Protein AF-0000000067844362 (afdb_homodimer)

Solvent-accessible surface area (backbone atoms only — not comparable to full-atom values): 35741 Å² total; per-residue (Å²): 113,70,40,81,42,77,43,90,89,37,75,30,39,37,33,70,46,79,55,93,74,28,39,37,39,40,38,28,71,83,55,54,41,28,39,36,78,40,39,63,67,56,49,51,53,50,38,44,71,63,27,74,90,52,67,54,87,80,46,70,49,68,61,51,50,51,50,47,63,77,46,38,87,80,25,61,75,44,59,47,90,46,43,34,34,33,48,45,78,50,98,92,50,72,49,42,48,70,48,65,34,41,80,52,52,54,65,50,39,28,67,70,49,51,46,42,44,50,55,27,47,50,51,51,50,50,50,38,52,52,48,54,52,50,45,54,42,47,45,51,40,50,51,49,39,50,72,73,65,51,73,71,87,65,67,85,47,66,73,77,81,87,54,76,71,75,69,69,62,87,74,74,84,78,51,71,66,52,52,53,50,46,47,43,52,34,50,51,49,30,48,52,58,56,49,44,53,54,52,59,62,52,56,73,52,87,81,84,76,76,68,67,67,66,59,60,61,58,54,61,63,56,52,64,66,57,64,73,64,63,76,70,68,68,76,68,66,67,70,66,67,70,65,62,70,74,68,64,80,73,70,68,94,73,79,69,89,76,72,84,72,81,77,79,83,72,81,72,88,78,82,81,72,91,75,82,68,88,84,72,88,90,78,90,78,89,88,84,82,85,131,114,69,40,80,42,76,44,89,90,38,74,30,38,36,32,70,45,80,56,93,74,27,38,37,40,40,36,29,71,84,55,52,40,28,37,34,77,40,39,65,66,54,49,51,53,49,37,43,70,64,28,75,89,52,68,57,86,79,47,69,49,69,60,52,50,51,51,45,63,78,45,37,86,80,25,60,74,44,60,47,91,46,43,33,36,32,48,46,77,52,98,92,49,72,49,42,49,72,47,62,33,39,79,53,51,53,66,49,39,27,67,69,50,51,48,41,43,49,54,27,47,50,50,51,51,51,50,37,52,51,47,55,53,49,46,54,43,47,45,51,40,49,50,50,37,50,73,74,66,51,73,69,88,64,66,84,46,67,71,77,81,88,54,77,68,74,69,70,63,90,76,73,82,77,52,73,67,52,52,52,51,45,47,43,52,35,50,50,50,31,49,52,58,56,49,48,53,53,52,58,65,53,57,73,53,88,81,84,76,73,65,66,68,64,59,60,61,58,56,62,62,58,51,64,66,57,62,72,64,64,75,69,69,70,76,67,66,70,70,66,67,69,67,65,72,73,70,66,78,75,66,68,83,68,67,83,79,71,72,85,69,79,77,76,80,69,80,72,79,71,80,75,74,85,67,86,71,87,88,78,86,86,77,96,77,100,85,94,86,90,134

Radius of gyration: 38.31 Å; Cα contacts (8 Å, |Δi|>4): 510; chains: 2; bounding box: 85×136×96 Å

Sequence (582 aa):
MWNSIKINNDTYMISIIYKNDTIKIFLTNLIEIWIETLTKEIILDRCRKLNPLLNVEAIDYNDIILNILTNMSEYIVEASIEHIKLRAQFNGGSIKFSVNLEKGTSQDFWEIITKPLYISSMEIIRQHQFLLDLIKKKDEEIAEYKAEGAELIRKNIETKFFTEEQFKIDIPTPNITDYTNTFQRMMNFYNELNFYDITVKESTSNDHNKIQQTEILKQNLTNSIQNDISNDNKNVSNIEDMKRNIETTFSENKKKSKNITNKKVINKIGTANLTYRPVKILKKGLNDSILMWNSIKINNDTYMISIIYKNDTIKIFLTNLIEIWIETLTKEIILDRCRKLNPLLNVEAIDYNDIILNILTNMSEYIVEASIEHIKLRAQFNGGSIKFSVNLEKGTSQDFWEIITKPLYISSMEIIRQHQFLLDLIKKKDEEIAEYKAEGAELIRKNIETKFFTEEQFKIDIPTPNITDYTNTFQRMMNFYNELNFYDITVKESTSNDHNKIQQTEILKQNLTNSIQNDISNDNKNVSNIEDMKRNIETTFSENKKKSKNITNKKVINKIGTANLTYRPVKILKKGLNDSIL

pLDDT: mean 70.91, std 32.38, range [15.46, 98.59]

Foldseek 3Di:
DWDWADAPNQIWIWDWDDDPQKIKIWIGLLPWIWIDIDHPVNQQVQQCVQCVPDPCVVDPVVVVVVVCVVVVNVFFDHDDPQKTKGWDDDVPGITIGMDGIDTDDPVVCCVPAVVLLVVLVVVVVVVVVVVVVVLQVVLVVVVVCVVVVHDDPPPVVDDDRDDCVVVDDDDDDDDSVNVVVVRVVSNVSSVVVVVCVVVVVVVVPDDDPPPPPVVVVVVVVVVVVPPVPPPPPPPPPPPVPVPPDPPDDPDDDDDDDDDPPDDPDPDDPDPDDDPPDDDDDDDDDDDDDDD/DWDWADAPNQIWIWDWDDDPQKIKIWIGLLPWIWIDIDHPVNQQVQQCVQCVPDPCVVDPVVVVVVVCVVVVNVFFDHDDPQKTKGWDADVPGITIGMDGIDTDDPVVCCVPAVVLLVVLVVVVVVVVVVVVVVLQVVLVVVVVCVVVVHDDPPPVVDDDRDDCVVVDDDDDDDDSVNVVVVRVVSNVSSVVVVVCVVVVVVVVDDDDPPPPPVVVVVVVVVVVVPVVPPPPPPPPPPPVPVPPDPPDDPDDPPDDPDDPPDDPPPPPPPPDDPPPDDDDPDDDDDDDDDD

Structure (mmCIF, N/CA/C/O backbone):
data_AF-0000000067844362-model_v1
#
loop_
_entity.id
_entity.type
_entity.pdbx_description
1 polymer 'Non-homologous end-joining factor 1'
#
loop_
_atom_site.group_PDB
_atom_site.id
_atom_site.type_symbol
_atom_site.label_atom_id
_atom_site.label_alt_id
_atom_site.label_comp_id
_atom_site.label_asym_id
_atom_site.label_entity_id
_atom_site.label_seq_id
_atom_site.pdbx_PDB_ins_code
_atom_site.Cartn_x
_atom_site.Cartn_y
_atom_site.Cartn_z
_atom_site.occupancy
_atom_site.B_iso_or_equiv
_atom_site.auth_seq_id
_atom_site.auth_comp_id
_atom_site.auth_asym_id
_atom_site.auth_atom_id
_atom_site.pdbx_PDB_model_num
ATOM 1 N N . MET A 1 1 ? 17.572 0.694 -2.315 1 85.51 1 MET A N 1
ATOM 2 C CA . MET A 1 1 ? 16.764 1.655 -3.059 1 85.51 1 MET A CA 1
ATOM 3 C C . MET A 1 1 ? 16.202 1.026 -4.33 1 85.51 1 MET A C 1
ATOM 5 O O . MET A 1 1 ? 16.805 0.11 -4.893 1 85.51 1 MET A O 1
ATOM 9 N N . TRP A 1 2 ? 14.963 1.366 -4.706 1 94.83 2 TRP A N 1
ATOM 10 C CA . TRP A 1 2 ? 14.314 0.877 -5.918 1 94.83 2 TRP A CA 1
ATOM 11 C C . TRP A 1 2 ? 14.494 1.863 -7.067 1 94.83 2 TRP A C 1
ATOM 13 O O . TRP A 1 2 ? 14.306 3.069 -6.894 1 94.83 2 TRP A O 1
ATOM 23 N N . ASN A 1 3 ? 14.958 1.316 -8.196 1 93.94 3 ASN A N 1
ATOM 24 C CA . ASN A 1 3 ? 15.165 2.132 -9.388 1 93.94 3 ASN A CA 1
ATOM 25 C C . ASN A 1 3 ? 14.334 1.628 -10.564 1 93.94 3 ASN A C 1
ATOM 27 O O . ASN A 1 3 ? 13.975 0.45 -10.616 1 93.94 3 ASN A O 1
ATOM 31 N N . SER A 1 4 ? 14.037 2.572 -11.447 1 93.55 4 SER A N 1
ATOM 32 C CA . SER A 1 4 ? 13.285 2.191 -12.638 1 93.55 4 SER A CA 1
ATOM 33 C C . SER A 1 4 ? 14.2 1.589 -13.7 1 93.55 4 SER A C 1
ATOM 35 O O . SER A 1 4 ? 15.348 2.013 -13.85 1 93.55 4 SER A O 1
ATOM 37 N N . ILE A 1 5 ? 13.725 0.615 -14.391 1 93.91 5 ILE A N 1
ATOM 38 C CA . ILE A 1 5 ? 14.436 -0.007 -15.503 1 93.91 5 ILE A CA 1
ATOM 39 C C . ILE A 1 5 ? 13.453 -0.338 -16.624 1 93.91 5 ILE A C 1
ATOM 41 O O . ILE A 1 5 ? 12.316 -0.737 -16.363 1 93.91 5 ILE A O 1
ATOM 45 N N . LYS A 1 6 ? 13.847 -0.214 -17.802 1 92.64 6 LYS A N 1
ATOM 46 C CA . LYS A 1 6 ? 12.992 -0.5 -18.951 1 92.64 6 LYS A CA 1
ATOM 47 C C . LYS A 1 6 ? 13.265 -1.896 -19.504 1 92.64 6 LYS A C 1
ATOM 49 O O . LYS A 1 6 ? 14.413 -2.245 -19.786 1 92.64 6 LYS A O 1
ATOM 54 N N . ILE A 1 7 ? 12.216 -2.648 -19.614 1 93.79 7 ILE A N 1
ATOM 55 C CA . ILE A 1 7 ? 12.278 -3.967 -20.235 1 93.79 7 ILE A CA 1
ATOM 56 C C . ILE A 1 7 ? 11.185 -4.093 -21.293 1 93.79 7 ILE A C 1
ATOM 58 O O . ILE A 1 7 ? 9.995 -4.065 -20.971 1 93.79 7 ILE A O 1
ATOM 62 N N . ASN A 1 8 ? 11.491 -4.301 -22.579 1 89.11 8 ASN A N 1
ATOM 63 C CA . ASN A 1 8 ? 10.544 -4.416 -23.682 1 89.11 8 ASN A CA 1
ATOM 64 C C . ASN A 1 8 ? 9.56 -3.249 -23.7 1 89.11 8 ASN A C 1
ATOM 66 O O . ASN A 1 8 ? 8.35 -3.454 -23.806 1 89.11 8 ASN A O 1
ATOM 70 N N . ASN A 1 9 ? 9.936 -2.018 -23.356 1 87.43 9 ASN A N 1
ATOM 71 C CA . ASN A 1 9 ? 9.172 -0.777 -23.431 1 87.43 9 ASN A CA 1
ATOM 72 C C . ASN A 1 9 ? 8.27 -0.599 -22.214 1 87.43 9 ASN A C 1
ATOM 74 O O . ASN A 1 9 ? 7.443 0.315 -22.176 1 87.43 9 ASN A O 1
ATOM 78 N N . ASP A 1 10 ? 8.353 -1.551 -21.395 1 91.87 10 ASP A N 1
ATOM 79 C CA . ASP A 1 10 ? 7.616 -1.422 -20.141 1 91.87 10 ASP A CA 1
ATOM 80 C C . ASP A 1 10 ? 8.545 -1.018 -18.998 1 91.87 10 ASP A C 1
ATOM 82 O O . ASP A 1 10 ? 9.737 -1.329 -19.02 1 91.87 10 ASP A O 1
ATOM 86 N N . THR A 1 11 ? 8.027 -0.319 -18.054 1 92.93 11 THR A N 1
ATOM 87 C CA . THR A 1 11 ? 8.812 0.14 -16.913 1 92.93 11 THR A CA 1
ATOM 88 C C . THR A 1 11 ? 8.698 -0.84 -15.749 1 92.93 11 THR A C 1
ATOM 90 O O . THR A 1 11 ? 7.594 -1.242 -15.375 1 92.93 11 THR A O 1
ATOM 93 N N . TYR A 1 12 ? 9.836 -1.247 -15.24 1 95.68 12 TYR A N 1
ATOM 94 C CA . TYR A 1 12 ? 9.932 -2.1 -14.061 1 95.68 12 TYR A CA 1
ATOM 95 C C . TYR A 1 12 ? 10.735 -1.42 -12.959 1 95.68 12 TYR A C 1
ATOM 97 O O . TYR A 1 12 ? 11.427 -0.43 -13.208 1 95.68 12 TYR A O 1
ATOM 105 N N . MET A 1 13 ? 10.481 -1.89 -11.753 1 96.48 13 MET A N 1
ATOM 106 C CA . MET A 1 13 ? 11.282 -1.454 -10.613 1 96.48 13 MET A CA 1
ATOM 107 C C . MET A 1 13 ? 12.288 -2.528 -10.213 1 96.48 13 MET A C 1
ATOM 109 O O . MET A 1 13 ? 11.942 -3.707 -10.126 1 96.48 13 MET A O 1
ATOM 113 N N . ILE A 1 14 ? 13.54 -2.118 -9.977 1 96.89 14 ILE A N 1
ATOM 114 C CA . ILE A 1 14 ? 14.577 -3.086 -9.639 1 96.89 14 ILE A CA 1
ATOM 115 C C . ILE A 1 14 ? 15.295 -2.65 -8.364 1 96.89 14 ILE A C 1
ATOM 117 O O . ILE A 1 14 ? 15.504 -1.455 -8.14 1 96.89 14 ILE A O 1
ATOM 121 N N . SER A 1 15 ? 15.584 -3.559 -7.525 1 96.41 15 SER A N 1
ATOM 122 C CA . SER A 1 15 ? 16.332 -3.318 -6.296 1 96.41 15 SER A CA 1
ATOM 123 C C . SER A 1 15 ? 17.401 -4.384 -6.081 1 96.41 15 SER A C 1
ATOM 125 O O . SER A 1 15 ? 17.162 -5.569 -6.327 1 96.41 15 SER A O 1
ATOM 127 N N . ILE A 1 16 ? 18.577 -3.95 -5.7 1 95.65 16 ILE A N 1
ATOM 128 C CA . ILE A 1 16 ? 19.706 -4.831 -5.42 1 95.65 16 ILE A CA 1
ATOM 129 C C . ILE A 1 16 ? 20.142 -4.665 -3.966 1 95.65 16 ILE A C 1
ATOM 131 O O . ILE A 1 16 ? 20.434 -3.552 -3.523 1 95.65 16 ILE A O 1
ATOM 135 N N . ILE A 1 17 ? 20.165 -5.755 -3.264 1 93.31 17 ILE A N 1
ATOM 136 C CA . ILE A 1 17 ? 20.553 -5.719 -1.858 1 93.31 17 ILE A CA 1
ATOM 137 C C . ILE A 1 17 ? 21.767 -6.618 -1.634 1 93.31 17 ILE A C 1
ATOM 139 O O . ILE A 1 17 ? 21.768 -7.783 -2.04 1 93.31 17 ILE A O 1
ATOM 143 N N . TYR A 1 18 ? 22.768 -6.015 -1.065 1 91.32 18 TYR A N 1
ATOM 144 C CA . TYR A 1 18 ? 23.971 -6.761 -0.714 1 91.32 18 TYR A CA 1
ATOM 145 C C . TYR A 1 18 ? 24.066 -6.966 0.793 1 91.32 18 TYR A C 1
ATOM 147 O O . TYR A 1 18 ? 24.174 -6 1.552 1 91.32 18 TYR A O 1
ATOM 155 N N . LYS A 1 19 ? 23.915 -8.192 1.226 1 87.16 19 LYS A N 1
ATOM 156 C CA . LYS A 1 19 ? 24 -8.518 2.647 1 87.16 19 LYS A CA 1
ATOM 157 C C . LYS A 1 19 ? 24.647 -9.883 2.86 1 87.16 19 LYS A C 1
ATOM 159 O O . LYS A 1 19 ? 24.266 -10.864 2.218 1 87.16 19 LYS A O 1
ATOM 164 N N . ASN A 1 20 ? 25.591 -9.945 3.789 1 87.27 20 ASN A N 1
ATOM 165 C CA . ASN A 1 20 ? 26.232 -11.191 4.195 1 87.27 20 ASN A CA 1
ATOM 166 C C . ASN A 1 20 ? 26.772 -11.962 2.993 1 87.27 20 ASN A C 1
ATOM 168 O O . ASN A 1 20 ? 26.485 -13.149 2.832 1 87.27 20 ASN A O 1
ATOM 172 N N . ASP A 1 21 ? 27.445 -11.275 2.088 1 86.63 21 ASP A N 1
ATOM 173 C CA . ASP A 1 21 ? 28.131 -11.853 0.936 1 86.63 21 ASP A CA 1
ATOM 174 C C . ASP A 1 21 ? 27.132 -12.428 -0.066 1 86.63 21 ASP A C 1
ATOM 176 O O . ASP A 1 21 ? 27.446 -13.376 -0.789 1 86.63 21 ASP A O 1
ATOM 180 N N . THR A 1 22 ? 25.997 -12.083 0.071 1 94.4 22 THR A N 1
ATOM 181 C CA . THR A 1 22 ? 24.953 -12.48 -0.867 1 94.4 22 THR A CA 1
ATOM 182 C C . THR A 1 22 ? 24.314 -11.255 -1.514 1 94.4 22 THR A C 1
ATOM 184 O O . THR A 1 22 ? 24.189 -10.205 -0.881 1 94.4 22 THR A O 1
ATOM 187 N N . ILE A 1 23 ? 24.082 -11.399 -2.8 1 95.88 23 ILE A N 1
ATOM 188 C CA . ILE A 1 23 ? 23.387 -10.337 -3.52 1 95.88 23 ILE A CA 1
ATOM 189 C C . ILE A 1 23 ? 21.984 -10.805 -3.902 1 95.88 23 ILE A C 1
ATOM 191 O O . ILE A 1 23 ? 21.823 -11.851 -4.534 1 95.88 23 ILE A O 1
ATOM 195 N N . LYS A 1 24 ? 21.011 -10.06 -3.485 1 96.87 24 LYS A N 1
ATOM 196 C CA . LYS A 1 24 ? 19.637 -10.334 -3.895 1 96.87 24 LYS A CA 1
ATOM 197 C C . LYS A 1 24 ? 19.136 -9.279 -4.877 1 96.87 24 LYS A C 1
ATOM 199 O O . LYS A 1 24 ? 19.308 -8.079 -4.649 1 96.87 24 LYS A O 1
ATOM 204 N N . ILE A 1 25 ? 18.605 -9.77 -5.929 1 97.56 25 ILE A N 1
ATOM 205 C CA . ILE A 1 25 ? 18.055 -8.891 -6.955 1 97.56 25 ILE A CA 1
ATOM 206 C C . ILE A 1 25 ? 16.539 -9.057 -7.019 1 97.56 25 ILE A C 1
ATOM 208 O O . ILE A 1 25 ? 16.035 -10.178 -7.123 1 97.56 25 ILE A O 1
ATOM 212 N N . PHE A 1 26 ? 15.852 -7.953 -6.942 1 97.96 26 PHE A N 1
ATOM 213 C CA . PHE A 1 26 ? 14.396 -7.951 -7.015 1 97.96 26 PHE A CA 1
ATOM 214 C C . PHE A 1 26 ? 13.915 -7.136 -8.21 1 97.96 26 PHE A C 1
ATOM 216 O O . PHE A 1 26 ? 14.366 -6.009 -8.421 1 97.96 26 PHE A O 1
ATOM 223 N N . LEU A 1 27 ? 13.025 -7.7 -8.995 1 98.11 27 LEU A N 1
ATOM 224 C CA . LEU A 1 27 ? 12.371 -7.023 -10.109 1 98.11 27 LEU A CA 1
ATOM 225 C C . LEU A 1 27 ? 10.854 -7.078 -9.964 1 98.11 27 LEU A C 1
ATOM 227 O O . LEU A 1 27 ? 10.294 -8.13 -9.647 1 98.11 27 LEU A O 1
ATOM 231 N N . THR A 1 28 ? 10.178 -5.919 -10.116 1 97.97 28 THR A N 1
ATOM 232 C CA . THR A 1 28 ? 8.726 -5.95 -9.971 1 97.97 28 THR A CA 1
ATOM 233 C C . THR A 1 28 ? 8.065 -4.973 -10.939 1 97.97 28 THR A C 1
ATOM 235 O O . THR A 1 28 ? 8.634 -3.927 -11.259 1 97.97 28 THR A O 1
ATOM 238 N N . ASN A 1 29 ? 6.928 -5.356 -11.457 1 96.31 29 ASN A N 1
ATOM 239 C CA . ASN A 1 29 ? 6.037 -4.447 -12.171 1 96.31 29 ASN A CA 1
ATOM 240 C C . ASN A 1 29 ? 4.904 -3.955 -11.275 1 96.31 29 ASN A C 1
ATOM 242 O O . ASN A 1 29 ? 3.875 -3.49 -11.768 1 96.31 29 ASN A O 1
ATOM 246 N N . LEU A 1 30 ? 4.989 -4.145 -9.944 1 96.59 30 LEU A N 1
ATOM 247 C CA . LEU A 1 30 ? 4.054 -3.767 -8.89 1 96.59 30 LEU A CA 1
ATOM 248 C C . LEU A 1 30 ? 2.942 -4.801 -8.753 1 96.59 30 LEU A C 1
ATOM 250 O O . LEU A 1 30 ? 2.166 -4.761 -7.796 1 96.59 30 LEU A O 1
ATOM 254 N N . ILE A 1 31 ? 2.831 -5.759 -9.641 1 97.42 31 ILE A N 1
ATOM 255 C CA . ILE A 1 31 ? 1.823 -6.813 -9.626 1 97.42 31 ILE A CA 1
ATOM 256 C C . ILE A 1 31 ? 2.467 -8.138 -9.227 1 97.42 31 ILE A C 1
ATOM 258 O O . ILE A 1 31 ? 1.92 -8.88 -8.408 1 97.42 31 ILE A O 1
ATOM 262 N N . GLU A 1 32 ? 3.599 -8.35 -9.808 1 97.53 32 GLU A N 1
ATOM 263 C CA . GLU A 1 32 ? 4.399 -9.545 -9.557 1 97.53 32 GLU A CA 1
ATOM 264 C C . GLU A 1 32 ? 5.842 -9.182 -9.219 1 97.53 32 GLU A C 1
ATOM 266 O O . GLU A 1 32 ? 6.25 -8.029 -9.371 1 97.53 32 GLU A O 1
ATOM 271 N N . ILE A 1 33 ? 6.548 -10.248 -8.699 1 98.22 33 ILE A N 1
ATOM 272 C CA . ILE A 1 33 ? 7.943 -10.015 -8.343 1 98.22 33 ILE A CA 1
ATOM 273 C C . ILE A 1 33 ? 8.808 -11.157 -8.873 1 98.22 33 ILE A C 1
ATOM 275 O O . ILE A 1 33 ? 8.363 -12.305 -8.932 1 98.22 33 ILE A O 1
ATOM 279 N N . TRP A 1 34 ? 9.974 -10.846 -9.341 1 98.58 34 TRP A N 1
ATOM 280 C CA . TRP A 1 34 ? 11 -11.8 -9.75 1 98.58 34 TRP A CA 1
ATOM 281 C C . TRP A 1 34 ? 12.273 -11.615 -8.931 1 98.58 34 TRP A C 1
ATOM 283 O O . TRP A 1 34 ? 12.649 -10.488 -8.601 1 98.58 34 TRP A O 1
ATOM 293 N N . ILE A 1 35 ? 12.924 -12.782 -8.687 1 98.54 35 ILE A N 1
ATOM 294 C CA . ILE A 1 35 ? 14 -12.715 -7.705 1 98.54 35 ILE A CA 1
ATOM 295 C C . ILE A 1 35 ? 15.166 -13.592 -8.157 1 98.54 35 ILE A C 1
ATOM 297 O O . ILE A 1 35 ? 14.959 -14.657 -8.742 1 98.54 35 ILE A O 1
ATOM 301 N N . GLU A 1 36 ? 16.35 -13.165 -7.891 1 98.44 36 GLU A N 1
ATOM 302 C CA . GLU A 1 36 ? 17.554 -13.986 -7.969 1 98.44 36 GLU A CA 1
ATOM 303 C C . GLU A 1 36 ? 18.468 -13.742 -6.772 1 98.44 36 GLU A C 1
ATOM 305 O O . GLU A 1 36 ? 18.652 -12.6 -6.347 1 98.44 36 GLU A O 1
ATOM 310 N N . THR A 1 37 ? 18.998 -14.783 -6.247 1 97.52 37 THR A N 1
ATOM 311 C CA . THR A 1 37 ? 19.987 -14.713 -5.176 1 97.52 37 THR A CA 1
ATOM 312 C C . THR A 1 37 ? 21.353 -15.179 -5.671 1 97.52 37 THR A C 1
ATOM 314 O O . THR A 1 37 ? 21.49 -16.298 -6.169 1 97.52 37 THR A O 1
ATOM 317 N N . LEU A 1 38 ? 22.299 -14.358 -5.504 1 97.09 38 LEU A N 1
ATOM 318 C CA . LEU A 1 38 ? 23.646 -14.632 -5.994 1 97.09 38 LEU A CA 1
ATOM 319 C C . LEU A 1 38 ? 24.639 -14.705 -4.839 1 97.09 38 LEU A C 1
ATOM 321 O O . LEU A 1 38 ? 24.804 -13.737 -4.094 1 97.09 38 LEU A O 1
ATOM 325 N N . THR A 1 39 ? 25.264 -15.83 -4.678 1 95.6 39 THR A N 1
ATOM 326 C CA . THR A 1 39 ? 26.397 -15.959 -3.768 1 95.6 39 THR A CA 1
ATOM 327 C C . THR A 1 39 ? 27.711 -15.71 -4.503 1 95.6 39 THR A C 1
ATOM 329 O O . THR A 1 39 ? 27.741 -15.666 -5.734 1 95.6 39 THR A O 1
ATOM 332 N N . LYS A 1 40 ? 28.746 -15.537 -3.761 1 92.15 40 LYS A N 1
ATOM 333 C CA . LYS A 1 40 ? 30.056 -15.325 -4.368 1 92.15 40 LYS A CA 1
ATOM 334 C C . LYS A 1 40 ? 30.423 -16.476 -5.3 1 92.15 40 LYS A C 1
ATOM 336 O O . LYS A 1 40 ? 30.996 -16.258 -6.369 1 92.15 40 LYS A O 1
ATOM 341 N N . GLU A 1 41 ? 30.096 -17.699 -4.869 1 93.92 41 GLU A N 1
ATOM 342 C CA . GLU A 1 41 ? 30.385 -18.889 -5.664 1 93.92 41 GLU A CA 1
ATOM 343 C C . GLU A 1 41 ? 29.602 -18.88 -6.974 1 93.92 41 GLU A C 1
ATOM 345 O O . GLU A 1 41 ? 30.145 -19.215 -8.029 1 93.92 41 GLU A O 1
ATOM 350 N N . ILE A 1 42 ? 28.329 -18.529 -6.885 1 96.11 42 ILE A N 1
ATOM 351 C CA . ILE A 1 42 ? 27.48 -18.487 -8.071 1 96.11 42 ILE A CA 1
ATOM 352 C C . ILE A 1 42 ? 27.997 -17.426 -9.039 1 96.11 42 ILE A C 1
ATOM 354 O O . ILE A 1 42 ? 28.052 -17.655 -10.25 1 96.11 42 ILE A O 1
ATOM 358 N N . ILE A 1 43 ? 28.391 -16.287 -8.511 1 95.36 43 ILE A N 1
ATOM 359 C CA . ILE A 1 43 ? 28.896 -15.184 -9.321 1 95.36 43 ILE A CA 1
ATOM 360 C C . ILE A 1 43 ? 30.169 -15.616 -10.045 1 95.36 43 ILE A C 1
ATOM 362 O O . ILE A 1 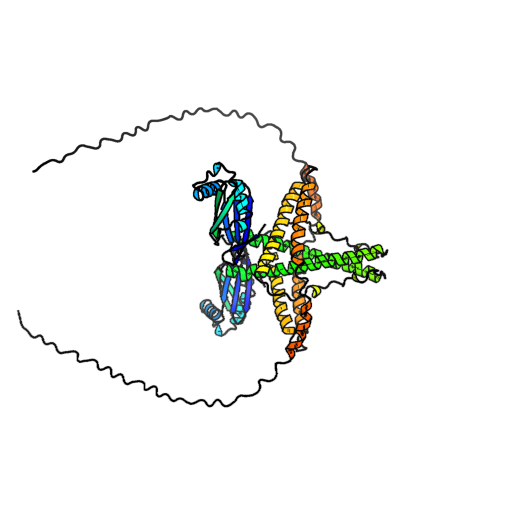43 ? 30.31 -15.398 -11.25 1 95.36 43 ILE A O 1
ATOM 366 N N . LEU A 1 44 ? 31.085 -16.217 -9.271 1 94.23 44 LEU A N 1
ATOM 367 C CA . LEU A 1 44 ? 32.346 -16.662 -9.853 1 94.23 44 LEU A CA 1
ATOM 368 C C . LEU A 1 44 ? 32.103 -17.672 -10.97 1 94.23 44 LEU A C 1
ATOM 370 O O . LEU A 1 44 ? 32.66 -17.541 -12.063 1 94.23 44 LEU A O 1
ATOM 374 N N . ASP A 1 45 ? 31.323 -18.689 -10.692 1 96.03 45 ASP A N 1
ATOM 375 C CA . ASP A 1 45 ? 31.017 -19.73 -11.668 1 96.03 45 ASP A CA 1
ATOM 376 C C . ASP A 1 45 ? 30.384 -19.137 -12.925 1 96.03 45 ASP A C 1
ATOM 378 O O . ASP A 1 45 ? 30.76 -19.493 -14.043 1 96.03 45 ASP A O 1
ATOM 382 N N . ARG A 1 46 ? 29.435 -18.258 -12.728 1 96.79 46 ARG A N 1
ATOM 383 C CA . ARG A 1 46 ? 28.744 -17.627 -13.848 1 96.79 46 ARG A CA 1
ATOM 384 C C . ARG A 1 46 ? 29.697 -16.753 -14.657 1 96.79 46 ARG A C 1
ATOM 386 O O . ARG A 1 46 ? 29.641 -16.739 -15.889 1 96.79 46 ARG A O 1
ATOM 393 N N . CYS A 1 47 ? 30.582 -16.032 -14.011 1 94.77 47 CYS A N 1
ATOM 394 C CA . CYS A 1 47 ? 31.573 -15.207 -14.692 1 94.77 47 CYS A CA 1
ATOM 395 C C . CYS A 1 47 ? 32.495 -16.062 -15.554 1 94.77 47 CYS A C 1
ATOM 397 O O . CYS A 1 47 ? 32.794 -15.704 -16.695 1 94.77 47 CYS A O 1
ATOM 399 N N . ARG A 1 48 ? 32.919 -17.171 -15.025 1 95.27 48 ARG A N 1
ATOM 400 C CA . ARG A 1 48 ? 33.799 -18.082 -15.749 1 95.27 48 ARG A CA 1
ATOM 401 C C . ARG A 1 48 ? 33.12 -18.616 -17.006 1 95.27 48 ARG A C 1
ATOM 403 O O . ARG A 1 48 ? 33.72 -18.634 -18.082 1 95.27 48 ARG A O 1
ATOM 410 N N . LYS A 1 49 ? 31.903 -19.051 -16.856 1 96.49 49 LYS A N 1
ATOM 411 C CA . LYS A 1 49 ? 31.153 -19.675 -17.942 1 96.49 49 LYS A CA 1
ATOM 412 C C . LYS A 1 49 ? 30.877 -18.678 -19.064 1 96.49 49 LYS A C 1
ATOM 414 O O . LYS A 1 49 ? 30.956 -19.025 -20.244 1 96.49 49 LYS A O 1
ATOM 419 N N . LEU A 1 50 ? 30.548 -17.438 -18.689 1 96.27 50 LEU A N 1
ATOM 420 C CA . LEU A 1 50 ? 30.133 -16.44 -19.669 1 96.27 50 LEU A CA 1
ATOM 421 C C . LEU A 1 50 ? 31.344 -15.756 -20.294 1 96.27 50 LEU A C 1
ATOM 423 O O . LEU A 1 50 ? 31.223 -15.093 -21.327 1 96.27 50 LEU A O 1
ATOM 427 N N . ASN A 1 51 ? 32.558 -15.902 -19.611 1 94.57 51 ASN A N 1
ATOM 428 C CA . ASN A 1 51 ? 33.776 -15.262 -20.099 1 94.57 51 ASN A CA 1
ATOM 429 C C . ASN A 1 51 ? 34.93 -16.256 -20.197 1 94.57 51 ASN A C 1
ATOM 431 O O . ASN A 1 51 ? 35.942 -16.108 -19.51 1 94.57 51 ASN A O 1
ATOM 435 N N . PRO A 1 52 ? 34.868 -17.198 -21.059 1 92.53 52 PRO A N 1
ATOM 436 C CA . PRO A 1 52 ? 35.848 -18.285 -21.114 1 92.53 52 PRO A CA 1
ATOM 437 C C . PRO A 1 52 ? 37.255 -17.796 -21.452 1 92.53 52 PRO A C 1
ATOM 439 O O . PRO A 1 52 ? 38.241 -18.447 -21.097 1 92.53 52 PRO A O 1
ATOM 442 N N . LEU A 1 53 ? 37.391 -16.695 -22.096 1 90.06 53 LEU A N 1
ATOM 443 C CA . LEU A 1 53 ? 38.7 -16.205 -22.514 1 90.06 53 LEU A CA 1
ATOM 444 C C . LEU A 1 53 ? 39.307 -15.298 -21.449 1 90.06 53 LEU A C 1
ATOM 446 O O . LEU A 1 53 ? 40.461 -14.88 -21.567 1 90.06 53 LEU A O 1
ATOM 450 N N . LEU A 1 54 ? 38.589 -15.02 -20.473 1 88.93 54 LEU A N 1
ATOM 451 C CA . LEU A 1 54 ? 39.036 -14.126 -19.41 1 88.93 54 LEU A CA 1
ATOM 452 C C . LEU A 1 54 ? 39.493 -14.918 -18.19 1 88.93 54 LEU A C 1
ATOM 454 O O . LEU A 1 54 ? 38.83 -15.874 -17.781 1 88.93 54 LEU A O 1
ATOM 458 N N . ASN A 1 55 ? 40.708 -14.617 -17.672 1 89.54 55 ASN A N 1
ATOM 459 C CA . ASN A 1 55 ? 41.093 -15.126 -16.36 1 89.54 55 ASN A CA 1
ATOM 460 C C . ASN A 1 55 ? 40.415 -14.348 -15.236 1 89.54 55 ASN A C 1
ATOM 462 O O . ASN A 1 55 ? 40.972 -13.375 -14.725 1 89.54 55 ASN A O 1
ATOM 466 N N . VAL A 1 56 ? 39.298 -14.788 -14.827 1 87.91 56 VAL A N 1
ATOM 467 C CA . VAL A 1 56 ? 38.391 -14.085 -13.926 1 87.91 56 VAL A CA 1
ATOM 468 C C . VAL A 1 56 ? 39.068 -13.872 -12.574 1 87.91 56 VAL A C 1
ATOM 470 O O . VAL A 1 56 ? 38.879 -12.834 -11.935 1 87.91 56 VAL A O 1
ATOM 473 N N . GLU A 1 57 ? 39.868 -14.86 -12.166 1 85.06 57 GLU A N 1
ATOM 474 C CA . GLU A 1 57 ? 40.489 -14.792 -10.846 1 85.06 57 GLU A CA 1
ATOM 475 C C . GLU A 1 57 ? 41.622 -13.77 -10.82 1 85.06 57 GLU A C 1
ATOM 477 O O . GLU A 1 57 ? 42.059 -13.347 -9.748 1 85.06 57 GLU A O 1
ATOM 482 N N . ALA A 1 58 ? 42.01 -13.383 -11.993 1 85.75 58 ALA A N 1
ATOM 483 C CA . ALA A 1 58 ? 43.126 -12.446 -12.1 1 85.75 58 ALA A CA 1
ATOM 484 C C . ALA A 1 58 ? 42.64 -11.002 -12.008 1 85.75 58 ALA A C 1
ATOM 486 O O . ALA A 1 58 ? 43.445 -10.076 -11.891 1 85.75 58 ALA A O 1
ATOM 487 N N . ILE A 1 59 ? 41.372 -10.856 -12.088 1 84.51 59 ILE A N 1
ATOM 488 C CA . ILE A 1 59 ? 40.819 -9.508 -12.004 1 84.51 59 ILE A CA 1
ATOM 489 C C . ILE A 1 59 ? 39.952 -9.383 -10.754 1 84.51 59 ILE A C 1
ATOM 491 O O . ILE A 1 59 ? 39.684 -10.377 -10.074 1 84.51 59 ILE A O 1
ATOM 495 N N . ASP A 1 60 ? 39.635 -8.16 -10.328 1 87.26 60 ASP A N 1
ATOM 496 C CA . ASP A 1 60 ? 38.728 -7.917 -9.21 1 87.26 60 ASP A CA 1
ATOM 497 C C . ASP A 1 60 ? 37.272 -8.097 -9.636 1 87.26 60 ASP A C 1
ATOM 499 O O . ASP A 1 60 ? 36.494 -7.141 -9.622 1 87.26 60 ASP A O 1
ATOM 503 N N . TYR A 1 61 ? 36.968 -9.328 -9.993 1 87.56 61 TYR A N 1
ATOM 504 C CA . TYR A 1 61 ? 35.681 -9.627 -10.611 1 87.56 61 TYR A CA 1
ATOM 505 C C . TYR A 1 61 ? 34.531 -9.24 -9.688 1 87.56 61 TYR A C 1
ATOM 507 O O . TYR A 1 61 ? 33.485 -8.779 -10.151 1 87.56 61 TYR A O 1
ATOM 515 N N . ASN A 1 62 ? 34.727 -9.468 -8.372 1 86.89 62 ASN A N 1
ATOM 516 C CA . ASN A 1 62 ? 33.656 -9.183 -7.424 1 86.89 62 ASN A CA 1
ATOM 517 C C . ASN A 1 62 ? 33.275 -7.706 -7.435 1 86.89 62 ASN A C 1
ATOM 519 O O . ASN A 1 62 ? 32.091 -7.365 -7.474 1 86.89 62 ASN A O 1
ATOM 523 N N . ASP A 1 63 ? 34.218 -6.897 -7.463 1 88.09 63 ASP A N 1
ATOM 524 C CA . ASP A 1 63 ? 33.972 -5.459 -7.495 1 88.09 63 ASP A CA 1
ATOM 525 C C . ASP A 1 63 ? 33.36 -5.036 -8.828 1 88.09 63 ASP A C 1
ATOM 527 O O . ASP A 1 63 ? 32.49 -4.163 -8.869 1 88.09 63 ASP A O 1
ATOM 531 N N . ILE A 1 64 ? 33.825 -5.616 -9.825 1 90.69 64 ILE A N 1
ATOM 532 C CA . ILE A 1 64 ? 33.336 -5.298 -11.162 1 90.69 64 ILE A CA 1
ATOM 533 C C . ILE A 1 64 ? 31.861 -5.676 -11.276 1 90.69 64 ILE A C 1
ATOM 535 O O . ILE A 1 64 ? 31.044 -4.879 -11.743 1 90.69 64 ILE A O 1
ATOM 539 N N . ILE A 1 65 ? 31.555 -6.856 -10.786 1 91.6 65 ILE A N 1
ATOM 540 C CA . ILE A 1 65 ? 30.188 -7.353 -10.89 1 91.6 65 ILE A CA 1
ATOM 541 C C . ILE A 1 65 ? 29.266 -6.516 -10.006 1 91.6 65 ILE A C 1
ATOM 543 O O . ILE A 1 65 ? 28.145 -6.186 -10.402 1 91.6 65 ILE A O 1
ATOM 547 N N . LEU A 1 66 ? 29.741 -6.205 -8.878 1 90.66 66 LEU A N 1
ATOM 548 C CA . LEU A 1 66 ? 28.95 -5.35 -7.999 1 90.66 66 LEU A CA 1
ATOM 549 C C . LEU A 1 66 ? 28.658 -4.009 -8.664 1 90.66 66 LEU A C 1
ATOM 551 O O . LEU A 1 66 ? 27.541 -3.494 -8.569 1 90.66 66 LEU A O 1
ATOM 555 N N . ASN A 1 67 ? 29.635 -3.504 -9.295 1 91.42 67 ASN A N 1
ATOM 556 C CA . ASN A 1 67 ? 29.454 -2.25 -10.018 1 91.42 67 ASN A CA 1
ATOM 557 C C . ASN A 1 67 ? 28.448 -2.4 -11.156 1 91.42 67 ASN A C 1
ATOM 559 O O . ASN A 1 67 ? 27.596 -1.532 -11.355 1 91.42 67 ASN A O 1
ATOM 563 N N . ILE A 1 68 ? 28.522 -3.485 -11.912 1 94.19 68 ILE A N 1
ATOM 564 C CA . ILE A 1 68 ? 27.627 -3.763 -13.03 1 94.19 68 ILE A CA 1
ATOM 565 C C . ILE A 1 68 ? 26.189 -3.861 -12.528 1 94.19 68 ILE A C 1
ATOM 567 O O . ILE A 1 68 ? 25.279 -3.266 -13.11 1 94.19 68 ILE A O 1
ATOM 571 N N . LEU A 1 69 ? 26.039 -4.546 -11.422 1 94.4 69 LEU A N 1
ATOM 572 C CA . LEU A 1 69 ? 24.705 -4.789 -10.886 1 94.4 69 LEU A CA 1
ATOM 573 C C . LEU A 1 69 ? 24.108 -3.509 -10.311 1 94.4 69 LEU A C 1
ATOM 575 O O . LEU A 1 69 ? 22.915 -3.245 -10.479 1 94.4 69 LEU A O 1
ATOM 579 N N . THR A 1 70 ? 24.892 -2.693 -9.671 1 91.21 70 THR A N 1
ATOM 580 C CA . THR A 1 70 ? 24.426 -1.451 -9.065 1 91.21 70 THR A CA 1
ATOM 581 C C . THR A 1 70 ? 24.041 -0.436 -10.137 1 91.21 70 THR A C 1
ATOM 583 O O . THR A 1 70 ? 23.151 0.39 -9.926 1 91.21 70 THR A O 1
ATOM 586 N N . ASN A 1 71 ? 24.692 -0.516 -11.307 1 92.16 71 ASN A N 1
ATOM 587 C CA . ASN A 1 71 ? 24.436 0.377 -12.433 1 92.16 71 ASN A CA 1
ATOM 588 C C . ASN A 1 71 ? 23.901 -0.385 -13.642 1 92.16 71 ASN A C 1
ATOM 590 O O . ASN A 1 71 ? 24.271 -0.09 -14.78 1 92.16 71 ASN A O 1
ATOM 594 N N . MET A 1 72 ? 23.049 -1.284 -13.435 1 92.75 72 MET A N 1
ATOM 595 C CA . MET A 1 72 ? 22.635 -2.28 -14.419 1 92.75 72 MET A CA 1
ATOM 596 C C . MET A 1 72 ? 22.111 -1.61 -15.684 1 92.75 72 MET A C 1
ATOM 598 O O . MET A 1 72 ? 22.392 -2.065 -16.794 1 92.75 72 MET A O 1
ATOM 602 N N . SER A 1 73 ? 21.327 -0.549 -15.546 1 91.3 73 SER A N 1
ATOM 603 C CA . SER A 1 73 ? 20.699 0.11 -16.687 1 91.3 73 SER A CA 1
ATOM 604 C C . SER A 1 73 ? 21.739 0.552 -17.711 1 91.3 73 SER A C 1
ATOM 606 O O . SER A 1 73 ? 21.44 0.653 -18.903 1 91.3 73 SER A O 1
ATOM 608 N N . GLU A 1 74 ? 22.937 0.779 -17.278 1 93.36 74 GLU A N 1
ATOM 609 C CA . GLU A 1 74 ? 24.007 1.265 -18.145 1 93.36 74 GLU A CA 1
ATOM 610 C C . GLU A 1 74 ? 24.631 0.124 -18.943 1 93.36 74 GLU A C 1
ATOM 612 O O . GLU A 1 74 ? 25.3 0.359 -19.952 1 93.36 74 GLU A O 1
ATOM 617 N N . TYR A 1 75 ? 24.415 -1.093 -18.513 1 95.51 75 TYR A N 1
ATOM 618 C CA . TYR A 1 75 ? 25.209 -2.186 -19.063 1 95.51 75 TYR A CA 1
ATOM 619 C C . TYR A 1 75 ? 24.318 -3.215 -19.749 1 95.51 75 TYR A C 1
ATOM 621 O O . TYR A 1 75 ? 24.796 -4.264 -20.189 1 95.51 75 TYR A O 1
ATOM 629 N N . ILE A 1 76 ? 23.062 -2.996 -19.923 1 95.66 76 ILE A N 1
ATOM 630 C CA . ILE A 1 76 ? 22.112 -3.957 -20.472 1 95.66 76 ILE A CA 1
ATOM 631 C C . ILE A 1 76 ? 22.344 -4.114 -21.973 1 9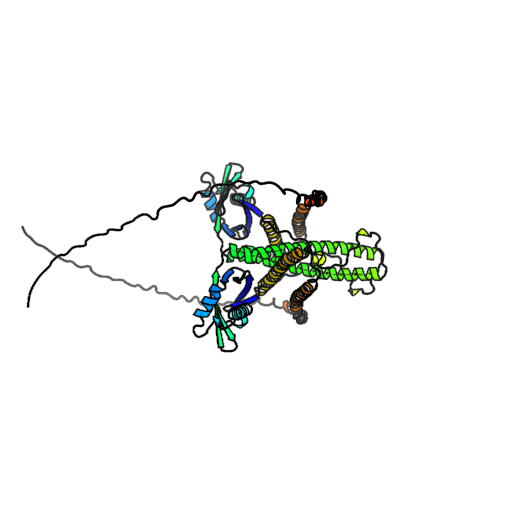5.66 76 ILE A C 1
ATOM 633 O O . ILE A 1 76 ? 22.399 -3.123 -22.706 1 95.66 76 ILE A O 1
ATOM 637 N N . VAL A 1 77 ? 22.453 -5.331 -22.35 1 95.85 77 VAL A N 1
ATOM 638 C CA . VAL A 1 77 ? 22.551 -5.673 -23.765 1 95.85 77 VAL A CA 1
ATOM 639 C C . VAL A 1 77 ? 21.213 -6.217 -24.26 1 95.85 77 VAL A C 1
ATOM 641 O O . VAL A 1 77 ? 20.77 -5.885 -25.362 1 95.85 77 VAL A O 1
ATOM 644 N N . GLU A 1 78 ? 20.658 -7.076 -23.556 1 95.37 78 GLU A N 1
ATOM 645 C CA . GLU A 1 78 ? 19.356 -7.699 -23.782 1 95.37 78 GLU A CA 1
ATOM 646 C C . GLU A 1 78 ? 18.619 -7.928 -22.466 1 95.37 78 GLU A C 1
ATOM 648 O O . GLU A 1 78 ? 19.224 -8.334 -21.472 1 95.37 78 GLU A O 1
ATOM 653 N N . ALA A 1 79 ? 17.359 -7.563 -22.552 1 95.4 79 ALA A N 1
ATOM 654 C CA . ALA A 1 79 ? 16.647 -7.698 -21.283 1 95.4 79 ALA A CA 1
ATOM 655 C C . ALA A 1 79 ? 15.258 -8.293 -21.494 1 95.4 79 ALA A C 1
ATOM 657 O O . ALA A 1 79 ? 14.528 -7.878 -22.397 1 95.4 79 ALA A O 1
ATOM 658 N N . SER A 1 80 ? 15.007 -9.337 -20.788 1 95.68 80 SER A N 1
ATOM 659 C CA . SER A 1 80 ? 13.672 -9.876 -20.55 1 95.68 80 SER A CA 1
ATOM 660 C C . SER A 1 80 ? 13.388 -10.011 -19.058 1 95.68 80 SER A C 1
ATOM 662 O O . SER A 1 80 ? 14.282 -9.819 -18.231 1 95.68 80 SER A O 1
ATOM 664 N N . ILE A 1 81 ? 12.181 -10.272 -18.732 1 94.9 81 ILE A N 1
ATOM 665 C CA . ILE A 1 81 ? 11.786 -10.353 -17.33 1 94.9 81 ILE A CA 1
ATOM 666 C C . ILE A 1 81 ? 12.602 -11.436 -16.627 1 94.9 81 ILE A C 1
ATOM 668 O O . ILE A 1 81 ? 13.043 -11.249 -15.49 1 94.9 81 ILE A O 1
ATOM 672 N N . GLU A 1 82 ? 12.855 -12.507 -17.302 1 95.94 82 GLU A N 1
ATOM 673 C CA . GLU A 1 82 ? 13.48 -13.655 -16.651 1 95.94 82 GLU A CA 1
ATOM 674 C C . GLU A 1 82 ? 14.985 -13.679 -16.902 1 95.94 82 GLU A C 1
ATOM 676 O O . GLU A 1 82 ? 15.719 -14.411 -16.235 1 95.94 82 GLU A O 1
ATOM 681 N N . HIS A 1 83 ? 15.382 -12.894 -17.921 1 96.88 83 HIS A N 1
ATOM 682 C CA . HIS A 1 83 ? 16.788 -12.975 -18.301 1 96.88 83 HIS A CA 1
ATOM 683 C C . HIS A 1 83 ? 17.323 -11.612 -18.727 1 96.88 83 HIS A C 1
ATOM 685 O O . HIS A 1 83 ? 16.902 -11.067 -19.75 1 96.88 83 HIS A O 1
ATOM 691 N N . ILE A 1 84 ? 18.329 -11.102 -17.982 1 97.42 84 ILE A N 1
ATOM 692 C CA . ILE A 1 84 ? 18.956 -9.828 -18.314 1 97.42 84 ILE A CA 1
ATOM 693 C C . ILE A 1 84 ? 20.438 -10.044 -18.613 1 97.42 84 ILE A C 1
ATOM 695 O O . ILE A 1 84 ? 21.193 -10.496 -17.749 1 97.42 84 ILE A O 1
ATOM 699 N N . LYS A 1 85 ? 20.856 -9.775 -19.802 1 97.73 85 LYS A N 1
ATOM 700 C CA . LYS A 1 85 ? 22.253 -9.885 -20.214 1 97.73 85 LYS A CA 1
ATOM 701 C C . LYS A 1 85 ? 22.974 -8.548 -20.078 1 97.73 85 LYS A C 1
ATOM 703 O O . LYS A 1 85 ? 22.481 -7.52 -20.546 1 97.73 85 LYS A O 1
ATOM 708 N N . LEU A 1 86 ? 24.135 -8.605 -19.432 1 97.37 86 LEU A N 1
ATOM 709 C CA . LEU A 1 86 ? 24.925 -7.411 -19.153 1 97.37 86 LEU A CA 1
ATOM 710 C C . LEU A 1 86 ? 26.322 -7.531 -19.752 1 97.37 86 LEU A C 1
ATOM 712 O O . LEU A 1 86 ? 26.879 -8.628 -19.824 1 97.37 86 LEU A O 1
ATOM 716 N N . ARG A 1 87 ? 26.816 -6.408 -20.183 1 95.89 87 ARG A N 1
ATOM 717 C CA . ARG A 1 87 ? 28.183 -6.349 -20.69 1 95.89 87 ARG A CA 1
ATOM 718 C C . ARG A 1 87 ? 28.852 -5.033 -20.31 1 95.89 87 ARG A C 1
ATOM 720 O O . ARG A 1 87 ? 28.295 -3.958 -20.542 1 95.89 87 ARG A O 1
ATOM 727 N N . ALA A 1 88 ? 29.959 -5.139 -19.631 1 93.34 88 ALA A N 1
ATOM 728 C CA . ALA A 1 88 ? 30.714 -3.957 -19.225 1 93.34 88 ALA A CA 1
ATOM 729 C C . ALA A 1 88 ? 32.126 -3.983 -19.802 1 93.34 88 ALA A C 1
ATOM 731 O O . ALA A 1 88 ? 32.724 -5.052 -19.95 1 93.34 88 ALA A O 1
ATOM 732 N N . GLN A 1 89 ? 32.602 -2.783 -20.111 1 90.22 89 GLN A N 1
ATOM 733 C CA . GLN A 1 89 ? 33.982 -2.638 -20.563 1 90.22 89 GLN A CA 1
ATOM 734 C C . GLN A 1 89 ? 34.91 -2.303 -19.398 1 90.22 89 GLN A C 1
ATOM 736 O O . GLN A 1 89 ? 34.54 -1.54 -18.503 1 90.22 89 GLN A O 1
ATOM 741 N N . PHE A 1 90 ? 35.964 -2.941 -19.26 1 81.03 90 PHE A N 1
ATOM 742 C CA . PHE A 1 90 ? 37.013 -2.597 -18.308 1 81.03 90 PHE A CA 1
ATOM 743 C C . PHE A 1 90 ? 38.374 -2.555 -18.993 1 81.03 90 PHE A C 1
ATOM 745 O O . PHE A 1 90 ? 38.479 -2.816 -20.193 1 81.03 90 PHE A O 1
ATOM 752 N N . ASN A 1 91 ? 39.37 -1.91 -18.202 1 78.31 91 ASN A N 1
ATOM 753 C CA . ASN A 1 91 ? 40.711 -1.86 -18.774 1 78.31 91 ASN A CA 1
ATOM 754 C C . ASN A 1 91 ? 41.206 -3.249 -19.167 1 78.31 91 ASN A C 1
ATOM 756 O O . ASN A 1 91 ? 41.436 -4.098 -18.304 1 78.31 91 ASN A O 1
ATOM 760 N N . GLY A 1 92 ? 41.386 -3.595 -20.391 1 75.22 92 GLY A N 1
ATOM 761 C CA . GLY A 1 92 ? 41.902 -4.87 -20.863 1 75.22 92 GLY A CA 1
ATOM 762 C C . GLY A 1 92 ? 40.853 -5.719 -21.555 1 75.22 92 GLY A C 1
ATOM 763 O O . GLY A 1 92 ? 41.156 -6.804 -22.055 1 75.22 92 GLY A O 1
ATOM 764 N N . GLY A 1 93 ? 39.58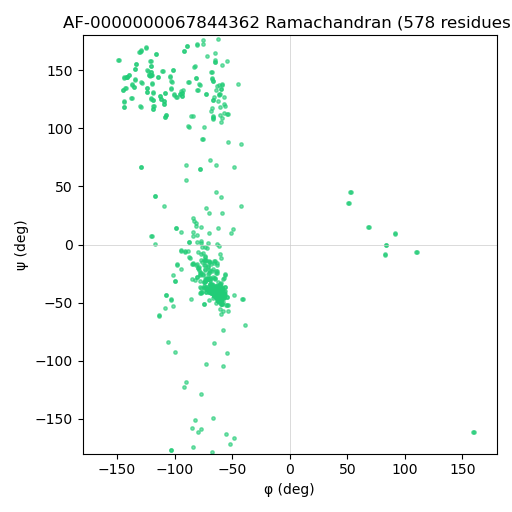8 -5.309 -21.553 1 84.32 93 GLY A N 1
ATOM 765 C CA . GLY A 1 93 ? 38.607 -6.096 -22.283 1 84.32 93 GLY A CA 1
ATOM 766 C C . GLY A 1 93 ? 37.182 -5.842 -21.83 1 84.32 93 GLY A C 1
ATOM 767 O O . GLY A 1 93 ? 36.834 -4.72 -21.457 1 84.32 93 GLY A O 1
ATOM 768 N N . SER A 1 94 ? 36.344 -6.759 -22.164 1 91.9 94 SER A N 1
ATOM 769 C CA . SER A 1 94 ? 34.937 -6.692 -21.783 1 91.9 94 SER A CA 1
ATOM 770 C C . SER A 1 94 ? 34.531 -7.903 -20.95 1 91.9 94 SER A C 1
ATOM 772 O O . SER A 1 94 ? 35.171 -8.955 -21.021 1 91.9 94 SER A O 1
ATOM 774 N N . ILE A 1 95 ? 33.59 -7.711 -20.044 1 94.28 95 ILE A N 1
ATOM 775 C CA . ILE A 1 95 ? 33.102 -8.798 -19.202 1 94.28 95 ILE A CA 1
ATOM 776 C C . ILE A 1 95 ? 31.587 -8.922 -19.348 1 94.28 95 ILE A C 1
ATOM 778 O O . ILE A 1 95 ? 30.877 -7.915 -19.395 1 94.28 95 ILE A O 1
ATOM 782 N N . LYS A 1 96 ? 31.155 -10.115 -19.497 1 95.97 96 LYS A N 1
ATOM 783 C CA . LYS A 1 96 ? 29.733 -10.421 -19.627 1 95.97 96 LYS A CA 1
ATOM 784 C C . LYS A 1 96 ? 29.176 -11.002 -18.33 1 95.97 96 LYS A C 1
ATOM 786 O O . LYS A 1 96 ? 29.866 -11.744 -17.629 1 95.97 96 LYS A O 1
ATOM 791 N N . PHE A 1 97 ? 27.968 -10.678 -18.031 1 96.98 97 PHE A N 1
ATOM 792 C CA . PHE A 1 97 ? 27.237 -11.252 -16.908 1 96.98 97 PHE A CA 1
ATOM 793 C C . PHE A 1 97 ? 25.744 -11.317 -17.211 1 96.98 97 PHE A C 1
ATOM 795 O O . PHE A 1 97 ? 25.267 -10.676 -18.149 1 96.98 97 PHE A O 1
ATOM 802 N N . SER A 1 98 ? 25.046 -12.187 -16.502 1 97.47 98 SER A N 1
ATOM 803 C CA . SER A 1 98 ? 23.605 -12.286 -16.712 1 97.47 98 SER A CA 1
ATOM 804 C C . SER A 1 98 ? 22.865 -12.46 -15.39 1 97.47 98 SER A C 1
ATOM 806 O O . SER A 1 98 ? 23.417 -13 -14.429 1 97.47 98 SER A O 1
ATOM 808 N N . VAL A 1 99 ? 21.748 -11.907 -15.361 1 97.52 99 VAL A N 1
ATOM 809 C CA . VAL A 1 99 ? 20.84 -12.054 -14.229 1 97.52 99 VAL A CA 1
ATOM 810 C C . VAL A 1 99 ? 19.65 -12.924 -14.63 1 97.52 99 VAL A C 1
ATOM 812 O O . VAL A 1 99 ? 18.989 -12.656 -15.636 1 97.52 99 VAL A O 1
ATOM 815 N N . ASN A 1 100 ? 19.483 -14 -13.933 1 98.09 100 ASN A N 1
ATOM 816 C CA . ASN A 1 100 ? 18.385 -14.931 -14.17 1 98.09 100 ASN A CA 1
ATOM 817 C C . ASN A 1 100 ? 17.346 -14.869 -13.055 1 98.09 100 ASN A C 1
ATOM 819 O O . ASN A 1 100 ? 17.564 -15.405 -11.967 1 98.09 100 ASN A O 1
ATOM 823 N N . LEU A 1 101 ? 16.241 -14.334 -13.431 1 98.25 101 LEU A N 1
ATOM 824 C CA . LEU A 1 101 ? 15.223 -14.094 -12.415 1 98.25 101 LEU A CA 1
ATOM 825 C C . LEU A 1 101 ? 14.12 -15.144 -12.492 1 98.25 101 LEU A C 1
ATOM 827 O O . LEU A 1 101 ? 13.732 -15.564 -13.584 1 98.25 101 LEU A O 1
ATOM 831 N N . GLU A 1 102 ? 13.683 -15.55 -11.336 1 98.5 102 GLU A N 1
ATOM 832 C CA . GLU A 1 102 ? 12.55 -16.464 -11.221 1 98.5 102 GLU A CA 1
ATOM 833 C C . GLU A 1 102 ? 11.363 -15.789 -10.54 1 98.5 102 GLU A C 1
ATOM 835 O O . GLU A 1 102 ? 11.539 -15.028 -9.586 1 98.5 102 GLU A O 1
ATOM 840 N N . LYS A 1 103 ? 10.205 -16.17 -11.02 1 98.17 103 LYS A N 1
ATOM 841 C CA . LYS A 1 103 ? 8.994 -15.596 -10.439 1 98.17 103 LYS A CA 1
ATOM 842 C C . LYS A 1 103 ? 8.879 -15.942 -8.957 1 98.17 103 LYS A C 1
ATOM 844 O O . LYS A 1 103 ? 9.067 -17.096 -8.567 1 98.17 103 LYS A O 1
ATOM 849 N N . GLY A 1 104 ? 8.655 -14.895 -8.143 1 98.15 104 GLY A N 1
ATOM 850 C CA . GLY A 1 104 ? 8.485 -15.094 -6.712 1 98.15 104 GLY A CA 1
ATOM 851 C C . GLY A 1 104 ? 7.09 -15.555 -6.335 1 98.15 104 GLY A C 1
ATOM 852 O O . GLY A 1 104 ? 6.196 -15.601 -7.183 1 98.15 104 GLY A O 1
ATOM 853 N N . THR A 1 105 ? 6.908 -15.917 -5.083 1 97.82 105 THR A N 1
ATOM 854 C CA . THR A 1 105 ? 5.627 -16.34 -4.527 1 97.82 105 THR A CA 1
ATOM 855 C C . THR A 1 105 ? 4.844 -15.141 -3.999 1 97.82 105 THR A C 1
ATOM 857 O O . THR A 1 105 ? 5.367 -14.025 -3.948 1 97.82 105 THR A O 1
ATOM 860 N N . SER A 1 106 ? 3.591 -15.378 -3.648 1 97.63 106 SER A N 1
ATOM 861 C CA . SER A 1 106 ? 2.797 -14.341 -2.998 1 97.63 106 SER A CA 1
ATOM 862 C C . SER A 1 106 ? 3.425 -13.912 -1.676 1 97.63 106 SER A C 1
ATOM 864 O O . SER A 1 106 ? 3.338 -12.743 -1.292 1 97.63 106 SER A O 1
ATOM 866 N N . GLN A 1 107 ? 4.024 -14.889 -1.041 1 97.67 107 GLN A N 1
ATOM 867 C CA . GLN A 1 107 ? 4.704 -14.589 0.215 1 97.67 107 GLN A CA 1
ATOM 868 C C . GLN A 1 107 ? 5.901 -13.67 -0.014 1 97.67 107 GLN A C 1
ATOM 870 O O . GLN A 1 107 ? 6.153 -12.761 0.78 1 97.67 107 GLN A O 1
ATOM 875 N N . ASP A 1 108 ? 6.63 -13.898 -1.08 1 97.91 108 ASP A N 1
ATOM 876 C CA . ASP A 1 108 ? 7.72 -12.999 -1.444 1 97.91 108 ASP A CA 1
ATOM 877 C C . ASP A 1 108 ? 7.204 -11.584 -1.695 1 97.91 108 ASP A C 1
ATOM 879 O O . ASP A 1 108 ? 7.783 -10.611 -1.208 1 97.91 108 ASP A O 1
ATOM 883 N N . PHE A 1 109 ? 6.148 -11.587 -2.47 1 98.08 109 PHE A N 1
ATOM 884 C CA . PHE A 1 109 ? 5.566 -10.295 -2.816 1 98.08 109 PHE A CA 1
ATOM 885 C C . PHE A 1 109 ? 5.131 -9.544 -1.563 1 98.08 109 PHE A C 1
ATOM 887 O O . PHE A 1 109 ? 5.354 -8.337 -1.448 1 98.08 109 PHE A O 1
ATOM 894 N N . TRP A 1 110 ? 4.574 -10.208 -0.643 1 97.39 110 TRP A N 1
ATOM 895 C CA . TRP A 1 110 ? 4.158 -9.638 0.634 1 97.39 110 TRP A CA 1
ATOM 896 C C . TRP A 1 110 ? 5.354 -9.077 1.395 1 97.39 110 TRP A C 1
ATOM 898 O O . TRP A 1 110 ? 5.353 -7.91 1.793 1 97.39 110 TRP A O 1
ATOM 908 N N . GLU A 1 111 ? 6.375 -9.828 1.515 1 96.59 111 GLU A N 1
ATOM 909 C CA . GLU A 1 111 ? 7.528 -9.483 2.341 1 96.59 111 GLU A CA 1
ATOM 910 C C . GLU A 1 111 ? 8.305 -8.313 1.744 1 96.59 111 GLU A C 1
ATOM 912 O O . GLU A 1 111 ? 8.819 -7.465 2.476 1 96.59 111 GLU A O 1
ATOM 917 N N . ILE A 1 112 ? 8.338 -8.258 0.452 1 96.82 112 ILE A N 1
ATOM 918 C CA . ILE A 1 112 ? 9.27 -7.341 -0.195 1 96.82 112 ILE A CA 1
ATOM 919 C C . ILE A 1 112 ? 8.534 -6.073 -0.62 1 96.82 112 ILE A C 1
ATOM 921 O O . ILE A 1 112 ? 9.11 -4.982 -0.616 1 96.82 112 ILE A O 1
ATOM 925 N N . ILE A 1 113 ? 7.225 -6.228 -0.97 1 96.95 113 ILE A N 1
ATOM 926 C CA . ILE A 1 113 ? 6.528 -5.107 -1.59 1 96.95 113 ILE A CA 1
ATOM 927 C C . ILE A 1 113 ? 5.438 -4.594 -0.651 1 96.95 113 ILE A C 1
ATOM 929 O O . ILE A 1 113 ? 5.518 -3.468 -0.153 1 96.95 113 ILE A O 1
ATOM 933 N N . THR A 1 114 ? 4.477 -5.41 -0.3 1 96.66 114 THR A N 1
ATOM 934 C CA . THR A 1 114 ? 3.247 -4.935 0.324 1 96.66 114 THR A CA 1
ATOM 935 C C . THR A 1 114 ? 3.477 -4.618 1.799 1 96.66 114 THR A C 1
ATOM 937 O O . THR A 1 114 ? 2.94 -3.638 2.32 1 96.66 114 THR A O 1
ATOM 940 N N . LYS A 1 115 ? 4.225 -5.47 2.466 1 95.7 115 LYS A N 1
ATOM 941 C CA . LYS A 1 115 ? 4.493 -5.232 3.882 1 95.7 115 LYS A CA 1
ATOM 942 C C . LYS A 1 115 ? 5.192 -3.891 4.091 1 95.7 115 LYS A C 1
ATOM 944 O O . LYS A 1 115 ? 4.747 -3.073 4.898 1 95.7 115 LYS A O 1
ATOM 949 N N . PRO A 1 116 ? 6.277 -3.602 3.38 1 95.35 116 PRO A N 1
ATOM 950 C CA . PRO A 1 116 ? 6.892 -2.277 3.485 1 95.35 116 PRO A CA 1
ATOM 951 C C . PRO A 1 116 ? 5.916 -1.146 3.17 1 95.35 116 PRO A C 1
ATOM 953 O O . PRO A 1 116 ? 5.962 -0.09 3.806 1 95.35 116 PRO A O 1
ATOM 956 N N . LEU A 1 117 ? 5.05 -1.41 2.213 1 95.9 117 LEU A N 1
ATOM 957 C CA . LEU A 1 117 ? 4.04 -0.421 1.854 1 95.9 117 LEU A CA 1
ATOM 958 C C . LEU A 1 117 ? 3.119 -0.132 3.035 1 95.9 117 LEU A C 1
ATOM 960 O O . LEU A 1 117 ? 2.81 1.028 3.316 1 95.9 117 LEU A O 1
ATOM 964 N N . TYR A 1 118 ? 2.738 -1.165 3.732 1 95.96 118 TYR A N 1
ATOM 965 C CA . TYR A 1 118 ? 1.873 -1.017 4.897 1 95.96 118 TYR A CA 1
ATOM 966 C C . TYR A 1 118 ? 2.589 -0.269 6.016 1 95.96 118 TYR A C 1
ATOM 968 O O . TYR A 1 118 ? 2.008 0.613 6.653 1 95.96 118 TYR A O 1
ATOM 976 N N . ILE A 1 119 ? 3.806 -0.6 6.199 1 94.84 119 ILE A N 1
ATOM 977 C CA . ILE A 1 119 ? 4.572 0.031 7.269 1 94.84 119 ILE A CA 1
ATOM 978 C C . ILE A 1 119 ? 4.714 1.526 6.989 1 94.84 119 ILE A C 1
ATOM 980 O O . ILE A 1 119 ? 4.503 2.353 7.879 1 94.84 119 ILE A O 1
ATOM 984 N N . SER A 1 120 ? 5.028 1.847 5.795 1 95.15 120 SER A N 1
ATOM 985 C CA . SER A 1 120 ? 5.12 3.247 5.391 1 95.15 120 SER A CA 1
ATOM 986 C C . SER A 1 120 ? 3.783 3.96 5.559 1 95.15 120 SER A C 1
ATOM 988 O O . SER A 1 120 ? 3.734 5.09 6.049 1 95.15 120 SER A O 1
ATOM 990 N N . SER A 1 121 ? 2.754 3.28 5.168 1 95.16 121 SER A N 1
ATOM 991 C CA . SER A 1 121 ? 1.421 3.864 5.28 1 95.16 121 SER A CA 1
ATOM 992 C C . SER A 1 121 ? 1.061 4.145 6.734 1 95.16 121 SER A C 1
ATOM 994 O O . SER A 1 121 ? 0.512 5.202 7.051 1 95.16 121 SER A O 1
ATOM 996 N N . MET A 1 122 ? 1.376 3.215 7.569 1 94.23 122 MET A N 1
ATOM 997 C CA . MET A 1 122 ? 1.104 3.39 8.993 1 94.23 122 MET A CA 1
ATOM 998 C C . MET A 1 122 ? 1.786 4.645 9.527 1 94.23 122 MET A C 1
ATOM 1000 O O . MET A 1 122 ? 1.168 5.436 10.242 1 94.23 122 MET A O 1
ATOM 1004 N N . GLU A 1 123 ? 2.98 4.819 9.111 1 93.4 123 GLU A N 1
ATOM 1005 C CA . GLU A 1 123 ? 3.761 5.947 9.609 1 93.4 123 GLU A CA 1
ATOM 1006 C C . GLU A 1 123 ? 3.268 7.264 9.018 1 93.4 123 GLU A C 1
ATOM 1008 O O . GLU A 1 123 ? 3.156 8.266 9.727 1 93.4 123 GLU A O 1
ATOM 1013 N N . ILE A 1 124 ? 2.942 7.235 7.74 1 93.94 124 ILE A N 1
ATOM 1014 C CA . ILE A 1 124 ? 2.471 8.463 7.108 1 93.94 124 ILE A CA 1
ATOM 1015 C C . ILE A 1 124 ? 1.125 8.867 7.704 1 93.94 124 ILE A C 1
ATOM 1017 O O . ILE A 1 124 ? 0.853 10.055 7.891 1 93.94 124 ILE A O 1
ATOM 1021 N N . ILE A 1 125 ? 0.331 7.903 7.998 1 94.35 125 ILE A N 1
ATOM 1022 C CA . ILE A 1 125 ? -0.959 8.157 8.631 1 94.35 125 ILE A CA 1
ATOM 1023 C C . ILE A 1 125 ? -0.744 8.766 10.015 1 94.35 125 ILE A C 1
ATOM 1025 O O . ILE A 1 125 ? -1.413 9.735 10.384 1 94.35 125 ILE A O 1
ATOM 1029 N N . ARG A 1 126 ? 0.173 8.195 10.747 1 93.93 126 ARG A N 1
ATOM 1030 C CA . ARG A 1 126 ? 0.489 8.719 12.072 1 93.93 126 ARG A CA 1
ATOM 1031 C C . ARG A 1 126 ? 0.962 10.167 11.989 1 93.93 126 ARG A C 1
ATOM 1033 O O . ARG A 1 126 ? 0.5 11.02 12.749 1 93.93 126 ARG A O 1
ATOM 1040 N N . GLN A 1 127 ? 1.863 10.411 11.115 1 94.67 127 GLN A N 1
ATOM 1041 C CA . GLN A 1 127 ? 2.383 11.764 10.947 1 94.67 127 GLN A CA 1
ATOM 1042 C C . GLN A 1 127 ? 1.284 12.724 10.502 1 94.67 127 GLN A C 1
ATOM 1044 O O . GLN A 1 127 ? 1.246 13.877 10.937 1 94.67 127 GLN A O 1
ATOM 1049 N N . HIS A 1 128 ? 0.485 12.229 9.625 1 94.98 128 HIS A N 1
ATOM 1050 C CA . HIS A 1 128 ? -0.635 13.028 9.14 1 94.98 128 HIS A CA 1
ATOM 1051 C C . HIS A 1 128 ? -1.536 13.469 10.288 1 94.98 128 HIS A C 1
ATOM 1053 O O . HIS A 1 128 ? -1.896 14.645 10.384 1 94.98 128 HIS A O 1
ATOM 1059 N N . GLN A 1 129 ? -1.824 12.587 11.134 1 94.83 129 GLN A N 1
ATOM 1060 C CA . GLN A 1 129 ? -2.664 12.899 12.285 1 94.83 129 GLN A CA 1
ATOM 1061 C C . GLN A 1 129 ? -1.969 13.88 13.224 1 94.83 129 GLN A C 1
ATOM 1063 O O . GLN A 1 129 ? -2.603 14.795 13.754 1 94.83 129 GLN A O 1
ATOM 1068 N N . PHE A 1 130 ? -0.704 13.654 13.463 1 95.56 130 PHE A N 1
ATOM 1069 C CA . PHE A 1 130 ? 0.102 14.556 14.278 1 95.56 130 PHE A CA 1
ATOM 1070 C C . PHE A 1 130 ? 0.032 15.98 13.74 1 95.56 130 PHE A C 1
ATOM 1072 O O . PHE A 1 130 ? -0.187 16.926 14.499 1 95.56 130 PHE A O 1
ATOM 1079 N N . LEU A 1 131 ? 0.159 16.055 12.429 1 97.04 131 LEU A N 1
ATOM 1080 C CA . LEU A 1 131 ? 0.167 17.363 11.782 1 97.04 131 LEU A CA 1
ATOM 1081 C C . LEU A 1 131 ? -1.201 18.028 11.883 1 97.04 131 LEU A C 1
ATOM 1083 O O . LEU A 1 131 ? -1.294 19.236 12.112 1 97.04 131 LEU A O 1
ATOM 1087 N N . LEU A 1 132 ? -2.23 17.283 11.716 1 96.72 132 LEU A N 1
ATOM 1088 C CA . LEU A 1 132 ? -3.583 17.812 11.851 1 96.72 132 LEU A CA 1
ATOM 1089 C C . LEU A 1 132 ? -3.809 18.381 13.248 1 96.72 132 LEU A C 1
ATOM 1091 O O . LEU A 1 132 ? -4.342 19.482 13.396 1 96.72 132 LEU A O 1
ATOM 1095 N N . ASP A 1 133 ? -3.339 17.681 14.211 1 96.38 133 ASP A N 1
ATOM 1096 C CA . ASP A 1 133 ? -3.482 18.126 15.594 1 96.38 133 ASP A CA 1
ATOM 1097 C C . ASP A 1 133 ? -2.684 19.404 15.846 1 96.38 133 ASP A C 1
ATOM 1099 O O . ASP A 1 133 ? -3.163 20.318 16.519 1 96.38 133 ASP A O 1
ATOM 1103 N N . LEU A 1 134 ? -1.497 19.371 15.332 1 97.05 134 LEU A N 1
ATOM 1104 C CA . LEU A 1 134 ? -0.631 20.532 15.506 1 97.05 134 LEU A CA 1
ATOM 1105 C C . LEU A 1 134 ? -1.237 21.766 14.847 1 97.05 134 LEU A C 1
ATOM 1107 O O . LEU A 1 134 ? -1.173 22.866 15.401 1 97.05 134 LEU A O 1
ATOM 1111 N N . ILE A 1 135 ? -1.853 21.611 13.724 1 97.49 135 ILE A N 1
ATOM 1112 C CA . ILE A 1 135 ? -2.47 22.715 12.997 1 97.49 135 ILE A CA 1
ATOM 1113 C C . ILE A 1 135 ? -3.628 23.287 13.813 1 97.49 135 ILE A C 1
ATOM 1115 O O . ILE A 1 135 ? -3.787 24.506 13.906 1 97.49 135 ILE A O 1
ATOM 1119 N N . LYS A 1 136 ? -4.385 22.436 14.379 1 96.85 136 LYS A N 1
ATOM 1120 C CA . LYS A 1 136 ? -5.498 22.879 15.214 1 96.85 136 LYS A CA 1
ATOM 1121 C C . LYS A 1 136 ? -5.002 23.691 16.406 1 96.85 136 LYS A C 1
ATOM 1123 O O . LYS A 1 136 ? -5.588 24.72 16.75 1 96.85 136 LYS A O 1
ATOM 1128 N N . LYS A 1 137 ? -3.952 23.266 16.98 1 97.28 137 LYS A N 1
ATOM 1129 C CA . LYS A 1 137 ? -3.357 23.983 18.104 1 97.28 137 LYS A CA 1
ATOM 1130 C C . LYS A 1 137 ? -2.814 25.34 17.664 1 97.28 137 LYS A C 1
ATOM 1132 O O . LYS A 1 137 ? -2.978 26.338 18.37 1 97.28 137 LYS A O 1
ATOM 1137 N N . LYS A 1 138 ? -2.214 25.354 16.557 1 97.42 138 LYS A N 1
ATOM 1138 C CA . LYS A 1 138 ? -1.662 26.61 16.056 1 97.42 138 LYS A CA 1
ATOM 1139 C C . LYS A 1 138 ? -2.772 27.584 15.673 1 97.42 138 LYS A C 1
ATOM 1141 O O . LYS A 1 138 ? -2.641 28.793 15.876 1 97.42 138 LYS A O 1
ATOM 1146 N N . ASP A 1 139 ? -3.796 27.037 15.178 1 97.56 139 ASP A N 1
ATOM 1147 C CA . ASP A 1 139 ? -4.951 27.876 14.876 1 97.56 139 ASP A CA 1
ATOM 1148 C C . ASP A 1 139 ? -5.526 28.497 16.147 1 97.56 139 ASP A C 1
ATOM 1150 O O . ASP A 1 139 ? -5.952 29.654 16.141 1 97.56 139 ASP A O 1
ATOM 1154 N N . GLU A 1 140 ? -5.557 27.754 17.142 1 97.43 140 GLU A N 1
ATOM 1155 C CA . GLU A 1 140 ? -6.032 28.265 18.424 1 97.43 140 GLU A CA 1
ATOM 1156 C C . GLU A 1 140 ? -5.13 29.381 18.942 1 97.43 140 GLU A C 1
ATOM 1158 O O . GLU A 1 140 ? -5.616 30.406 19.424 1 97.43 140 GLU A O 1
ATOM 1163 N N . GLU A 1 141 ? -3.877 29.215 18.866 1 97.67 141 GLU A N 1
ATOM 1164 C CA . GLU A 1 141 ? -2.905 30.222 19.28 1 97.67 141 GLU A CA 1
ATOM 1165 C C . GLU A 1 141 ? -3.048 31.498 18.454 1 97.67 141 GLU A C 1
ATOM 1167 O O . GLU A 1 141 ? -3.087 32.599 19.007 1 97.67 141 GLU A O 1
ATOM 1172 N N . ILE A 1 142 ? -3.212 31.382 17.208 1 97.42 142 ILE A N 1
ATOM 1173 C CA . ILE A 1 142 ? -3.348 32.515 16.299 1 97.42 142 ILE A CA 1
ATOM 1174 C C . ILE A 1 142 ? -4.652 33.255 16.589 1 97.42 142 ILE A C 1
ATOM 1176 O O . ILE A 1 142 ? -4.683 34.488 16.603 1 97.42 142 ILE A O 1
ATOM 1180 N N . ALA A 1 143 ? -5.681 32.457 16.813 1 96.26 143 ALA A N 1
ATOM 1181 C CA . ALA A 1 143 ? -6.985 33.044 17.112 1 96.26 143 ALA A CA 1
ATOM 1182 C C . ALA A 1 143 ? -6.918 33.924 18.357 1 96.26 143 ALA A C 1
ATOM 1184 O O . ALA A 1 143 ? -7.552 34.98 18.413 1 96.26 143 ALA A O 1
ATOM 1185 N N . GLU A 1 144 ? -6.148 33.495 19.324 1 96.36 144 GLU A N 1
ATOM 1186 C CA . GLU A 1 144 ? -6.028 34.297 20.537 1 96.36 144 GLU A CA 1
ATOM 1187 C C . GLU A 1 144 ? -5.227 35.57 20.281 1 96.36 144 GLU A C 1
ATOM 1189 O O . GLU A 1 144 ? -5.575 36.64 20.784 1 96.36 144 GLU A O 1
ATOM 1194 N N . TYR A 1 145 ? -4.175 35.537 19.518 1 96.11 145 TYR A N 1
ATOM 1195 C CA . TYR A 1 145 ? -3.437 36.744 19.163 1 96.11 145 TYR A CA 1
ATOM 1196 C C . TYR A 1 145 ? -4.345 37.756 18.475 1 96.11 145 TYR A C 1
ATOM 1198 O O . TYR A 1 145 ? -4.342 38.939 18.823 1 96.11 145 TYR A O 1
ATOM 1206 N N . LYS A 1 146 ? -5.159 37.284 17.598 1 94.46 146 LYS A N 1
ATOM 1207 C CA . LYS A 1 146 ? -6.068 38.152 16.856 1 94.46 146 LYS A CA 1
ATOM 1208 C C . LYS A 1 146 ? -7.142 38.733 17.771 1 94.46 146 LYS A C 1
ATOM 1210 O O . LYS A 1 146 ? -7.495 39.909 17.654 1 94.46 146 LYS A O 1
ATOM 1215 N N . ALA A 1 147 ? -7.575 37.886 18.638 1 94.28 147 ALA A N 1
ATOM 1216 C CA . ALA A 1 147 ? -8.607 38.314 19.58 1 94.28 147 ALA A CA 1
ATOM 1217 C C . ALA A 1 147 ? -8.08 39.398 20.515 1 94.28 147 ALA A C 1
ATOM 1219 O O . ALA A 1 147 ? -8.833 40.276 20.943 1 94.28 147 ALA A O 1
ATOM 1220 N N . GLU A 1 148 ? -6.78 39.404 20.804 1 91.94 148 GLU A N 1
ATOM 1221 C CA . GLU A 1 148 ? -6.144 40.365 21.7 1 91.94 148 GLU A CA 1
ATOM 1222 C C . GLU A 1 148 ? -5.723 41.625 20.949 1 91.94 148 GLU A C 1
ATOM 1224 O O . GLU A 1 148 ? -5.111 42.525 21.53 1 91.94 148 GLU A O 1
ATOM 1229 N N . GLY A 1 149 ? -6.046 41.655 19.62 1 91.09 149 GLY A N 1
ATOM 1230 C CA . GLY A 1 149 ? -5.861 42.872 18.847 1 91.09 149 GLY A CA 1
ATOM 1231 C C . GLY A 1 149 ? -4.504 42.951 18.173 1 91.09 149 GLY A C 1
ATOM 1232 O O . GLY A 1 149 ? -4.113 44.009 17.675 1 91.09 149 GLY A O 1
ATOM 1233 N N . ALA A 1 150 ? -3.798 41.776 18.261 1 92.34 150 ALA A N 1
ATOM 1234 C CA . ALA A 1 150 ? -2.504 41.765 17.584 1 92.34 150 ALA A CA 1
ATOM 1235 C C . ALA A 1 150 ? -2.674 41.869 16.072 1 92.34 150 ALA A C 1
ATOM 1237 O O . ALA A 1 150 ? -3.603 41.291 15.504 1 92.34 150 ALA A O 1
ATOM 1238 N N . GLU A 1 151 ? -1.744 42.675 15.431 1 91.12 151 GLU A N 1
ATOM 1239 C CA . GLU A 1 151 ? -1.803 42.849 13.983 1 91.12 151 GLU A CA 1
ATOM 1240 C C . GLU A 1 151 ? -0.486 42.445 13.325 1 91.12 151 GLU A C 1
ATOM 1242 O O . GLU A 1 151 ? 0.586 42.636 13.902 1 91.12 151 GLU A O 1
ATOM 1247 N N . LEU A 1 152 ? -0.613 41.962 12.101 1 92.33 152 LEU A N 1
ATOM 1248 C CA . LEU A 1 152 ? 0.56 41.584 11.321 1 92.33 152 LEU A CA 1
ATOM 1249 C C . LEU A 1 152 ? 1.107 42.78 10.548 1 92.33 152 LEU A C 1
ATOM 1251 O O . LEU A 1 152 ? 0.339 43.594 10.031 1 92.33 152 LEU A O 1
ATOM 1255 N N . ILE A 1 153 ? 2.368 42.913 10.483 1 91.3 153 ILE A N 1
ATOM 1256 C CA . ILE A 1 153 ? 2.999 43.9 9.613 1 91.3 153 ILE A CA 1
ATOM 1257 C C . ILE A 1 153 ? 2.921 43.434 8.161 1 91.3 153 ILE A C 1
ATOM 1259 O O . ILE A 1 153 ? 2.502 44.19 7.282 1 91.3 153 ILE A O 1
ATOM 1263 N N . ARG A 1 154 ? 3.385 42.096 7.938 1 93.5 154 ARG A N 1
ATOM 1264 C CA . ARG A 1 154 ? 3.258 41.457 6.632 1 93.5 154 ARG A CA 1
ATOM 1265 C C . ARG A 1 154 ? 1.91 40.756 6.494 1 93.5 154 ARG A C 1
ATOM 1267 O O . ARG A 1 154 ? 1.747 39.619 6.941 1 93.5 154 ARG A O 1
ATOM 1274 N N . LYS A 1 155 ? 0.971 41.369 5.811 1 90.68 155 LYS A N 1
ATOM 1275 C CA . LYS A 1 155 ? -0.391 40.851 5.727 1 90.68 155 LYS A CA 1
ATOM 1276 C C . LYS A 1 155 ? -0.442 39.569 4.901 1 90.68 155 LYS A C 1
ATOM 1278 O O . LYS A 1 155 ? -1.315 38.724 5.111 1 90.68 155 LYS A O 1
ATOM 1283 N N . ASN A 1 156 ? 0.559 39.335 4.012 1 93.21 156 ASN A N 1
ATOM 1284 C CA . ASN A 1 156 ? 0.567 38.206 3.087 1 93.21 156 ASN A CA 1
ATOM 1285 C C . ASN A 1 156 ? 0.857 36.893 3.808 1 93.21 156 ASN A C 1
ATOM 1287 O O . ASN A 1 156 ? 0.639 35.814 3.253 1 93.21 156 ASN A O 1
ATOM 1291 N N . ILE A 1 157 ? 1.31 36.865 5.043 1 94.78 157 ILE A N 1
ATOM 1292 C CA . ILE A 1 157 ? 1.677 35.635 5.737 1 94.78 157 ILE A CA 1
ATOM 1293 C C . ILE A 1 157 ? 0.492 35.134 6.56 1 94.78 157 ILE A C 1
ATOM 1295 O O . ILE A 1 157 ? 0.578 34.091 7.213 1 94.78 157 ILE A O 1
ATOM 1299 N N . GLU A 1 158 ? -0.592 36.026 6.532 1 95.43 158 GLU A N 1
ATOM 1300 C CA . GLU A 1 158 ? -1.782 35.609 7.267 1 95.43 158 GLU A CA 1
ATOM 1301 C C . GLU A 1 158 ? -2.328 34.289 6.731 1 95.43 158 GLU A C 1
ATOM 1303 O O . GLU A 1 158 ? -2.426 34.099 5.517 1 95.43 158 GLU A O 1
ATOM 1308 N N . THR A 1 159 ? -2.667 33.345 7.576 1 95.96 159 THR A N 1
ATOM 1309 C CA . THR A 1 159 ? -3.186 32.038 7.188 1 95.96 159 THR A CA 1
ATOM 1310 C C . THR A 1 159 ? -4.66 31.909 7.563 1 95.96 159 THR A C 1
ATOM 1312 O O . THR A 1 159 ? -5.119 32.536 8.52 1 95.96 159 THR A O 1
ATOM 1315 N N . LYS A 1 160 ? -5.332 31.161 6.793 1 93.95 160 LYS A N 1
ATOM 1316 C CA . LYS A 1 160 ? -6.727 30.865 7.105 1 93.95 160 LYS A CA 1
ATOM 1317 C C . LYS A 1 160 ? -6.834 29.718 8.106 1 93.95 160 LYS A C 1
ATOM 1319 O O . LYS A 1 160 ? -5.939 28.875 8.19 1 93.95 160 LYS A O 1
ATOM 1324 N N . PHE A 1 161 ? -7.972 29.804 8.832 1 95.89 161 PHE A N 1
ATOM 1325 C CA . PHE A 1 161 ? -8.296 28.68 9.701 1 95.89 161 PHE A CA 1
ATOM 1326 C C . PHE A 1 161 ? -8.418 27.391 8.897 1 95.89 161 PHE A C 1
ATOM 1328 O O . PHE A 1 161 ? -9.026 27.378 7.825 1 95.89 161 PHE A O 1
ATOM 1335 N N . PHE A 1 162 ? -7.865 26.338 9.413 1 96.6 162 PHE A N 1
ATOM 1336 C CA . PHE A 1 162 ? -7.809 25.098 8.647 1 96.6 162 PHE A CA 1
ATOM 1337 C C . PHE A 1 162 ? -9.142 24.361 8.712 1 96.6 162 PHE A C 1
ATOM 1339 O O . PHE A 1 162 ? -9.724 24.215 9.788 1 96.6 162 PHE A O 1
ATOM 1346 N N . THR A 1 163 ? -9.561 23.959 7.557 1 94.09 163 THR A N 1
ATOM 1347 C CA . THR A 1 163 ? -10.673 23.026 7.416 1 94.09 163 THR A CA 1
ATOM 1348 C C . THR A 1 163 ? -10.335 21.929 6.41 1 94.09 163 THR A C 1
ATOM 1350 O O . THR A 1 163 ? -9.561 22.152 5.477 1 94.09 163 THR A O 1
ATOM 1353 N N . GLU A 1 164 ? -10.886 20.783 6.567 1 88.53 164 GLU A N 1
ATOM 1354 C CA . GLU A 1 164 ? -10.567 19.639 5.717 1 88.53 164 GLU A CA 1
ATOM 1355 C C . GLU A 1 164 ? -11.015 19.88 4.278 1 88.53 164 GLU A C 1
ATOM 1357 O O . GLU A 1 164 ? -10.584 19.176 3.362 1 88.53 164 GLU A O 1
ATOM 1362 N N . GLU A 1 165 ? -11.804 20.852 4.11 1 88.45 165 GLU A N 1
ATOM 1363 C CA . GLU A 1 165 ? -12.218 21.246 2.767 1 88.45 165 GLU A CA 1
ATOM 1364 C C . GLU A 1 165 ? -11.029 21.726 1.941 1 88.45 165 GLU A C 1
ATOM 1366 O O . GLU A 1 165 ? -11.066 21.69 0.709 1 88.45 165 GLU A O 1
ATOM 1371 N N . GLN A 1 166 ? -10.049 22.122 2.663 1 90.06 166 GLN A N 1
ATOM 1372 C CA . GLN A 1 166 ? -8.852 22.61 1.986 1 90.06 166 GLN A CA 1
ATOM 1373 C C . GLN A 1 166 ? -8.106 21.471 1.297 1 90.06 166 GLN A C 1
ATOM 1375 O O . GLN A 1 166 ? -7.256 21.71 0.437 1 90.06 166 GLN A O 1
ATOM 1380 N N . PHE A 1 167 ? -8.435 20.208 1.625 1 88.72 167 PHE A N 1
ATOM 1381 C CA . PHE A 1 167 ? -7.831 19.051 0.973 1 88.72 167 PHE A CA 1
ATOM 1382 C C . PHE A 1 167 ? -8.459 18.812 -0.395 1 88.72 167 PHE A C 1
ATOM 1384 O O . PHE A 1 167 ? -7.88 18.123 -1.238 1 88.72 167 PHE A O 1
ATOM 1391 N N . LYS A 1 168 ? -9.651 19.246 -0.52 1 81.84 168 LYS A N 1
ATOM 1392 C CA . LYS A 1 168 ? -10.452 18.83 -1.669 1 81.84 168 LYS A CA 1
ATOM 1393 C C . LYS A 1 168 ? -9.873 19.379 -2.97 1 81.84 168 LYS A C 1
ATOM 1395 O O . LYS A 1 168 ? -9.702 20.59 -3.117 1 81.84 168 LYS A O 1
ATOM 1400 N N . ILE A 1 169 ? -9.337 18.539 -3.697 1 78.31 169 ILE A N 1
ATOM 1401 C CA . ILE A 1 169 ? -8.878 18.847 -5.047 1 78.31 169 ILE A CA 1
ATOM 1402 C C . ILE A 1 169 ? -9.345 17.758 -6.011 1 78.31 169 ILE A C 1
ATOM 1404 O O . ILE A 1 169 ? -9.713 16.66 -5.587 1 78.31 169 ILE A O 1
ATOM 1408 N N . ASP A 1 170 ? -9.447 18.098 -7.186 1 73.27 170 ASP A N 1
ATOM 1409 C CA . ASP A 1 170 ? -9.722 17.069 -8.184 1 73.27 170 ASP A CA 1
ATOM 1410 C C . ASP A 1 170 ? -8.549 16.1 -8.312 1 73.27 170 ASP A C 1
ATOM 1412 O O . ASP A 1 170 ? -7.448 16.497 -8.699 1 73.27 170 ASP A O 1
ATOM 1416 N N . ILE A 1 171 ? -8.808 14.97 -7.852 1 72.58 171 ILE A N 1
ATOM 1417 C CA . ILE A 1 171 ? -7.767 13.951 -7.932 1 72.58 171 ILE A CA 1
ATOM 1418 C C . ILE A 1 171 ? -7.802 13.285 -9.306 1 72.58 171 ILE A C 1
ATOM 1420 O O . ILE A 1 171 ? -8.785 12.63 -9.66 1 72.58 171 ILE A O 1
ATOM 1424 N N . PRO A 1 172 ? -6.818 13.549 -10.036 1 77 172 PRO A N 1
ATOM 1425 C CA . PRO A 1 172 ? -6.782 12.858 -11.327 1 77 172 PRO A CA 1
ATOM 1426 C C . PRO A 1 172 ? -6.628 11.346 -11.183 1 77 172 PRO A C 1
ATOM 1428 O O . PRO A 1 172 ? -6.169 10.864 -10.144 1 77 172 PRO A O 1
ATOM 1431 N N . THR A 1 173 ? -7.058 10.61 -12.25 1 84.69 173 THR A N 1
ATOM 1432 C CA . THR A 1 173 ? -6.815 9.172 -12.297 1 84.69 173 THR A CA 1
ATOM 1433 C C . THR A 1 173 ? -5.323 8.879 -12.428 1 84.69 173 THR A C 1
ATOM 1435 O O . THR A 1 173 ? -4.67 9.362 -13.355 1 84.69 173 THR A O 1
ATOM 1438 N N . PRO A 1 174 ? -4.864 8.148 -11.571 1 89.01 174 PRO A N 1
ATOM 1439 C CA . PRO A 1 174 ? -3.423 7.885 -11.612 1 89.01 174 PRO A CA 1
ATOM 1440 C C . PRO A 1 174 ? -3.008 7.061 -12.828 1 89.01 174 PRO A C 1
ATOM 1442 O O . PRO A 1 174 ? -3.762 6.195 -13.278 1 89.01 174 PRO A O 1
ATOM 1445 N N . ASN A 1 175 ? -1.861 7.381 -13.361 1 88.25 175 ASN A N 1
ATOM 1446 C CA . ASN A 1 175 ? -1.265 6.573 -14.42 1 88.25 175 ASN A CA 1
ATOM 1447 C C . ASN A 1 175 ? -0.124 5.709 -13.891 1 88.25 175 ASN A C 1
ATOM 1449 O O . ASN A 1 175 ? 0.14 5.691 -12.688 1 88.25 175 ASN A O 1
ATOM 1453 N N . ILE A 1 176 ? 0.494 5.02 -14.801 1 87.33 176 ILE A N 1
ATOM 1454 C CA . ILE A 1 176 ? 1.513 4.051 -14.412 1 87.33 176 ILE A CA 1
ATOM 1455 C C . ILE A 1 176 ? 2.679 4.77 -13.738 1 87.33 176 ILE A C 1
ATOM 1457 O O . ILE A 1 176 ? 3.267 4.254 -12.784 1 87.33 176 ILE A O 1
ATOM 1461 N N . THR A 1 177 ? 3.038 5.906 -14.203 1 90.3 177 THR A N 1
ATOM 1462 C CA . THR A 1 177 ? 4.135 6.687 -13.643 1 90.3 177 THR A CA 1
ATOM 1463 C C . THR A 1 177 ? 3.816 7.124 -12.216 1 90.3 177 THR A C 1
ATOM 1465 O O . THR A 1 177 ? 4.699 7.149 -11.357 1 90.3 177 THR A O 1
ATOM 1468 N N . ASP A 1 178 ? 2.559 7.408 -11.997 1 93.84 178 ASP A N 1
ATOM 1469 C CA . ASP A 1 178 ? 2.127 7.799 -10.659 1 93.84 178 ASP A CA 1
ATOM 1470 C C . ASP A 1 178 ? 2.316 6.655 -9.665 1 93.84 178 ASP A C 1
ATOM 1472 O O . ASP A 1 178 ? 2.787 6.869 -8.546 1 93.84 178 ASP A O 1
ATOM 1476 N N . TYR A 1 179 ? 2.004 5.471 -10.118 1 95.97 179 TYR A N 1
ATOM 1477 C CA . TYR A 1 179 ? 2.128 4.309 -9.244 1 95.97 179 TYR A CA 1
ATOM 1478 C C . TYR A 1 179 ? 3.591 4.018 -8.93 1 95.97 179 TYR A C 1
ATOM 1480 O O . TYR A 1 179 ? 3.942 3.739 -7.781 1 95.97 179 TYR A O 1
ATOM 1488 N N . THR A 1 180 ? 4.443 4.114 -9.919 1 95.16 180 THR A N 1
ATOM 1489 C CA . THR A 1 180 ? 5.857 3.817 -9.721 1 95.16 180 THR A CA 1
ATOM 1490 C C . THR A 1 180 ? 6.514 4.875 -8.839 1 95.16 180 THR A C 1
ATOM 1492 O O . THR A 1 180 ? 7.345 4.552 -7.987 1 95.16 180 THR A O 1
ATOM 1495 N N . ASN A 1 181 ? 6.096 6.118 -9.051 1 94.94 181 ASN A N 1
ATOM 1496 C CA . ASN A 1 181 ? 6.607 7.188 -8.2 1 94.94 181 ASN A CA 1
ATOM 1497 C C . ASN A 1 181 ? 6.193 6.992 -6.744 1 94.94 181 ASN A C 1
ATOM 1499 O O . ASN A 1 181 ? 7.005 7.166 -5.835 1 94.94 181 ASN A O 1
ATOM 1503 N N . THR A 1 182 ? 4.961 6.718 -6.59 1 96.65 182 THR A N 1
ATOM 1504 C CA . THR A 1 182 ? 4.464 6.467 -5.242 1 96.65 182 THR A CA 1
ATOM 1505 C C . THR A 1 182 ? 5.176 5.272 -4.616 1 96.65 182 THR A C 1
ATOM 1507 O O . THR A 1 182 ? 5.542 5.307 -3.439 1 96.65 182 THR A O 1
ATOM 1510 N N . PHE A 1 183 ? 5.328 4.274 -5.421 1 97.06 183 PHE A N 1
ATOM 1511 C CA . PHE A 1 183 ? 6.062 3.096 -4.974 1 97.06 183 PHE A CA 1
ATOM 1512 C C . PHE A 1 183 ? 7.441 3.484 -4.452 1 97.06 183 PHE A C 1
ATOM 1514 O O . PHE A 1 183 ? 7.816 3.113 -3.338 1 97.06 183 PHE A O 1
ATOM 1521 N N . GLN A 1 184 ? 8.167 4.186 -5.198 1 96.82 184 GLN A N 1
ATOM 1522 C CA . GLN A 1 184 ? 9.52 4.586 -4.823 1 96.82 184 GLN A CA 1
ATOM 1523 C C . GLN A 1 184 ? 9.511 5.436 -3.556 1 96.82 184 GLN A C 1
ATOM 1525 O O . GLN A 1 184 ? 10.338 5.239 -2.664 1 96.82 184 GLN A O 1
ATOM 1530 N N . ARG A 1 185 ? 8.594 6.316 -3.5 1 95.03 185 ARG A N 1
ATOM 1531 C CA . ARG A 1 185 ? 8.493 7.178 -2.327 1 95.03 185 ARG A CA 1
ATOM 1532 C C . ARG A 1 185 ? 8.21 6.361 -1.071 1 95.03 185 ARG A C 1
ATOM 1534 O O . ARG A 1 185 ? 8.841 6.57 -0.032 1 95.03 185 ARG A O 1
ATOM 1541 N N . MET A 1 186 ? 7.309 5.437 -1.182 1 96.17 186 MET A N 1
ATOM 1542 C CA . MET A 1 186 ? 6.91 4.622 -0.038 1 96.17 186 MET A CA 1
ATOM 1543 C C . MET A 1 186 ? 8.042 3.694 0.389 1 96.17 186 MET A C 1
ATOM 1545 O O . MET A 1 186 ? 8.263 3.486 1.584 1 96.17 186 MET A O 1
ATOM 1549 N N . MET A 1 187 ? 8.732 3.194 -0.565 1 96.28 187 MET A N 1
ATOM 1550 C CA . MET A 1 187 ? 9.848 2.304 -0.258 1 96.28 187 MET A CA 1
ATOM 1551 C C . MET A 1 187 ? 10.999 3.075 0.38 1 96.28 187 MET A C 1
ATOM 1553 O O . MET A 1 187 ? 11.66 2.571 1.29 1 96.28 187 MET A O 1
ATOM 1557 N N . ASN A 1 188 ? 11.228 4.245 -0.164 1 94.14 188 ASN A N 1
ATOM 1558 C CA . ASN A 1 188 ? 12.251 5.092 0.441 1 94.14 188 ASN A CA 1
ATOM 1559 C C . ASN A 1 188 ? 11.894 5.462 1.878 1 94.14 188 ASN A C 1
ATOM 1561 O O . ASN A 1 188 ? 12.762 5.483 2.752 1 94.14 188 ASN A O 1
ATOM 1565 N N . PHE A 1 189 ? 10.664 5.76 2.025 1 92.51 189 PHE A N 1
ATOM 1566 C CA . PHE A 1 189 ? 10.177 6.075 3.363 1 92.51 189 PHE A CA 1
ATOM 1567 C C . PHE A 1 189 ? 10.374 4.892 4.303 1 92.51 189 PHE A C 1
ATOM 1569 O O . PHE A 1 189 ? 10.857 5.059 5.426 1 92.51 189 PHE A O 1
ATOM 1576 N N . TYR A 1 190 ? 10.096 3.748 3.857 1 93.33 190 TYR A N 1
ATOM 1577 C CA . TYR A 1 190 ? 10.282 2.509 4.606 1 93.33 190 TYR A CA 1
ATOM 1578 C C . TYR A 1 190 ? 11.745 2.314 4.982 1 93.33 190 TYR A C 1
ATOM 1580 O O . TYR A 1 190 ? 12.057 1.949 6.118 1 93.33 190 TYR A O 1
ATOM 1588 N N . ASN A 1 191 ? 12.608 2.531 4.07 1 91.6 191 ASN A N 1
ATOM 1589 C CA . ASN A 1 191 ? 14.039 2.375 4.307 1 91.6 191 ASN A CA 1
ATOM 1590 C C . ASN A 1 191 ? 14.545 3.359 5.358 1 91.6 191 ASN A C 1
ATOM 1592 O O . ASN A 1 191 ? 15.41 3.019 6.168 1 91.6 191 ASN A O 1
ATOM 1596 N N . GLU A 1 192 ? 14.008 4.527 5.292 1 86.87 192 GLU A N 1
ATOM 1597 C CA . GLU A 1 192 ? 14.389 5.544 6.268 1 86.87 192 GLU A CA 1
ATOM 1598 C C . GLU A 1 192 ? 13.96 5.145 7.677 1 86.87 192 GLU A C 1
ATOM 1600 O O . GLU A 1 192 ? 14.655 5.441 8.65 1 86.87 192 GLU A O 1
ATOM 1605 N N . LEU A 1 193 ? 12.811 4.536 7.771 1 84.23 193 LEU A N 1
ATOM 1606 C CA . LEU A 1 193 ? 12.305 4.078 9.061 1 84.23 193 LEU A CA 1
ATOM 1607 C C . LEU A 1 193 ? 13.175 2.956 9.618 1 84.23 193 LEU A C 1
ATOM 1609 O O . LEU A 1 193 ? 13.398 2.879 10.828 1 84.23 193 LEU A O 1
ATOM 1613 N N . ASN A 1 194 ? 13.585 2.095 8.803 1 77.1 194 ASN A N 1
ATOM 1614 C CA . ASN A 1 194 ? 14.361 0.935 9.229 1 77.1 194 ASN A CA 1
ATOM 1615 C C . ASN A 1 194 ? 15.839 1.278 9.393 1 77.1 194 ASN A C 1
ATOM 1617 O O . ASN A 1 194 ? 16.566 0.587 10.108 1 77.1 194 ASN A O 1
ATOM 1621 N N . PHE A 1 195 ? 16.354 2.248 8.609 1 61.83 195 PHE A N 1
ATOM 1622 C CA . PHE A 1 195 ? 17.713 2.722 8.84 1 61.83 195 PHE A CA 1
ATOM 1623 C C . PHE A 1 195 ? 17.817 3.435 10.183 1 61.83 195 PHE A C 1
ATOM 1625 O O . PHE A 1 195 ? 18.818 3.297 10.889 1 61.83 195 PHE A O 1
ATOM 1632 N N . TYR A 1 196 ? 16.835 4.273 10.511 1 50.94 196 TYR A N 1
ATOM 1633 C CA . TYR A 1 196 ? 16.849 4.946 11.805 1 50.94 196 TYR A CA 1
ATOM 1634 C C . TYR A 1 196 ? 16.818 3.935 12.946 1 50.94 196 TYR A C 1
ATOM 1636 O O . TYR A 1 196 ? 17.415 4.162 14.001 1 50.94 196 TYR A O 1
ATOM 1644 N N . ASP A 1 197 ? 16.168 2.883 1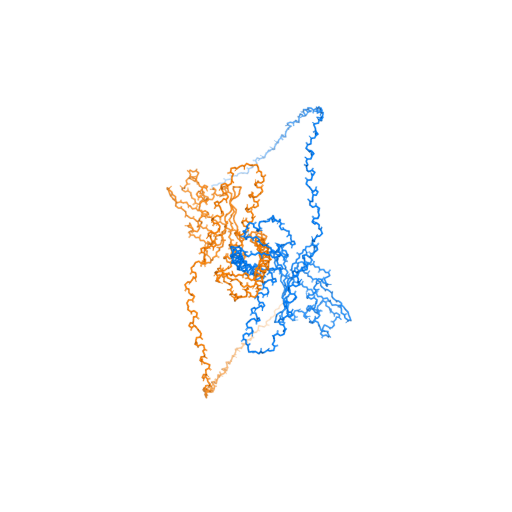2.778 1 50.01 197 ASP A N 1
ATOM 1645 C CA . ASP A 1 197 ? 16.138 1.887 13.845 1 50.01 197 ASP A CA 1
ATOM 1646 C C . ASP A 1 197 ? 17.522 1.285 14.075 1 50.01 197 ASP A C 1
ATOM 1648 O O . ASP A 1 197 ? 17.882 0.957 15.207 1 50.01 197 ASP A O 1
ATOM 1652 N N . ILE A 1 198 ? 18.308 1.265 13 1 43.93 198 ILE A N 1
ATOM 1653 C CA . ILE A 1 198 ? 19.657 0.739 13.182 1 43.93 198 ILE A CA 1
ATOM 1654 C C . ILE A 1 198 ? 20.527 1.781 13.88 1 43.93 198 ILE A C 1
ATOM 1656 O O . ILE A 1 198 ? 21.302 1.449 14.78 1 43.93 198 ILE A O 1
ATOM 1660 N N . THR A 1 199 ? 20.385 3.049 13.507 1 42.76 199 THR A N 1
ATOM 1661 C CA . THR A 1 199 ? 21.294 4.042 14.068 1 42.76 199 THR A CA 1
ATOM 1662 C C . THR A 1 199 ? 20.887 4.403 15.494 1 42.76 199 THR A C 1
ATOM 1664 O O . THR A 1 199 ? 21.739 4.711 16.329 1 42.76 199 THR A O 1
ATOM 1667 N N . VAL A 1 200 ? 19.525 4.448 15.718 1 43.35 200 VAL A N 1
ATOM 1668 C CA . VAL A 1 200 ? 19.121 4.851 17.06 1 43.35 200 VAL A CA 1
ATOM 1669 C C . VAL A 1 200 ? 19.432 3.733 18.052 1 43.35 200 VAL A C 1
ATOM 1671 O O . VAL A 1 200 ? 19.784 3.996 19.204 1 43.35 200 VAL A O 1
ATOM 1674 N N . LYS A 1 201 ? 19.398 2.464 17.549 1 39.9 201 LYS A N 1
ATOM 1675 C CA . LYS A 1 201 ? 19.766 1.454 18.537 1 39.9 201 LYS A CA 1
ATOM 1676 C C . LYS A 1 201 ? 21.255 1.518 18.86 1 39.9 201 LYS A C 1
ATOM 1678 O O . LYS A 1 201 ? 21.683 1.077 19.929 1 39.9 201 LYS A O 1
ATOM 1683 N N . GLU A 1 202 ? 22.019 1.994 17.766 1 38.76 202 GLU A N 1
ATOM 1684 C CA . GLU A 1 202 ? 23.44 1.991 18.101 1 38.76 202 GLU A CA 1
ATOM 1685 C C . GLU A 1 202 ? 23.797 3.17 19.001 1 38.76 202 GLU A C 1
ATOM 1687 O O . GLU A 1 202 ? 24.863 3.185 19.62 1 38.76 202 GLU A O 1
ATOM 1692 N N . SER A 1 203 ? 22.886 4.245 18.855 1 38.22 203 SER A N 1
ATOM 1693 C CA . SER A 1 203 ? 23.421 5.39 19.586 1 38.22 203 SER A CA 1
ATOM 1694 C C . SER A 1 203 ? 23.34 5.17 21.093 1 38.22 203 SER A C 1
ATOM 1696 O O . SER A 1 203 ? 23.805 6.004 21.873 1 38.22 203 SER A O 1
ATOM 1698 N N . THR A 1 204 ? 22.46 4.216 21.468 1 35.52 204 THR A N 1
ATOM 1699 C CA . THR A 1 204 ? 22.505 4.26 22.926 1 35.52 204 THR A CA 1
ATOM 1700 C C . THR A 1 204 ? 23.833 3.715 23.442 1 35.52 204 THR A C 1
ATOM 1702 O O . THR A 1 204 ? 24.026 3.578 24.652 1 35.52 204 THR A O 1
ATOM 1705 N N . SER A 1 205 ? 24.63 2.991 22.557 1 31.07 205 SER A N 1
ATOM 1706 C CA . SER A 1 205 ? 25.878 2.716 23.262 1 31.07 205 SER A CA 1
ATOM 1707 C C . SER A 1 205 ? 26.754 3.962 23.341 1 31.07 205 SER A C 1
ATOM 1709 O O . SER A 1 205 ? 26.568 4.908 22.573 1 31.07 205 SER A O 1
ATOM 1711 N N . ASN A 1 206 ? 28.014 4.013 24.146 1 29.95 206 ASN A N 1
ATOM 1712 C CA . ASN A 1 206 ? 28.911 4.987 24.76 1 29.95 206 ASN A CA 1
ATOM 1713 C C . ASN A 1 206 ? 29.473 5.96 23.728 1 29.95 206 ASN A C 1
ATOM 1715 O O . ASN A 1 206 ? 30.029 7 24.087 1 29.95 206 ASN A O 1
ATOM 1719 N N . ASP A 1 207 ? 30.225 5.503 22.553 1 30.23 207 ASP A N 1
ATOM 1720 C CA . ASP A 1 207 ? 31.415 6.274 22.208 1 30.23 207 ASP A CA 1
ATOM 1721 C C . ASP A 1 207 ? 31.042 7.568 21.488 1 30.23 207 ASP A C 1
ATOM 1723 O O . ASP A 1 207 ? 30.063 7.609 20.74 1 30.23 207 ASP A O 1
ATOM 1727 N N . HIS A 1 208 ? 31.655 8.909 21.746 1 30.19 208 HIS A N 1
ATOM 1728 C CA . HIS A 1 208 ? 31.759 10.327 21.423 1 30.19 208 HIS A CA 1
ATOM 1729 C C . HIS A 1 208 ? 31.75 10.551 19.915 1 30.19 208 HIS A C 1
ATOM 1731 O O . HIS A 1 208 ? 31.397 11.636 19.446 1 30.19 208 HIS A O 1
ATOM 1737 N N . ASN A 1 209 ? 32.556 9.766 19.083 1 29.33 209 ASN A N 1
ATOM 1738 C CA . ASN A 1 209 ? 33.118 10.325 17.858 1 29.33 209 ASN A CA 1
ATOM 1739 C C . ASN A 1 209 ? 32.097 10.329 16.724 1 29.33 209 ASN A C 1
ATOM 1741 O O . ASN A 1 209 ? 32.386 10.805 15.624 1 29.33 209 ASN A O 1
ATOM 1745 N N . LYS A 1 210 ? 31.061 9.373 16.684 1 29.72 210 LYS A N 1
ATOM 1746 C CA . LYS A 1 210 ? 30.479 9.211 15.355 1 29.72 210 LYS A CA 1
ATOM 1747 C C . LYS A 1 210 ? 29.403 10.262 15.095 1 29.72 210 LYS A C 1
ATOM 1749 O O . LYS A 1 210 ? 28.214 9.942 15.045 1 29.72 210 LYS A O 1
ATOM 1754 N N . ILE A 1 211 ? 29.326 11.45 15.742 1 33.38 211 ILE A N 1
ATOM 1755 C CA . ILE A 1 211 ? 28.362 12.506 15.451 1 33.38 211 ILE A CA 1
ATOM 1756 C C . ILE A 1 211 ? 28.485 12.928 13.988 1 33.38 211 ILE A C 1
ATOM 1758 O O . ILE A 1 211 ? 27.519 13.411 13.392 1 33.38 211 ILE A O 1
ATOM 1762 N N . GLN A 1 212 ? 29.689 12.807 13.361 1 31.21 212 GLN A N 1
ATOM 1763 C CA . GLN A 1 212 ? 29.931 13.535 12.12 1 31.21 212 GLN A CA 1
ATOM 1764 C C . GLN A 1 212 ? 29.188 12.894 10.951 1 31.21 212 GLN A C 1
ATOM 1766 O O . GLN A 1 212 ? 28.76 13.587 10.026 1 31.21 212 GLN A O 1
ATOM 1771 N N . GLN A 1 213 ? 29.092 11.518 10.901 1 31.54 213 GLN A N 1
ATOM 1772 C CA . GLN A 1 213 ? 28.684 10.924 9.632 1 31.54 213 GLN A CA 1
ATOM 1773 C C . GLN A 1 213 ? 27.173 11.019 9.44 1 31.54 213 GLN A C 1
ATOM 1775 O O . GLN A 1 213 ? 26.665 10.775 8.344 1 31.54 213 GLN A O 1
ATOM 1780 N N . THR A 1 214 ? 26.358 11.193 10.422 1 34.23 214 THR A N 1
ATOM 1781 C CA . THR A 1 214 ? 24.907 11.179 10.27 1 34.23 214 THR A CA 1
ATOM 1782 C C . THR A 1 214 ? 24.423 12.453 9.584 1 34.23 214 THR A C 1
ATOM 1784 O O . THR A 1 214 ? 23.278 12.524 9.132 1 34.23 214 THR A O 1
ATOM 1787 N N . GLU A 1 215 ? 25.175 13.57 9.578 1 33.53 215 GLU A N 1
ATOM 1788 C CA . GLU A 1 215 ? 24.779 14.806 8.909 1 33.53 215 GLU A CA 1
ATOM 1789 C C . GLU A 1 215 ? 24.784 14.639 7.392 1 33.53 215 GLU A C 1
ATOM 1791 O O . GLU A 1 215 ? 23.955 15.227 6.695 1 33.53 215 GLU A O 1
ATOM 1796 N N . ILE A 1 216 ? 25.667 13.861 6.819 1 34.76 216 ILE A N 1
ATOM 1797 C CA . ILE A 1 216 ? 25.802 13.791 5.368 1 34.76 216 ILE A CA 1
ATOM 1798 C C . ILE A 1 216 ? 24.619 13.029 4.776 1 34.76 216 ILE A C 1
ATOM 1800 O O . ILE A 1 216 ? 24.059 13.435 3.755 1 34.76 216 ILE A O 1
ATOM 1804 N N . LEU A 1 217 ? 24.119 12.004 5.417 1 31.97 217 LEU A N 1
ATOM 1805 C CA . LEU A 1 217 ? 23.08 11.202 4.78 1 31.97 217 LEU A CA 1
ATOM 1806 C C . LEU A 1 217 ? 21.74 11.93 4.804 1 31.97 217 LEU A C 1
ATOM 1808 O O . LEU A 1 217 ? 20.93 11.778 3.887 1 31.97 217 LEU A O 1
ATOM 1812 N N . LYS A 1 218 ? 21.417 12.839 5.682 1 33.64 218 LYS A N 1
ATOM 1813 C CA . LYS A 1 218 ? 20.199 13.643 5.7 1 33.64 218 LYS A CA 1
ATOM 1814 C C . LYS A 1 218 ? 20.166 14.617 4.525 1 33.64 218 LYS A C 1
ATOM 1816 O O . LYS A 1 218 ? 19.093 14.951 4.019 1 33.64 218 LYS A O 1
ATOM 1821 N N . GLN A 1 219 ? 21.26 15.145 4.071 1 34.02 219 GLN A N 1
ATOM 1822 C CA . GLN A 1 219 ? 21.272 16.106 2.974 1 34.02 219 GLN A CA 1
ATOM 1823 C C . GLN A 1 219 ? 20.874 15.444 1.658 1 34.02 219 GLN A C 1
ATOM 1825 O O . GLN A 1 219 ? 20.165 16.041 0.845 1 34.02 219 GLN A O 1
ATOM 1830 N N . ASN A 1 220 ? 21.295 14.243 1.362 1 33.58 220 ASN A N 1
ATOM 1831 C CA . ASN A 1 220 ? 20.999 13.644 0.065 1 33.58 220 ASN A CA 1
ATOM 1832 C C . ASN A 1 220 ? 19.537 13.218 -0.036 1 33.58 220 ASN A C 1
ATOM 1834 O O . ASN A 1 220 ? 18.97 13.182 -1.129 1 33.58 220 ASN A O 1
ATOM 1838 N N . LEU A 1 221 ? 18.853 12.819 1.017 1 32.69 221 LEU A N 1
ATOM 1839 C CA . LEU A 1 221 ? 17.45 12.43 0.928 1 32.69 221 LEU A CA 1
ATOM 1840 C C . LEU A 1 221 ? 16.555 13.655 0.772 1 32.69 221 LEU A C 1
ATOM 1842 O O . LEU A 1 221 ? 15.55 13.608 0.06 1 32.69 221 LEU A O 1
ATOM 1846 N N . THR A 1 222 ? 16.811 14.813 1.294 1 33.03 222 THR A N 1
ATOM 1847 C CA . THR A 1 222 ? 16.025 16.028 1.107 1 33.03 222 THR A CA 1
ATOM 1848 C C . THR A 1 222 ? 16.159 16.544 -0.322 1 33.03 222 THR A C 1
ATOM 1850 O O . THR A 1 222 ? 15.232 17.159 -0.855 1 33.03 222 THR A O 1
ATOM 1853 N N . ASN A 1 223 ? 17.289 16.428 -0.994 1 34.52 223 ASN A N 1
ATOM 1854 C CA . ASN A 1 223 ? 17.455 16.973 -2.337 1 34.52 223 ASN A CA 1
ATOM 1855 C C . ASN A 1 223 ? 16.616 16.212 -3.359 1 34.52 223 ASN A C 1
ATOM 1857 O O . ASN A 1 223 ? 16.224 16.77 -4.386 1 34.52 223 ASN A O 1
ATOM 1861 N N . SER A 1 224 ? 16.374 14.944 -3.179 1 33.55 224 SER A N 1
ATOM 1862 C CA . SER A 1 224 ? 15.638 14.277 -4.248 1 33.55 224 SER A CA 1
ATOM 1863 C C . SER A 1 224 ? 14.171 14.695 -4.253 1 33.55 224 SER A C 1
ATOM 1865 O O . SER A 1 224 ? 13.468 14.499 -5.246 1 33.55 224 SER A O 1
ATOM 1867 N N . ILE A 1 225 ? 13.542 15.064 -3.144 1 33.66 225 ILE A N 1
ATOM 1868 C CA . ILE A 1 225 ? 12.148 15.488 -3.207 1 33.66 225 ILE A CA 1
ATOM 1869 C C . ILE A 1 225 ? 12.06 16.882 -3.826 1 33.66 225 ILE A C 1
ATOM 1871 O O . ILE A 1 225 ? 11.093 17.199 -4.522 1 33.66 225 ILE A O 1
ATOM 1875 N N . GLN A 1 226 ? 13.046 17.767 -3.701 1 32.69 226 GLN A N 1
ATOM 1876 C CA . GLN A 1 226 ? 12.909 19.133 -4.193 1 32.69 226 GLN A CA 1
ATOM 1877 C C . GLN A 1 226 ? 13.004 19.182 -5.716 1 32.69 226 GLN A C 1
ATOM 1879 O O . GLN A 1 226 ? 12.518 20.125 -6.344 1 32.69 226 GLN A O 1
ATOM 1884 N N . ASN A 1 227 ? 13.811 18.378 -6.328 1 32.67 227 ASN A N 1
ATOM 1885 C CA . ASN A 1 227 ? 14.064 18.666 -7.736 1 32.67 227 ASN A CA 1
ATOM 1886 C C . ASN A 1 227 ? 12.836 18.385 -8.596 1 32.67 227 ASN A C 1
ATOM 1888 O O . ASN A 1 227 ? 12.839 18.655 -9.798 1 32.67 227 ASN A O 1
ATOM 1892 N N . ASP A 1 228 ? 11.916 17.521 -8.205 1 32.56 228 ASP A N 1
ATOM 1893 C CA . ASP A 1 228 ? 10.907 17.259 -9.226 1 32.56 228 ASP A CA 1
ATOM 1894 C C . ASP A 1 228 ? 9.903 18.406 -9.313 1 32.56 228 ASP A C 1
ATOM 1896 O O . ASP A 1 228 ? 8.996 18.382 -10.148 1 32.56 228 ASP A O 1
ATOM 1900 N N . ILE A 1 229 ? 9.839 19.37 -8.323 1 32.41 229 ILE A N 1
ATOM 1901 C CA . ILE A 1 229 ? 8.801 20.39 -8.43 1 32.41 229 ILE A CA 1
ATOM 1902 C C . ILE A 1 229 ? 9.223 21.45 -9.444 1 32.41 229 ILE A C 1
ATOM 1904 O O . ILE A 1 229 ? 8.42 22.303 -9.83 1 32.41 229 ILE A O 1
ATOM 1908 N N . SER A 1 230 ? 10.505 21.634 -9.825 1 29.92 230 SER A N 1
ATOM 1909 C CA . SER A 1 230 ? 10.772 22.879 -10.536 1 29.92 230 SER A CA 1
ATOM 1910 C C . SER A 1 230 ? 10.09 22.894 -11.9 1 29.92 230 SER A C 1
ATOM 1912 O O . SER A 1 230 ? 9.946 23.952 -12.517 1 29.92 230 SER A O 1
ATOM 1914 N N . ASN A 1 231 ? 10.064 21.809 -12.649 1 27.53 231 ASN A N 1
ATOM 1915 C CA . ASN A 1 231 ? 9.884 22.131 -14.061 1 27.53 231 ASN A CA 1
ATOM 1916 C C . ASN A 1 231 ? 8.446 22.542 -14.363 1 27.53 231 ASN A C 1
ATOM 1918 O O . ASN A 1 231 ? 8.098 22.799 -15.517 1 27.53 231 ASN A O 1
ATOM 1922 N N . ASP A 1 232 ? 7.451 22.238 -13.477 1 28.34 232 ASP A N 1
ATOM 1923 C CA . ASP A 1 232 ? 6.116 22.408 -14.042 1 28.34 232 ASP A CA 1
ATOM 1924 C C . ASP A 1 232 ? 5.66 23.862 -13.948 1 28.34 232 ASP A C 1
ATOM 1926 O O . ASP A 1 232 ? 4.473 24.157 -14.097 1 28.34 232 ASP A O 1
ATOM 1930 N N . ASN A 1 233 ? 6.527 24.844 -13.605 1 28.15 233 ASN A N 1
ATOM 1931 C CA . ASN A 1 233 ? 5.986 26.192 -13.465 1 28.15 233 ASN A CA 1
ATOM 1932 C C . ASN A 1 233 ? 5.343 26.675 -14.762 1 28.15 233 ASN A C 1
ATOM 1934 O O . ASN A 1 233 ? 4.843 27.799 -14.831 1 28.15 233 ASN A O 1
ATOM 1938 N N . LYS A 1 234 ? 5.898 26.335 -15.981 1 27.95 234 LYS A N 1
ATOM 1939 C CA . LYS A 1 234 ? 5.539 27.242 -17.067 1 27.95 234 LYS A CA 1
ATOM 1940 C C . LYS A 1 234 ? 4.051 27.149 -17.392 1 27.95 234 LYS A C 1
ATOM 1942 O O . LYS A 1 234 ? 3.46 28.105 -17.898 1 27.95 234 LYS A O 1
ATOM 1947 N N . ASN A 1 235 ? 3.442 25.935 -17.511 1 26.83 235 ASN A N 1
ATOM 1948 C CA . ASN A 1 235 ? 2.282 25.892 -18.394 1 26.83 235 ASN A CA 1
ATOM 1949 C C . ASN A 1 235 ? 1.024 26.398 -17.693 1 26.83 235 ASN A C 1
ATOM 1951 O O . ASN A 1 235 ? 0.118 25.618 -17.396 1 26.83 235 ASN A O 1
ATOM 1955 N N . VAL A 1 236 ? 1.128 27.154 -16.559 1 28.66 236 VAL A N 1
ATOM 1956 C CA . VAL A 1 236 ? -0.139 27.591 -15.982 1 28.66 236 VAL A CA 1
ATOM 1957 C C . VAL A 1 236 ? -0.864 28.51 -16.962 1 28.66 236 VAL A C 1
ATOM 1959 O O . VAL A 1 236 ? -1.924 29.054 -16.643 1 28.66 236 VAL A O 1
ATOM 1962 N N . SER A 1 237 ? -0.127 29.092 -18.012 1 26.54 237 SER A N 1
ATOM 1963 C CA . SER A 1 237 ? -0.863 30.136 -18.717 1 26.54 237 SER A CA 1
ATOM 1964 C C . SER A 1 237 ? -2.155 29.592 -19.319 1 26.54 237 SER A C 1
ATOM 1966 O O . SER A 1 237 ? -3.146 30.316 -19.433 1 26.54 237 SER A O 1
ATOM 1968 N N . ASN A 1 238 ? -2.049 28.475 -19.917 1 24.69 238 ASN A N 1
ATOM 1969 C CA . ASN A 1 238 ? -2.958 28.237 -21.033 1 24.69 238 ASN A CA 1
ATOM 1970 C C . ASN A 1 238 ? -4.362 27.888 -20.549 1 24.69 238 ASN A C 1
ATOM 1972 O O . ASN A 1 238 ? -5.185 27.393 -21.321 1 24.69 238 ASN A O 1
ATOM 1976 N N . ILE A 1 239 ? -4.556 27.886 -19.2 1 25.25 239 ILE A N 1
ATOM 1977 C CA . ILE A 1 239 ? -5.892 27.373 -18.915 1 25.25 239 ILE A CA 1
ATOM 1978 C C . ILE A 1 239 ? -6.938 28.421 -19.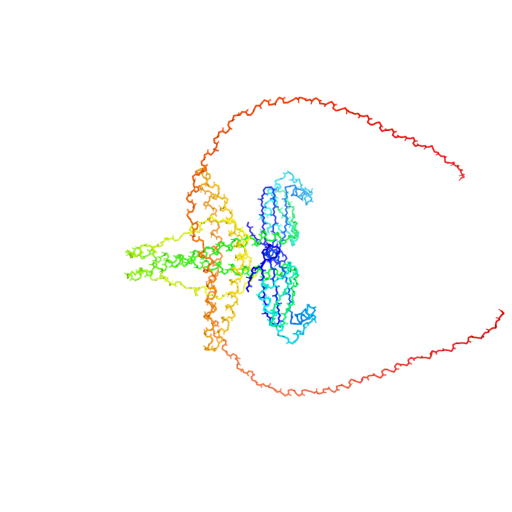29 1 25.25 239 ILE A C 1
ATOM 1980 O O . ILE A 1 239 ? -8.135 28.216 -19.076 1 25.25 239 ILE A O 1
ATOM 1984 N N . GLU A 1 240 ? -6.462 29.726 -19.621 1 25.71 240 GLU A N 1
ATOM 1985 C CA . GLU A 1 240 ? -7.526 30.695 -19.867 1 25.71 240 GLU A CA 1
ATOM 1986 C C . GLU A 1 240 ? -8.445 30.232 -20.993 1 25.71 240 GLU A C 1
ATOM 1988 O O . GLU A 1 240 ? -9.638 30.546 -20.998 1 25.71 240 GLU A O 1
ATOM 1993 N N . ASP A 1 241 ? -7.713 29.848 -22.065 1 23.54 241 ASP A N 1
ATOM 1994 C CA . ASP A 1 241 ? -8.399 29.918 -23.352 1 23.54 241 ASP A CA 1
ATOM 1995 C C . ASP A 1 241 ? -9.542 28.907 -23.42 1 23.54 241 ASP A C 1
ATOM 1997 O O . ASP A 1 241 ? -10.312 28.897 -24.383 1 23.54 241 ASP A O 1
ATOM 2001 N N . MET A 1 242 ? -9.335 27.934 -22.495 1 22.3 242 MET A N 1
ATOM 2002 C CA . MET A 1 242 ? -10.193 26.838 -22.938 1 22.3 242 MET A CA 1
ATOM 2003 C C . MET A 1 242 ? -11.66 27.152 -22.666 1 22.3 242 MET A C 1
ATOM 2005 O O . MET A 1 242 ? -12.515 26.269 -22.757 1 22.3 242 MET A O 1
ATOM 2009 N N . LYS A 1 243 ? -11.864 28.386 -22.005 1 23.85 243 LYS A N 1
ATOM 2010 C CA . LYS A 1 243 ? -13.278 28.558 -21.684 1 23.85 243 LYS A CA 1
ATOM 2011 C C . LYS A 1 243 ? -14.139 28.501 -22.942 1 23.85 243 LYS A C 1
ATOM 2013 O O . LYS A 1 243 ? -15.33 28.192 -22.872 1 23.85 243 LYS A O 1
ATOM 2018 N N . ARG A 1 244 ? -13.499 29.267 -23.969 1 21.75 244 ARG A N 1
ATOM 2019 C CA . ARG A 1 244 ? -14.491 29.858 -24.861 1 21.75 244 ARG A CA 1
ATOM 2020 C C . ARG A 1 244 ? -15.331 28.779 -25.538 1 21.75 244 ARG A C 1
ATOM 2022 O O . ARG A 1 244 ? -16.543 28.936 -25.695 1 21.75 244 ARG A O 1
ATOM 2029 N N . ASN A 1 245 ? -14.6 27.899 -26.187 1 21.29 245 ASN A N 1
ATOM 2030 C CA . ASN A 1 245 ? -15.158 27.589 -27.499 1 21.29 245 ASN A CA 1
ATOM 2031 C C . ASN A 1 245 ? -16.384 26.687 -27.388 1 21.29 245 ASN A C 1
ATOM 2033 O O . ASN A 1 245 ? -16.862 26.155 -28.392 1 21.29 245 ASN A O 1
ATOM 2037 N N . ILE A 1 246 ? -16.622 26.214 -26.128 1 22.47 246 ILE A N 1
ATOM 2038 C CA . ILE A 1 246 ? -17.41 25.018 -26.406 1 22.47 246 ILE A CA 1
ATOM 2039 C C . ILE A 1 246 ? -18.796 25.418 -26.907 1 22.47 246 ILE A C 1
ATOM 2041 O O . ILE A 1 246 ? -19.741 24.629 -26.834 1 22.47 246 ILE A O 1
ATOM 2045 N N . GLU A 1 247 ? -18.908 26.89 -26.982 1 21.6 247 GLU A N 1
ATOM 2046 C CA . GLU A 1 247 ? -20.342 27.116 -27.138 1 21.6 247 GLU A CA 1
ATOM 2047 C C . GLU A 1 247 ? -20.903 26.314 -28.309 1 21.6 247 GLU A C 1
ATOM 2049 O O . GLU A 1 247 ? -21.989 25.739 -28.211 1 21.6 247 GLU A O 1
ATOM 2054 N N . THR A 1 248 ? -20.202 26.66 -29.459 1 20.61 248 THR A N 1
ATOM 2055 C CA . THR A 1 248 ? -21.052 27.058 -30.575 1 20.61 248 THR A CA 1
ATOM 2056 C C . THR A 1 248 ? -21.814 25.858 -31.13 1 20.61 248 THR A C 1
ATOM 2058 O O . THR A 1 248 ? -22.923 26.005 -31.646 1 20.61 248 THR A O 1
ATOM 2061 N N . THR A 1 249 ? -21.048 24.732 -31.358 1 20.09 249 THR A N 1
ATOM 2062 C CA . THR A 1 249 ? -21.319 24.263 -32.712 1 20.09 249 THR A CA 1
ATOM 2063 C C . THR A 1 249 ? -22.655 23.528 -32.773 1 20.09 249 THR A C 1
ATOM 2065 O O . THR A 1 249 ? -22.719 22.323 -32.522 1 20.09 249 THR A O 1
ATOM 2068 N N . PHE A 1 250 ? -23.503 23.67 -31.759 1 21.42 250 PHE A N 1
ATOM 2069 C CA . PHE A 1 250 ? -24.594 22.708 -31.85 1 21.42 250 PHE A CA 1
ATOM 2070 C C . PHE A 1 250 ? -25.372 22.892 -33.148 1 21.42 250 PHE A C 1
ATOM 2072 O O . PHE A 1 250 ? -26.424 22.278 -33.34 1 21.42 250 PHE A O 1
ATOM 2079 N N . SER A 1 251 ? -25.031 24.111 -33.832 1 18.56 251 SER A N 1
ATOM 2080 C CA . SER A 1 251 ? -26.205 24.545 -34.582 1 18.56 251 SER A CA 1
ATOM 2081 C C . SER A 1 251 ? -26.711 23.44 -35.504 1 18.56 251 SER A C 1
ATOM 2083 O O . SER A 1 251 ? -27.898 23.108 -35.489 1 18.56 251 SER A O 1
ATOM 2085 N N . GLU A 1 252 ? -26.197 23.518 -36.76 1 17.54 252 GLU A N 1
ATOM 2086 C CA . GLU A 1 252 ? -26.956 23.763 -37.983 1 17.54 252 GLU A CA 1
ATOM 2087 C C . GLU A 1 252 ? -27.515 22.463 -38.555 1 17.54 252 GLU A C 1
ATOM 2089 O O . GLU A 1 252 ? -28.508 22.476 -39.285 1 17.54 252 GLU A O 1
ATOM 2094 N N . ASN A 1 253 ? -26.718 21.411 -38.654 1 17.61 253 ASN A N 1
ATOM 2095 C CA . ASN A 1 253 ? -26.833 20.792 -39.97 1 17.61 253 ASN A CA 1
ATOM 2096 C C . ASN A 1 253 ? -28.193 20.128 -40.16 1 17.61 253 ASN A C 1
ATOM 2098 O O . ASN A 1 253 ? -28.497 19.126 -39.51 1 17.61 253 ASN A O 1
ATOM 2102 N N . LYS A 1 254 ? -29.287 20.876 -40.334 1 18.26 254 LYS A N 1
ATOM 2103 C CA . LYS A 1 254 ? -30.684 20.621 -40.672 1 18.26 254 LYS A CA 1
ATOM 2104 C C . LYS A 1 254 ? -30.803 19.523 -41.725 1 18.26 254 LYS A C 1
ATOM 2106 O O . LYS A 1 254 ? -31.694 18.674 -41.645 1 18.26 254 LYS A O 1
ATOM 2111 N N . LYS A 1 255 ? -30.325 19.928 -42.982 1 16.96 255 LYS A N 1
ATOM 2112 C CA . LYS A 1 255 ? -31.265 19.837 -44.096 1 16.96 255 LYS A CA 1
ATOM 2113 C C . LYS A 1 255 ? -31.491 18.385 -44.507 1 16.96 255 LYS A C 1
ATOM 2115 O O . LYS A 1 255 ? -32.634 17.937 -44.62 1 16.96 255 LYS A O 1
ATOM 2120 N N . LYS A 1 256 ? -30.826 18.014 -45.647 1 16.47 256 LYS A N 1
ATOM 2121 C CA . LYS A 1 256 ? -31.404 17.674 -46.944 1 16.47 256 LYS A CA 1
ATOM 2122 C C . LYS A 1 256 ? -31.603 16.167 -47.079 1 16.47 256 LYS A C 1
ATOM 2124 O O . LYS A 1 256 ? -32.122 15.693 -48.092 1 16.47 256 LYS A O 1
ATOM 2129 N N . SER A 1 257 ? -30.963 15.328 -46.371 1 15.94 257 SER A N 1
ATOM 2130 C CA . SER A 1 257 ? -30.603 14.259 -47.297 1 15.94 257 SER A CA 1
ATOM 2131 C C . SER A 1 257 ? -31.838 13.505 -47.777 1 15.94 257 SER A C 1
ATOM 2133 O O . SER A 1 257 ? -32.694 13.13 -46.974 1 15.94 257 SER A O 1
ATOM 2135 N N . LYS A 1 258 ? -32.082 13.578 -49.115 1 16.84 258 LYS A N 1
ATOM 2136 C CA . LYS A 1 258 ? -33.02 13.184 -50.164 1 16.84 258 LYS A CA 1
ATOM 2137 C C . LYS A 1 258 ? -33.369 11.702 -50.06 1 16.84 258 LYS A C 1
ATOM 2139 O O . LYS A 1 258 ? -32.645 10.931 -49.427 1 16.84 258 LYS A O 1
ATOM 2144 N N . ASN A 1 259 ? -33.995 11.223 -51.155 1 16.74 259 ASN A N 1
ATOM 2145 C CA . ASN A 1 259 ? -35.092 10.416 -51.677 1 16.74 259 ASN A CA 1
ATOM 2146 C C . ASN A 1 259 ? -34.691 8.95 -51.817 1 16.74 259 ASN A C 1
ATOM 2148 O O . ASN A 1 259 ? -35.481 8.128 -52.286 1 16.74 259 ASN A O 1
ATOM 2152 N N . ILE A 1 260 ? -33.377 8.587 -51.569 1 16.84 260 ILE A N 1
ATOM 2153 C CA . ILE A 1 260 ? -33.191 7.516 -52.541 1 16.84 260 ILE A CA 1
ATOM 2154 C C . ILE A 1 260 ? -34.148 6.367 -52.232 1 16.84 260 ILE A C 1
ATOM 2156 O O . ILE A 1 260 ? -34.223 5.902 -51.092 1 16.84 260 ILE A O 1
ATOM 2160 N N . THR A 1 261 ? -34.957 6.023 -53.216 1 16.94 261 THR A N 1
ATOM 2161 C CA . THR A 1 261 ? -36.094 5.221 -53.652 1 16.94 261 THR A CA 1
ATOM 2162 C C . THR A 1 261 ? -35.794 3.732 -53.504 1 16.94 261 THR A C 1
ATOM 2164 O O . THR A 1 261 ? -36.684 2.895 -53.671 1 16.94 261 THR A O 1
ATOM 2167 N N . ASN A 1 262 ? -34.569 3.353 -53.037 1 15.46 262 ASN A N 1
ATOM 2168 C CA . ASN A 1 262 ? -34.305 2.105 -53.745 1 15.46 262 ASN A CA 1
ATOM 2169 C C . ASN A 1 262 ? -35.388 1.066 -53.471 1 15.46 262 ASN A C 1
ATOM 2171 O O . ASN A 1 262 ? -36.013 1.079 -52.41 1 15.46 262 ASN A O 1
ATOM 2175 N N . LYS A 1 263 ? -35.486 0.163 -54.5 1 16.21 263 LYS A N 1
ATOM 2176 C CA . LYS A 1 263 ? -36.267 -0.879 -55.16 1 16.21 263 LYS A CA 1
ATOM 2177 C C . LYS A 1 263 ? -36.402 -2.112 -54.271 1 16.21 263 LYS A C 1
ATOM 2179 O O . LYS A 1 263 ? -35.443 -2.516 -53.611 1 16.21 263 LYS A O 1
ATOM 2184 N N . LYS A 1 264 ? -37.524 -2.521 -54.064 1 18.34 264 LYS A N 1
ATOM 2185 C CA . LYS A 1 264 ? -38.354 -3.525 -53.406 1 18.34 264 LYS A CA 1
ATOM 2186 C C . LYS A 1 264 ? -37.857 -4.935 -53.712 1 18.34 264 LYS A C 1
ATOM 2188 O O . LYS A 1 264 ? -38.449 -5.919 -53.263 1 18.34 264 LYS A O 1
ATOM 2193 N N . VAL A 1 265 ? -36.59 -5.228 -54.387 1 17.09 265 VAL A N 1
ATOM 2194 C CA . VAL A 1 265 ? -36.778 -6.451 -55.16 1 17.09 265 VAL A CA 1
ATOM 2195 C C . VAL A 1 265 ? -37.05 -7.621 -54.218 1 17.09 265 VAL A C 1
ATOM 2197 O O . VAL A 1 265 ? -36.446 -7.717 -53.147 1 17.09 265 VAL A O 1
ATOM 2200 N N . ILE A 1 266 ? -38.049 -8.406 -54.51 1 18.85 266 ILE A N 1
ATOM 2201 C CA . ILE A 1 266 ? -38.967 -9.473 -54.129 1 18.85 266 ILE A CA 1
ATOM 2202 C C . ILE A 1 266 ? -38.212 -10.797 -54.042 1 18.85 266 ILE A C 1
ATOM 2204 O O . ILE A 1 266 ? -38.768 -11.809 -53.609 1 18.85 266 ILE A O 1
ATOM 2208 N N . ASN A 1 267 ? -36.799 -10.876 -54.096 1 15.88 267 ASN A N 1
ATOM 2209 C CA . ASN A 1 267 ? -36.484 -12.158 -54.716 1 15.88 267 ASN A CA 1
ATOM 2210 C C . ASN A 1 267 ? -37.017 -13.326 -53.892 1 15.88 267 ASN A C 1
ATOM 2212 O O . ASN A 1 267 ? -37.016 -13.275 -52.661 1 15.88 267 ASN A O 1
ATOM 2216 N N . LYS A 1 268 ? -37.612 -14.347 -54.546 1 18.14 268 LYS A N 1
ATOM 2217 C CA . LYS A 1 268 ? -38.405 -15.573 -54.551 1 18.14 268 LYS A CA 1
ATOM 2218 C C . LYS A 1 268 ? -37.616 -16.74 -53.964 1 18.14 268 LYS A C 1
ATOM 2220 O O . LYS A 1 268 ? -38.091 -17.878 -53.961 1 18.14 268 LYS A O 1
ATOM 2225 N N . ILE A 1 269 ? -36.655 -16.585 -53.085 1 17.67 269 ILE A N 1
ATOM 2226 C CA . ILE A 1 269 ? -35.809 -17.773 -53.069 1 17.67 269 ILE A CA 1
ATOM 2227 C C . ILE A 1 269 ? -36.639 -18.992 -52.671 1 17.67 269 ILE A C 1
ATOM 2229 O O . ILE A 1 269 ? -37.333 -18.972 -51.652 1 17.67 269 ILE A O 1
ATOM 2233 N N . GLY A 1 270 ? -36.776 -20.043 -53.575 1 17.38 270 GLY A N 1
ATOM 2234 C CA . GLY A 1 270 ? -37.345 -21.348 -53.874 1 17.38 270 GLY A CA 1
ATOM 2235 C C . GLY A 1 270 ? -36.985 -22.405 -52.848 1 17.38 270 GLY A C 1
ATOM 2236 O O . GLY A 1 270 ? -35.91 -22.353 -52.245 1 17.38 270 GLY A O 1
ATOM 2237 N N . THR A 1 271 ? -37.921 -23.021 -52.159 1 19.58 271 THR A N 1
ATOM 2238 C CA . THR A 1 271 ? -38.156 -24.042 -51.144 1 19.58 271 THR A CA 1
ATOM 2239 C C . THR A 1 271 ? -37.592 -25.388 -51.59 1 19.58 271 THR A C 1
ATOM 2241 O O . THR A 1 271 ? -37.796 -26.404 -50.922 1 19.58 271 THR A O 1
ATOM 2244 N N . ALA A 1 272 ? -36.511 -25.548 -52.482 1 16.66 272 ALA A N 1
ATOM 2245 C CA . ALA A 1 272 ? -36.505 -26.839 -53.166 1 16.66 272 ALA A CA 1
ATOM 2246 C C . ALA A 1 272 ? -36.529 -27.99 -52.164 1 16.66 272 ALA A C 1
ATOM 2248 O O . ALA A 1 272 ? -36.219 -27.802 -50.985 1 16.66 272 ALA A O 1
ATOM 2249 N N . ASN A 1 273 ? -36.142 -29.322 -52.656 1 16.97 273 ASN A N 1
ATOM 2250 C CA . ASN A 1 273 ? -36.518 -30.677 -53.047 1 16.97 273 ASN A CA 1
ATOM 2251 C C . ASN A 1 273 ? -35.876 -31.721 -52.139 1 16.97 273 ASN A C 1
ATOM 2253 O O . ASN A 1 273 ? -36.102 -32.921 -52.309 1 16.97 273 ASN A O 1
ATOM 2257 N N . LEU A 1 274 ? -35.044 -31.527 -51.051 1 17.8 274 LEU A N 1
ATOM 2258 C CA . LEU A 1 274 ? -34.1 -32.64 -51.059 1 17.8 274 LEU A CA 1
ATOM 2259 C C . LEU A 1 274 ? -34.773 -33.926 -50.592 1 17.8 274 LEU A C 1
ATOM 2261 O O . LEU A 1 274 ? -35.319 -33.981 -49.488 1 17.8 274 LEU A O 1
ATOM 2265 N N . THR A 1 275 ? -35.188 -34.878 -51.459 1 18.87 275 THR A N 1
ATOM 2266 C CA . THR A 1 275 ? -35.802 -36.2 -51.506 1 18.87 275 THR A CA 1
ATOM 2267 C C . THR A 1 275 ? -34.889 -37.243 -50.866 1 18.87 275 THR A C 1
ATOM 2269 O O . THR A 1 275 ? -33.821 -37.551 -51.399 1 18.87 275 THR A O 1
ATOM 2272 N N . TYR A 1 276 ? -34.663 -37.209 -49.551 1 17.28 276 TYR A N 1
ATOM 2273 C CA . TYR A 1 276 ? -33.799 -38.258 -49.022 1 17.28 276 TYR A CA 1
ATOM 2274 C C . TYR A 1 276 ? -34.39 -39.637 -49.29 1 17.28 276 TYR A C 1
ATOM 2276 O O . TYR A 1 276 ? -35.503 -39.938 -48.852 1 17.28 276 TYR A O 1
ATOM 2284 N N . ARG A 1 277 ? -33.93 -40.466 -50.2 1 17.82 277 ARG A N 1
ATOM 2285 C CA . ARG A 1 277 ? -34.347 -41.769 -50.708 1 17.82 277 ARG A CA 1
ATOM 2286 C C . ARG A 1 277 ? -33.895 -42.89 -49.779 1 17.82 277 ARG A C 1
ATOM 2288 O O . ARG A 1 277 ? -34.29 -44.045 -49.953 1 17.82 277 ARG A O 1
ATOM 2295 N N . PRO A 1 278 ? -33.258 -42.88 -48.626 1 17.97 278 PRO A N 1
ATOM 2296 C CA . PRO A 1 278 ? -32.438 -44.091 -48.541 1 17.97 278 PRO A CA 1
ATOM 2297 C C . PRO A 1 278 ? -33.274 -45.365 -48.447 1 17.97 278 PRO A C 1
ATOM 2299 O O . PRO A 1 278 ? -34.388 -45.339 -47.918 1 17.97 278 PRO A O 1
ATOM 2302 N N . VAL A 1 279 ? -32.726 -46.487 -49.017 1 17.99 279 VAL A N 1
ATOM 2303 C CA . VAL A 1 279 ? -32.972 -47.797 -49.609 1 17.99 279 VAL A CA 1
ATOM 2304 C C . VAL A 1 279 ? -33.273 -48.813 -48.509 1 17.99 279 VAL A C 1
ATOM 2306 O O . VAL A 1 279 ? -32.934 -48.594 -47.344 1 17.99 279 VAL A O 1
ATOM 2309 N N . LYS A 1 280 ? -33.056 -50.123 -48.907 1 17.34 280 LYS A N 1
ATOM 2310 C CA . LYS A 1 280 ? -33.64 -51.452 -49.056 1 17.34 280 LYS A CA 1
ATOM 2311 C C . LYS A 1 280 ? -33.062 -52.424 -48.031 1 17.34 280 LYS A C 1
ATOM 2313 O O . LYS A 1 280 ? -33.379 -53.615 -48.05 1 17.34 280 LYS A O 1
ATOM 2318 N N . ILE A 1 281 ? -32.692 -52.216 -46.901 1 18.95 281 ILE A N 1
ATOM 2319 C CA . ILE A 1 281 ? -31.866 -53.332 -46.454 1 18.95 281 ILE A CA 1
ATOM 2320 C C . ILE A 1 281 ? -32.701 -54.61 -46.418 1 18.95 281 ILE A C 1
ATOM 2322 O O . ILE A 1 281 ? -33.8 -54.626 -45.86 1 18.95 281 ILE A O 1
ATOM 2326 N N . LEU A 1 282 ? -32.094 -55.783 -46.936 1 17.03 282 LEU A N 1
ATOM 2327 C CA . LEU A 1 282 ? -32.313 -57.158 -47.374 1 17.03 282 LEU A CA 1
ATOM 2328 C C . LEU A 1 282 ? -32.697 -58.049 -46.197 1 17.03 282 LEU A C 1
ATOM 2330 O O . LEU A 1 282 ? -32.357 -57.751 -45.05 1 17.03 282 LEU A O 1
ATOM 2334 N N . LYS A 1 283 ? -32.896 -59.388 -46.522 1 16.74 283 LYS A N 1
ATOM 2335 C CA . LYS A 1 283 ? -33.72 -60.586 -46.395 1 16.74 283 LYS A CA 1
ATOM 2336 C C . LYS A 1 283 ? -33.121 -61.56 -45.385 1 16.74 283 LYS A C 1
ATOM 2338 O O . LYS A 1 283 ? -33.852 -62.244 -44.665 1 16.74 283 LYS A O 1
ATOM 2343 N N . LYS A 1 284 ? -31.802 -61.989 -45.472 1 17.23 284 LYS A N 1
ATOM 2344 C CA . LYS A 1 284 ? -31.641 -63.431 -45.635 1 17.23 284 LYS A CA 1
ATOM 2345 C C . LYS A 1 284 ? -32.099 -64.18 -44.387 1 17.23 284 LYS A C 1
ATOM 2347 O O . LYS A 1 284 ? -32.154 -63.606 -43.297 1 17.23 284 LYS A O 1
ATOM 2352 N N . GLY A 1 285 ? -31.364 -65.458 -44.145 1 17.15 285 GLY A N 1
ATOM 2353 C CA . GLY A 1 285 ? -31.526 -66.895 -44.292 1 17.15 285 GLY A CA 1
ATOM 2354 C C . GLY A 1 285 ? -31.777 -67.605 -42.975 1 17.15 285 GLY A C 1
ATOM 2355 O O . GLY A 1 285 ? -32.675 -68.444 -42.877 1 17.15 285 GLY A O 1
ATOM 2356 N N . LEU A 1 286 ? -30.678 -67.951 -42.202 1 19.31 286 LEU A N 1
ATOM 2357 C CA . LEU A 1 286 ? -30.434 -69.369 -41.963 1 19.31 286 LEU A CA 1
ATOM 2358 C C . LEU A 1 286 ? -31.464 -69.943 -40.997 1 19.31 286 LEU A C 1
ATOM 2360 O O . LEU A 1 286 ? -31.923 -69.249 -40.087 1 19.31 286 LEU A O 1
ATOM 2364 N N . ASN A 1 287 ? -31.561 -71.327 -41.017 1 19.12 287 ASN A N 1
ATOM 2365 C CA . ASN A 1 287 ? -32.193 -72.641 -40.966 1 19.12 287 ASN A CA 1
ATOM 2366 C C . ASN A 1 287 ? -32.535 -73.043 -39.534 1 19.12 287 ASN A C 1
ATOM 2368 O O . ASN A 1 287 ? -32.078 -72.409 -38.581 1 19.12 287 ASN A O 1
ATOM 2372 N N . ASP A 1 288 ? -32.028 -74.362 -39.189 1 19.12 288 ASP A N 1
ATOM 2373 C CA . ASP A 1 288 ? -32.617 -75.684 -38.997 1 19.12 288 ASP A CA 1
ATOM 2374 C C . ASP A 1 288 ? -32.989 -75.912 -37.533 1 19.12 288 ASP A C 1
ATOM 2376 O O . ASP A 1 288 ? -34.138 -76.236 -37.223 1 19.12 288 ASP A O 1
ATOM 2380 N N . SER A 1 289 ? -32.323 -77.097 -36.964 1 19.36 289 SER A N 1
ATOM 2381 C CA . SER A 1 289 ? -32.763 -78.44 -36.603 1 19.36 289 SER A CA 1
ATOM 2382 C C . SER A 1 289 ? -33.232 -78.498 -35.153 1 19.36 289 SER A C 1
ATOM 2384 O O . SER A 1 289 ? -34.332 -78.976 -34.869 1 19.36 289 SER A O 1
ATOM 2386 N N . ILE A 1 290 ? -32.42 -79.423 -34.349 1 21.31 290 ILE A N 1
ATOM 2387 C CA . ILE A 1 290 ? -32.846 -80.706 -33.8 1 21.31 290 ILE A CA 1
ATOM 2388 C C . ILE A 1 290 ? -33.601 -80.483 -32.492 1 21.31 290 ILE A C 1
ATOM 2390 O O . ILE A 1 290 ? -33.352 -79.505 -31.783 1 21.31 290 ILE A O 1
ATOM 2394 N N . LEU A 1 291 ? -33.434 -81.627 -31.631 1 19.96 291 LEU A N 1
ATOM 2395 C CA . LEU A 1 291 ? -34.204 -82.439 -30.696 1 19.96 291 LEU A CA 1
ATOM 2396 C C . LEU A 1 291 ? -34.386 -81.714 -29.368 1 19.96 291 LEU A C 1
ATOM 2398 O O . LEU A 1 291 ? -33.44 -81.119 -28.846 1 19.96 291 LEU A O 1
ATOM 2402 N N . MET B 1 1 ? -17.042 -1.722 1.875 1 85.56 1 MET B N 1
ATOM 2403 C CA . MET B 1 1 ? -16.245 -1.676 3.098 1 85.56 1 MET B CA 1
ATOM 2404 C C . MET B 1 1 ? -15.661 -3.047 3.419 1 85.56 1 MET B C 1
ATOM 2406 O O . MET B 1 1 ? -16.243 -4.073 3.063 1 85.56 1 MET B O 1
ATOM 2410 N N . TRP B 1 2 ? -14.431 -3.094 3.933 1 94.86 2 TRP B N 1
ATOM 2411 C CA . TRP B 1 2 ? -13.763 -4.33 4.328 1 94.86 2 TRP B CA 1
ATOM 2412 C C . TRP B 1 2 ? -13.953 -4.6 5.816 1 94.86 2 TRP B C 1
ATOM 2414 O O . TRP B 1 2 ? -13.783 -3.701 6.643 1 94.86 2 TRP B O 1
ATOM 2424 N N . ASN B 1 3 ? -14.392 -5.832 6.109 1 94.04 3 ASN B N 1
ATOM 2425 C CA . ASN B 1 3 ? -14.607 -6.241 7.493 1 94.04 3 ASN B CA 1
ATOM 2426 C C . ASN B 1 3 ? -13.754 -7.452 7.858 1 94.04 3 ASN B C 1
ATOM 2428 O O . ASN B 1 3 ? -13.371 -8.234 6.986 1 94.04 3 ASN B O 1
ATOM 2432 N N . SER B 1 4 ? -13.476 -7.531 9.152 1 93.61 4 SER B N 1
ATOM 2433 C CA . SER B 1 4 ? -12.707 -8.678 9.624 1 93.61 4 SER B CA 1
ATOM 2434 C C . SER B 1 4 ? -13.598 -9.901 9.812 1 93.61 4 SER B C 1
ATOM 2436 O O . SER B 1 4 ? -14.758 -9.776 10.21 1 93.61 4 SER B O 1
ATOM 2438 N N . ILE B 1 5 ? -13.085 -11.038 9.515 1 94.06 5 ILE B N 1
ATOM 2439 C CA . ILE B 1 5 ? -13.772 -12.308 9.721 1 94.06 5 ILE B CA 1
ATOM 2440 C C . ILE B 1 5 ? -12.772 -13.367 10.181 1 94.06 5 ILE B C 1
ATOM 2442 O O . ILE B 1 5 ? -11.63 -13.394 9.717 1 94.06 5 ILE B O 1
ATOM 2446 N N . LYS B 1 6 ? -13.157 -14.214 11.015 1 92.83 6 LYS B N 1
ATOM 2447 C CA . LYS B 1 6 ? -12.284 -15.266 11.528 1 92.83 6 LYS B CA 1
ATOM 2448 C C . LYS B 1 6 ? -12.52 -16.583 10.793 1 92.83 6 LYS B C 1
ATOM 2450 O O . LYS B 1 6 ? -13.657 -17.047 10.69 1 92.83 6 LYS B O 1
ATOM 2455 N N . ILE B 1 7 ? -11.449 -17.124 10.299 1 93.85 7 ILE B N 1
ATOM 2456 C CA . ILE B 1 7 ? -11.478 -18.439 9.669 1 93.85 7 ILE B CA 1
ATOM 2457 C C . ILE B 1 7 ? -10.372 -19.315 10.254 1 93.85 7 ILE B C 1
ATOM 2459 O O . ILE B 1 7 ? -9.186 -19.023 10.087 1 93.85 7 ILE B O 1
ATOM 2463 N N . ASN B 1 8 ? -10.653 -20.455 10.887 1 89 8 ASN B N 1
ATOM 2464 C CA . ASN B 1 8 ? -9.693 -21.363 11.506 1 89 8 ASN B CA 1
ATOM 2465 C C . ASN B 1 8 ? -8.736 -20.619 12.433 1 89 8 ASN B C 1
ATOM 2467 O O . ASN B 1 8 ? -7.521 -20.806 12.357 1 89 8 ASN B O 1
ATOM 2471 N N . ASN B 1 9 ? -9.146 -19.574 13.167 1 87.42 9 ASN B N 1
ATOM 2472 C CA . ASN B 1 9 ? -8.408 -18.831 14.183 1 87.42 9 ASN B CA 1
ATOM 2473 C C . ASN B 1 9 ? -7.527 -17.752 13.56 1 87.42 9 ASN B C 1
ATOM 2475 O O . ASN B 1 9 ? -6.724 -17.124 14.252 1 87.42 9 ASN B O 1
ATOM 2479 N N . ASP B 1 10 ? -7.595 -17.714 12.311 1 91.92 10 ASP B N 1
ATOM 2480 C CA . ASP B 1 10 ? -6.878 -16.642 11.627 1 91.92 10 ASP B CA 1
ATOM 2481 C C . ASP B 1 10 ? -7.83 -15.522 11.212 1 91.92 10 ASP B C 1
ATOM 2483 O O . ASP B 1 10 ? -9.016 -15.763 10.98 1 91.92 10 ASP B O 1
ATOM 2487 N N . THR B 1 11 ? -7.336 -14.34 11.165 1 92.98 11 THR B N 1
ATOM 2488 C CA . THR B 1 11 ? -8.144 -13.184 10.791 1 92.98 11 THR B CA 1
ATOM 2489 C C . THR B 1 11 ? -8.019 -12.897 9.297 1 92.98 11 THR B C 1
ATOM 2491 O O . THR B 1 11 ? -6.91 -12.839 8.762 1 92.98 11 THR B O 1
ATOM 2494 N N . TYR B 1 12 ? -9.152 -12.789 8.645 1 95.72 12 TYR B N 1
ATOM 2495 C CA . TYR B 1 12 ? -9.239 -12.415 7.238 1 95.72 12 TYR B CA 1
ATOM 2496 C C . TYR B 1 12 ? -10.067 -11.148 7.06 1 95.72 12 TYR B C 1
ATOM 2498 O O . TYR B 1 12 ? -10.766 -10.721 7.982 1 95.72 12 TYR B O 1
ATOM 2506 N N . MET B 1 13 ? -9.817 -10.513 5.931 1 96.46 13 MET B N 1
ATOM 2507 C CA . MET B 1 13 ? -10.642 -9.374 5.539 1 96.46 13 MET B CA 1
ATOM 2508 C C . MET B 1 13 ? -11.63 -9.768 4.446 1 96.46 13 MET B C 1
ATOM 2510 O O . MET B 1 13 ? -11.262 -10.449 3.487 1 96.46 13 MET B O 1
ATOM 2514 N N . ILE B 1 14 ? -12.887 -9.346 4.601 1 96.91 14 ILE B N 1
ATOM 2515 C CA . ILE B 1 14 ? -13.907 -9.721 3.628 1 96.91 14 ILE B CA 1
ATOM 2516 C C . ILE B 1 14 ? -14.649 -8.474 3.152 1 96.91 14 ILE B C 1
ATOM 2518 O O . ILE B 1 14 ? -14.888 -7.551 3.933 1 96.91 14 ILE B O 1
ATOM 2522 N N . SER B 1 15 ? -14.93 -8.41 1.911 1 96.44 15 SER B N 1
ATOM 2523 C CA . SER B 1 15 ? -15.698 -7.324 1.312 1 96.44 15 SER B CA 1
ATOM 2524 C C . SER B 1 15 ? -16.747 -7.858 0.342 1 96.44 15 SER B C 1
ATOM 2526 O O . SER B 1 15 ? -16.48 -8.791 -0.417 1 96.44 15 SER B O 1
ATOM 2528 N N . ILE B 1 16 ? -17.934 -7.315 0.429 1 95.68 16 ILE B N 1
ATOM 2529 C CA . ILE B 1 16 ? -19.047 -7.681 -0.44 1 95.68 16 ILE B CA 1
ATOM 2530 C C . ILE B 1 16 ? -19.5 -6.461 -1.239 1 95.68 16 ILE B C 1
ATOM 2532 O O . ILE B 1 16 ? -19.824 -5.419 -0.664 1 95.68 16 ILE B O 1
ATOM 2536 N N . ILE B 1 17 ? -19.507 -6.611 -2.531 1 93.36 17 ILE B N 1
ATOM 2537 C CA . ILE B 1 17 ? -19.908 -5.511 -3.4 1 93.36 17 ILE B CA 1
ATOM 2538 C C . ILE B 1 17 ? -21.105 -5.933 -4.249 1 93.36 17 ILE B C 1
ATOM 2540 O O . ILE B 1 17 ? -21.078 -6.986 -4.891 1 93.36 17 ILE B O 1
ATOM 2544 N N . TYR B 1 18 ? -22.121 -5.131 -4.157 1 91.34 18 TYR B N 1
ATOM 2545 C CA . TYR B 1 18 ? -23.313 -5.357 -4.965 1 91.34 18 TYR B CA 1
ATOM 2546 C C . TYR B 1 18 ? -23.421 -4.323 -6.08 1 91.34 18 TYR B C 1
ATOM 2548 O O . TYR B 1 18 ? -23.557 -3.127 -5.815 1 91.34 18 TYR B O 1
ATOM 2556 N N . LYS B 1 19 ? -23.248 -4.765 -7.301 1 87.3 19 LYS B N 1
ATOM 2557 C CA . LYS B 1 19 ? -23.339 -3.873 -8.453 1 87.3 19 LYS B CA 1
ATOM 2558 C C . LYS B 1 19 ? -23.956 -4.586 -9.653 1 87.3 19 LYS B C 1
ATOM 2560 O O . LYS B 1 19 ? -23.544 -5.694 -10.003 1 87.3 19 LYS B O 1
ATOM 2565 N N . ASN B 1 20 ? -24.92 -3.93 -10.293 1 87.53 20 ASN B N 1
ATOM 2566 C CA . ASN B 1 20 ? -25.534 -4.417 -11.524 1 87.53 20 ASN B CA 1
ATOM 2567 C C . ASN B 1 20 ? -26.049 -5.845 -11.367 1 87.53 20 ASN B C 1
ATOM 2569 O O . ASN B 1 20 ? -25.738 -6.715 -12.182 1 87.53 20 ASN B O 1
ATOM 2573 N N . ASP B 1 21 ? -26.72 -6.123 -10.264 1 86.79 21 ASP B N 1
ATOM 2574 C CA . ASP B 1 21 ? -27.386 -7.393 -9.99 1 86.79 21 ASP B CA 1
ATOM 2575 C C . ASP B 1 21 ? -26.37 -8.514 -9.787 1 86.79 21 ASP B C 1
ATOM 2577 O O . ASP B 1 21 ? -26.661 -9.68 -10.06 1 86.79 21 ASP B O 1
ATOM 2581 N N . THR B 1 22 ? -25.239 -8.165 -9.595 1 94.48 22 THR B N 1
ATOM 2582 C CA . THR B 1 22 ? -24.179 -9.122 -9.298 1 94.48 22 THR B CA 1
ATOM 2583 C C . THR B 1 22 ? -23.557 -8.834 -7.935 1 94.48 22 THR B C 1
ATOM 2585 O O . THR B 1 22 ? -23.435 -7.674 -7.535 1 94.48 22 THR B O 1
ATOM 2588 N N . ILE B 1 23 ? -23.313 -9.913 -7.221 1 95.95 23 ILE B N 1
ATOM 2589 C CA . ILE B 1 23 ? -22.633 -9.781 -5.938 1 95.95 23 ILE B CA 1
ATOM 2590 C C . ILE B 1 23 ? -21.217 -10.345 -6.044 1 95.95 23 ILE B C 1
ATOM 2592 O O . ILE B 1 23 ? -21.028 -11.493 -6.453 1 95.95 23 ILE B O 1
ATOM 2596 N N . LYS B 1 24 ? -20.265 -9.534 -5.726 1 96.93 24 LYS B N 1
ATOM 2597 C CA . LYS B 1 24 ? -18.882 -9.997 -5.665 1 96.93 24 LYS B CA 1
ATOM 2598 C C . LYS B 1 24 ? -18.392 -10.075 -4.222 1 96.93 24 LYS B C 1
ATOM 2600 O O . LYS B 1 24 ? -18.587 -9.14 -3.443 1 96.93 24 LYS B O 1
ATOM 2605 N N . ILE B 1 25 ? -17.838 -11.193 -3.925 1 97.59 25 ILE B N 1
ATOM 2606 C CA . ILE B 1 25 ? -17.296 -11.415 -2.589 1 97.59 25 ILE B CA 1
ATOM 2607 C C . ILE B 1 25 ? -15.775 -11.537 -2.663 1 97.59 25 ILE B C 1
ATOM 2609 O O . ILE B 1 25 ? -15.247 -12.319 -3.457 1 97.59 25 ILE B O 1
ATOM 2613 N N . PHE B 1 26 ? -15.108 -10.755 -1.858 1 97.98 26 PHE B N 1
ATOM 2614 C CA . PHE B 1 26 ? -13.651 -10.779 -1.798 1 97.98 26 PHE B CA 1
ATOM 2615 C C . PHE B 1 26 ? -13.173 -11.177 -0.407 1 97.98 26 PHE B C 1
ATOM 2617 O O . PHE B 1 26 ? -13.644 -10.635 0.596 1 97.98 26 PHE B O 1
ATOM 2624 N N . LEU B 1 27 ? -12.267 -12.12 -0.337 1 98.14 27 LEU B N 1
ATOM 2625 C CA . LEU B 1 27 ? -11.615 -12.539 0.899 1 98.14 27 LEU B CA 1
ATOM 2626 C C . LEU B 1 27 ? -10.099 -12.428 0.778 1 98.14 27 LEU B C 1
ATOM 2628 O O . LEU B 1 27 ? -9.52 -12.837 -0.231 1 98.14 27 LEU B O 1
ATOM 2632 N N . THR B 1 28 ? -9.452 -11.798 1.771 1 97.97 28 THR B N 1
ATOM 2633 C CA . THR B 1 28 ? -8.002 -11.672 1.67 1 97.97 28 THR B CA 1
ATOM 2634 C C . THR B 1 28 ? -7.351 -11.789 3.045 1 97.97 28 THR B C 1
ATOM 2636 O O . THR B 1 28 ? -7.941 -11.392 4.052 1 97.97 28 THR B O 1
ATOM 2639 N N . ASN B 1 29 ? -6.204 -12.403 3.084 1 96.33 29 ASN B N 1
ATOM 2640 C CA . ASN B 1 29 ? -5.325 -12.361 4.248 1 96.33 29 ASN B CA 1
ATOM 2641 C C . ASN B 1 29 ? -4.21 -11.334 4.071 1 96.33 29 ASN B C 1
ATOM 2643 O O . ASN B 1 29 ? -3.184 -11.402 4.751 1 96.33 29 ASN B O 1
ATOM 2647 N N . LEU B 1 30 ? -4.302 -10.43 3.085 1 96.61 30 LEU B N 1
ATOM 2648 C CA . LEU B 1 30 ? -3.384 -9.356 2.722 1 96.61 30 LEU B CA 1
ATOM 2649 C C . LEU B 1 30 ? -2.25 -9.882 1.848 1 96.61 30 LEU B C 1
ATOM 2651 O O . LEU B 1 30 ? -1.481 -9.101 1.284 1 96.61 30 LEU B O 1
ATOM 2655 N N . ILE B 1 31 ? -2.113 -11.163 1.668 1 97.45 31 ILE B N 1
ATOM 2656 C CA . ILE B 1 31 ? -1.081 -11.799 0.856 1 97.45 31 ILE B CA 1
ATOM 2657 C C . ILE B 1 31 ? -1.699 -12.347 -0.428 1 97.45 31 ILE B C 1
ATOM 2659 O O . ILE B 1 31 ? -1.141 -12.177 -1.515 1 97.45 31 ILE B O 1
ATOM 2663 N N . GLU B 1 32 ? -2.824 -12.951 -0.234 1 97.53 32 GLU B N 1
ATOM 2664 C CA . GLU B 1 32 ? -3.6 -13.531 -1.326 1 97.53 32 GLU B CA 1
ATOM 2665 C C . GLU B 1 32 ? -5.055 -13.073 -1.274 1 97.53 32 GLU B C 1
ATOM 2667 O O . GLU B 1 32 ? -5.485 -12.467 -0.291 1 97.53 32 GLU B O 1
ATOM 2672 N N . ILE B 1 33 ? -5.747 -13.371 -2.435 1 98.25 33 ILE B N 1
ATOM 2673 C CA . ILE B 1 33 ? -7.151 -12.977 -2.496 1 98.25 33 ILE B CA 1
ATOM 2674 C C . ILE B 1 33 ? -7.987 -14.129 -3.048 1 98.25 33 ILE B C 1
ATOM 2676 O O . ILE B 1 33 ? -7.518 -14.895 -3.894 1 98.25 33 ILE B O 1
ATOM 2680 N N . TRP B 1 34 ? -9.156 -14.311 -2.525 1 98.59 34 TRP B N 1
ATOM 2681 C CA . TRP B 1 34 ? -10.158 -15.255 -3.009 1 98.59 34 TRP B CA 1
ATOM 2682 C C . TRP B 1 34 ? -11.444 -14.533 -3.396 1 98.59 34 TRP B C 1
ATOM 2684 O O . TRP B 1 34 ? -11.848 -13.573 -2.735 1 98.59 34 TRP B O 1
ATOM 2694 N N . ILE B 1 35 ? -12.07 -15.106 -4.454 1 98.56 35 ILE B N 1
ATOM 2695 C CA . ILE B 1 35 ? -13.16 -14.329 -5.034 1 98.56 35 ILE B CA 1
ATOM 2696 C C . ILE B 1 35 ? -14.303 -15.261 -5.432 1 98.56 35 ILE B C 1
ATOM 2698 O O . ILE B 1 35 ? -14.068 -16.384 -5.882 1 98.56 35 ILE B O 1
ATOM 2702 N N . GLU B 1 36 ? -15.498 -14.807 -5.281 1 98.45 36 GLU B N 1
ATOM 2703 C CA . GLU B 1 36 ? -16.684 -15.416 -5.876 1 98.45 36 GLU B CA 1
ATOM 2704 C C . GLU B 1 36 ? -17.616 -14.356 -6.458 1 98.45 36 GLU B C 1
ATOM 2706 O O . GLU B 1 36 ? -17.826 -13.305 -5.849 1 98.45 36 GLU B O 1
ATOM 2711 N N . THR B 1 37 ? -18.13 -14.628 -7.594 1 97.58 37 THR B N 1
ATOM 2712 C CA . THR B 1 37 ? -19.128 -13.779 -8.234 1 97.58 37 THR B CA 1
ATOM 2713 C C . THR B 1 37 ? -20.481 -14.483 -8.289 1 97.58 37 THR B C 1
ATOM 2715 O O . THR B 1 37 ? -20.592 -15.586 -8.829 1 97.58 37 THR B O 1
ATOM 2718 N N . LEU B 1 38 ? -21.443 -13.841 -7.786 1 97.12 38 LEU B N 1
ATOM 2719 C CA . LEU B 1 38 ? -22.779 -14.418 -7.695 1 97.12 38 LEU B CA 1
ATOM 2720 C C . LEU B 1 38 ? -23.784 -13.591 -8.489 1 97.12 38 LEU B C 1
ATOM 2722 O O . LEU B 1 38 ? -23.974 -12.404 -8.213 1 97.12 38 LEU B O 1
ATOM 2726 N N . THR B 1 39 ? -24.385 -14.202 -9.469 1 95.66 39 THR B N 1
ATOM 2727 C CA . THR B 1 39 ? -25.525 -13.603 -10.153 1 95.66 39 THR B CA 1
ATOM 2728 C C . THR B 1 39 ? -26.836 -14.043 -9.508 1 95.66 39 THR B C 1
ATOM 2730 O O . THR B 1 39 ? -26.853 -14.97 -8.695 1 95.66 39 THR B O 1
ATOM 2733 N N . LYS B 1 40 ? -27.885 -13.37 -9.856 1 92.16 40 LYS B N 1
ATOM 2734 C CA . LYS B 1 40 ? -29.194 -13.735 -9.32 1 92.16 40 LYS B CA 1
ATOM 2735 C C . LYS B 1 40 ? -29.525 -15.193 -9.627 1 92.16 40 LYS B C 1
ATOM 2737 O O . LYS B 1 40 ? -30.094 -15.895 -8.788 1 92.16 40 LYS B O 1
ATOM 2742 N N . GLU B 1 41 ? -29.17 -15.632 -10.835 1 93.96 41 GLU B N 1
ATOM 2743 C CA . GLU B 1 41 ? -29.424 -17.007 -11.255 1 93.96 41 GLU B CA 1
ATOM 2744 C C . GLU B 1 41 ? -28.629 -17.998 -10.41 1 93.96 41 GLU B C 1
ATOM 2746 O O . GLU B 1 41 ? -29.153 -19.039 -10.008 1 93.96 41 GLU B O 1
ATOM 2751 N N . ILE B 1 42 ? -27.371 -17.684 -10.174 1 96.16 42 ILE B N 1
ATOM 2752 C CA . ILE B 1 42 ? -26.512 -18.556 -9.381 1 96.16 42 ILE B CA 1
ATOM 2753 C C . ILE B 1 42 ? -27.043 -18.644 -7.952 1 96.16 42 ILE B C 1
ATOM 2755 O O . ILE B 1 42 ? -27.08 -19.726 -7.362 1 96.16 42 ILE B O 1
ATOM 2759 N N . ILE B 1 43 ? -27.47 -17.525 -7.411 1 95.41 43 ILE B N 1
ATOM 2760 C CA . ILE B 1 43 ? -27.99 -17.462 -6.05 1 95.41 43 ILE B CA 1
ATOM 2761 C C . ILE B 1 43 ? -29.247 -18.323 -5.938 1 95.41 43 ILE B C 1
ATOM 2763 O O . ILE B 1 43 ? -29.381 -19.119 -5.005 1 95.41 43 ILE B O 1
ATOM 2767 N N . LEU B 1 44 ? -30.146 -18.122 -6.905 1 94.26 44 LEU B N 1
ATOM 2768 C CA . LEU B 1 44 ? -31.391 -18.882 -6.894 1 94.26 44 LEU B CA 1
ATOM 2769 C C . LEU B 1 44 ? -31.115 -20.38 -6.967 1 94.26 44 LEU B C 1
ATOM 2771 O O . LEU B 1 44 ? -31.662 -21.156 -6.18 1 94.26 44 LEU B O 1
ATOM 2775 N N . ASP B 1 45 ? -30.315 -20.792 -7.928 1 96.03 45 ASP B N 1
ATOM 2776 C CA . ASP B 1 45 ? -29.975 -22.2 -8.113 1 96.03 45 ASP B CA 1
ATOM 2777 C C . ASP B 1 45 ? -29.345 -22.784 -6.851 1 96.03 45 ASP B C 1
ATOM 2779 O O . ASP B 1 45 ? -29.705 -23.882 -6.423 1 96.03 45 ASP B O 1
ATOM 2783 N N . ARG B 1 46 ? -28.417 -22.052 -6.288 1 96.78 46 ARG B N 1
ATOM 2784 C CA . ARG B 1 46 ? -27.729 -22.506 -5.083 1 96.78 46 ARG B CA 1
ATOM 2785 C C . ARG B 1 46 ? -28.693 -22.598 -3.905 1 96.78 46 ARG B C 1
ATOM 2787 O O . ARG B 1 46 ? -28.628 -23.543 -3.115 1 96.78 46 ARG B O 1
ATOM 2794 N N . CYS B 1 47 ? -29.593 -21.663 -3.758 1 94.76 47 CYS B N 1
ATOM 2795 C CA . CYS B 1 47 ? -30.592 -21.687 -2.696 1 94.76 47 CYS B CA 1
ATOM 2796 C C . CYS B 1 47 ? -31.489 -22.913 -2.818 1 94.76 47 CYS B C 1
ATOM 2798 O O . CYS B 1 47 ? -31.786 -23.572 -1.82 1 94.76 47 CYS B O 1
ATOM 2800 N N . ARG B 1 48 ? -31.9 -23.209 -4.016 1 95.2 48 ARG B N 1
ATOM 2801 C CA . ARG B 1 48 ? -32.755 -24.364 -4.269 1 95.2 48 ARG B CA 1
ATOM 2802 C C . ARG B 1 48 ? -32.053 -25.661 -3.881 1 95.2 48 ARG B C 1
ATOM 2804 O O . ARG B 1 48 ? -32.64 -26.517 -3.217 1 95.2 48 ARG B O 1
ATOM 2811 N N . LYS B 1 49 ? -30.82 -25.797 -4.3 1 96.48 49 LYS B N 1
ATOM 2812 C CA . LYS B 1 49 ? -30.046 -27.017 -4.088 1 96.48 49 LYS B CA 1
ATOM 2813 C C . LYS B 1 49 ? -29.778 -27.246 -2.603 1 96.48 49 LYS B C 1
ATOM 2815 O O . LYS B 1 49 ? -29.839 -28.38 -2.124 1 96.48 49 LYS B O 1
ATOM 2820 N N . LEU B 1 50 ? -29.491 -26.166 -1.882 1 96.29 50 LEU B N 1
ATOM 2821 C CA . LEU B 1 50 ? -29.085 -26.282 -0.485 1 96.29 50 LEU B CA 1
ATOM 2822 C C . LEU B 1 50 ? -30.302 -26.36 0.43 1 96.29 50 LEU B C 1
ATOM 2824 O O . LEU B 1 50 ? -30.182 -26.737 1.598 1 96.29 50 LEU B O 1
ATOM 2828 N N . ASN B 1 51 ? -31.519 -25.949 -0.12 1 94.59 51 ASN B N 1
ATOM 2829 C CA . ASN B 1 51 ? -32.743 -25.949 0.673 1 94.59 51 ASN B CA 1
ATOM 2830 C C . ASN B 1 51 ? -33.876 -26.677 -0.044 1 94.59 51 ASN B C 1
ATOM 2832 O O . ASN B 1 51 ? -34.9 -26.072 -0.37 1 94.59 51 ASN B O 1
ATOM 2836 N N . PRO B 1 52 ? -33.78 -27.932 -0.238 1 92.37 52 PRO B N 1
ATOM 2837 C CA . PRO B 1 52 ? -34.735 -28.684 -1.056 1 92.37 52 PRO B CA 1
ATOM 2838 C C . PRO B 1 52 ? -36.147 -28.671 -0.476 1 92.37 52 PRO B C 1
ATOM 2840 O O . PRO B 1 52 ? -37.123 -28.832 -1.213 1 92.37 52 PRO B O 1
ATOM 2843 N N . LEU B 1 53 ? -36.292 -28.478 0.776 1 90.03 53 LEU B N 1
ATOM 2844 C CA . LEU B 1 53 ? -37.606 -28.523 1.407 1 90.03 53 LEU B CA 1
ATOM 2845 C C . LEU B 1 53 ? -38.248 -27.14 1.426 1 90.03 53 LEU B C 1
ATOM 2847 O O . LEU B 1 53 ? -39.412 -26.996 1.808 1 90.03 53 LEU B O 1
ATOM 2851 N N . LEU B 1 54 ? -37.546 -26.184 1.038 1 89 54 LEU B N 1
ATOM 2852 C CA . LEU B 1 54 ? -38.026 -24.806 1.052 1 89 54 LEU B CA 1
ATOM 2853 C C . LEU B 1 54 ? -38.481 -24.375 -0.339 1 89 54 LEU B C 1
ATOM 2855 O O . LEU B 1 54 ? -37.799 -24.643 -1.33 1 89 54 LEU B O 1
ATOM 2859 N N . ASN B 1 55 ? -39.721 -23.822 -0.443 1 89.44 55 ASN B N 1
ATOM 2860 C CA . ASN B 1 55 ? -40.111 -23.134 -1.67 1 89.44 55 ASN B CA 1
ATOM 2861 C C . ASN B 1 55 ? -39.463 -21.756 -1.769 1 89.44 55 ASN B C 1
ATOM 2863 O O . ASN B 1 55 ? -40.046 -20.759 -1.341 1 89.44 55 ASN B O 1
ATOM 2867 N N . VAL B 1 56 ? -38.342 -21.681 -2.354 1 87.7 56 VAL B N 1
ATOM 2868 C CA . VAL B 1 56 ? -37.46 -20.518 -2.368 1 87.7 56 VAL B CA 1
ATOM 2869 C C . VAL B 1 56 ? -38.157 -19.349 -3.059 1 87.7 56 VAL B C 1
ATOM 2871 O O . VAL B 1 56 ? -37.997 -18.195 -2.654 1 87.7 56 VAL B O 1
ATOM 2874 N N . GLU B 1 57 ? -38.951 -19.68 -4.094 1 84.86 57 GLU B N 1
ATOM 2875 C CA . GLU B 1 57 ? -39.587 -18.626 -4.879 1 84.86 57 GLU B CA 1
ATOM 2876 C C . GLU B 1 57 ? -40.744 -17.99 -4.114 1 84.86 57 GLU B C 1
ATOM 2878 O O . GLU B 1 57 ? -41.205 -16.902 -4.466 1 84.86 57 GLU B O 1
ATOM 2883 N N . ALA B 1 58 ? -41.123 -18.661 -3.068 1 85.84 58 ALA B N 1
ATOM 2884 C CA . ALA B 1 58 ? -42.255 -18.179 -2.282 1 85.84 58 ALA B CA 1
ATOM 2885 C C . ALA B 1 58 ? -41.8 -17.19 -1.213 1 85.84 58 ALA B C 1
ATOM 2887 O O . ALA B 1 58 ? -42.625 -16.539 -0.568 1 85.84 58 ALA B O 1
ATOM 2888 N N . ILE B 1 59 ? -40.533 -17.128 -1.044 1 84.68 59 ILE B N 1
ATOM 2889 C CA . ILE B 1 59 ? -40.005 -16.202 -0.048 1 84.68 59 ILE B CA 1
ATOM 2890 C C . ILE B 1 59 ? -39.15 -15.139 -0.734 1 84.68 59 ILE B C 1
ATOM 2892 O O . ILE B 1 59 ? -38.871 -15.235 -1.932 1 84.68 59 ILE B O 1
ATOM 2896 N N . ASP B 1 60 ? -38.859 -14.032 -0.052 1 87.46 60 ASP B N 1
ATOM 2897 C CA . ASP B 1 60 ? -37.966 -12.996 -0.563 1 87.46 60 ASP B CA 1
ATOM 2898 C C . ASP B 1 60 ? -36.504 -13.412 -0.418 1 87.46 60 ASP B C 1
ATOM 2900 O O . ASP B 1 60 ? -35.744 -12.781 0.32 1 87.46 60 ASP B O 1
ATOM 2904 N N . TYR B 1 61 ? -36.17 -14.452 -1.143 1 87.67 61 TYR B N 1
ATOM 2905 C CA . TYR B 1 61 ? -34.87 -15.093 -0.973 1 87.67 61 TYR B CA 1
ATOM 2906 C C . TYR B 1 61 ? -33.738 -14.113 -1.253 1 87.67 61 TYR B C 1
ATOM 2908 O O . TYR B 1 61 ? -32.695 -14.155 -0.596 1 87.67 61 TYR B O 1
ATOM 2916 N N . ASN B 1 62 ? -33.944 -13.248 -2.269 1 87.15 62 ASN B N 1
ATOM 2917 C CA . ASN B 1 62 ? -32.889 -12.313 -2.644 1 87.15 62 ASN B CA 1
ATOM 2918 C C . ASN B 1 62 ? -32.537 -11.375 -1.493 1 87.15 62 ASN B C 1
ATOM 2920 O O . ASN B 1 62 ? -31.359 -11.162 -1.198 1 87.15 62 ASN B O 1
ATOM 2924 N N . ASP B 1 63 ? -33.5 -10.91 -0.85 1 88.28 63 ASP B N 1
ATOM 2925 C CA . ASP B 1 63 ? -33.282 -10.017 0.283 1 88.28 63 ASP B CA 1
ATOM 2926 C C . ASP B 1 63 ? -32.66 -10.765 1.46 1 88.28 63 ASP B C 1
ATOM 2928 O O . ASP B 1 63 ? -31.807 -10.223 2.166 1 88.28 63 ASP B O 1
ATOM 2932 N N . ILE B 1 64 ? -33.104 -11.919 1.642 1 90.82 64 ILE B N 1
ATOM 2933 C CA . ILE B 1 64 ? -32.603 -12.739 2.739 1 90.82 64 ILE B CA 1
ATOM 2934 C C . ILE B 1 64 ? -31.12 -13.035 2.527 1 90.82 64 ILE B C 1
ATOM 2936 O O . ILE B 1 64 ? -30.311 -12.874 3.444 1 90.82 64 ILE B O 1
ATOM 2940 N N . ILE B 1 65 ? -30.797 -13.389 1.31 1 91.69 65 ILE B N 1
ATOM 2941 C CA . ILE B 1 65 ? -29.42 -13.754 0.998 1 91.69 65 ILE B CA 1
ATOM 2942 C C . ILE B 1 65 ? -28.525 -12.521 1.092 1 91.69 65 ILE B C 1
ATOM 2944 O O . ILE B 1 65 ? -27.405 -12.596 1.604 1 91.69 65 ILE B O 1
ATOM 2948 N N . LEU B 1 66 ? -29.024 -11.462 0.612 1 90.81 66 LEU B N 1
ATOM 2949 C CA . LEU B 1 66 ? -28.261 -10.224 0.721 1 90.81 66 LEU B CA 1
ATOM 2950 C C . LEU B 1 66 ? -27.987 -9.882 2.182 1 90.81 66 LEU B C 1
ATOM 2952 O O . LEU B 1 66 ? -26.88 -9.462 2.528 1 90.81 66 LEU B O 1
ATOM 2956 N N . ASN B 1 67 ? -28.957 -10.067 2.962 1 91.54 67 ASN B N 1
ATOM 2957 C CA . ASN B 1 67 ? -28.792 -9.827 4.391 1 91.54 67 ASN B CA 1
ATOM 2958 C C . ASN B 1 67 ? -27.77 -10.781 5.005 1 91.54 67 ASN B C 1
ATOM 2960 O O . ASN B 1 67 ? -26.933 -10.366 5.809 1 91.54 67 ASN B O 1
ATOM 2964 N N . ILE B 1 68 ? -27.816 -12.051 4.65 1 94.3 68 ILE B N 1
ATOM 2965 C CA . ILE B 1 68 ? -26.901 -13.071 5.15 1 94.3 68 ILE B CA 1
ATOM 2966 C C . ILE B 1 68 ? -25.468 -12.712 4.767 1 94.3 68 ILE B C 1
ATOM 2968 O O . ILE B 1 68 ? -24.563 -12.765 5.603 1 94.3 68 ILE B O 1
ATOM 2972 N N . LEU B 1 69 ? -25.32 -12.297 3.529 1 94.48 69 LEU B N 1
ATOM 2973 C CA . LEU B 1 69 ? -23.988 -12.006 3.01 1 94.48 69 LEU B CA 1
ATOM 2974 C C . LEU B 1 69 ? -23.425 -10.737 3.641 1 94.48 69 LEU B C 1
ATOM 2976 O O . LEU B 1 69 ? -22.235 -10.672 3.96 1 94.48 69 LEU B O 1
ATOM 2980 N N . THR B 1 70 ? -24.229 -9.736 3.859 1 91.18 70 THR B N 1
ATOM 2981 C CA . THR B 1 70 ? -23.796 -8.469 4.438 1 91.18 70 THR B CA 1
ATOM 2982 C C . THR B 1 70 ? -23.418 -8.647 5.906 1 91.18 70 THR B C 1
ATOM 2984 O O . THR B 1 70 ? -22.546 -7.941 6.418 1 91.18 70 THR B O 1
ATOM 2987 N N . ASN B 1 71 ? -24.05 -9.633 6.58 1 92.2 71 ASN B N 1
ATOM 2988 C CA . ASN B 1 71 ? -23.797 -9.932 7.985 1 92.2 71 ASN B CA 1
ATOM 2989 C C . ASN B 1 71 ? -23.234 -11.339 8.165 1 92.2 71 ASN B C 1
ATOM 2991 O O . ASN B 1 71 ? -23.59 -12.038 9.116 1 92.2 71 ASN B O 1
ATOM 2995 N N . MET B 1 72 ? -22.372 -11.723 7.353 1 92.86 72 MET B N 1
ATOM 2996 C CA . MET B 1 72 ? -21.922 -13.104 7.208 1 92.86 72 MET B CA 1
ATOM 2997 C C . MET B 1 72 ? -21.397 -13.647 8.533 1 92.86 72 MET B C 1
ATOM 2999 O O . MET B 1 72 ? -21.659 -14.8 8.883 1 92.86 72 MET B O 1
ATOM 3003 N N . SER B 1 73 ? -20.639 -12.857 9.264 1 91.4 73 SER B N 1
ATOM 3004 C CA . SER B 1 73 ? -20.01 -13.307 10.502 1 91.4 73 SER B CA 1
ATOM 3005 C C . SER B 1 73 ? -21.046 -13.84 11.486 1 91.4 73 SER B C 1
ATOM 3007 O O . SER B 1 73 ? -20.737 -14.696 12.318 1 91.4 73 SER B O 1
ATOM 3009 N N . GLU B 1 74 ? -22.256 -13.382 11.38 1 93.43 74 GLU B N 1
ATOM 3010 C CA . GLU B 1 74 ? -23.324 -13.767 12.297 1 93.43 74 GLU B CA 1
ATOM 3011 C C . GLU B 1 74 ? -23.92 -15.119 11.915 1 93.43 74 GLU B C 1
ATOM 3013 O O . GLU B 1 74 ? -24.582 -15.764 12.73 1 93.43 74 GLU B O 1
ATOM 3018 N N . TYR B 1 75 ? -23.682 -15.565 10.707 1 95.61 75 TYR B N 1
ATOM 3019 C CA . TYR B 1 75 ? -24.448 -16.7 10.203 1 95.61 75 TYR B CA 1
ATOM 3020 C C . TYR B 1 75 ? -23.529 -17.864 9.85 1 95.61 75 TYR B C 1
ATOM 3022 O O . TYR B 1 75 ? -23.981 -18.879 9.315 1 95.61 75 TYR B O 1
ATOM 3030 N N . ILE B 1 76 ? -22.275 -17.834 10.14 1 95.76 76 ILE B N 1
ATOM 3031 C CA . ILE B 1 76 ? -21.3 -18.846 9.751 1 95.76 76 ILE B CA 1
ATOM 3032 C C . ILE B 1 76 ? -21.513 -20.113 10.575 1 95.76 76 ILE B C 1
ATOM 3034 O O . ILE B 1 76 ? -21.583 -20.057 11.805 1 95.76 76 ILE B O 1
ATOM 3038 N N . VAL B 1 77 ? -21.595 -21.169 9.874 1 95.9 77 VAL B N 1
ATOM 3039 C CA . VAL B 1 77 ? -21.666 -22.485 10.5 1 95.9 77 VAL B CA 1
ATOM 3040 C C . VAL B 1 77 ? -20.308 -23.176 10.407 1 95.9 77 VAL B C 1
ATOM 3042 O O . VAL B 1 77 ? -19.853 -23.797 11.371 1 95.9 77 VAL B O 1
ATOM 3045 N N . GLU B 1 78 ? -19.75 -23.162 9.294 1 95.38 78 GLU B N 1
ATOM 3046 C CA . GLU B 1 78 ? -18.431 -23.696 8.967 1 95.38 78 GLU B CA 1
ATOM 3047 C C . GLU B 1 78 ? -17.708 -22.804 7.962 1 95.38 78 GLU B C 1
ATOM 3049 O O . GLU B 1 78 ? -18.318 -22.31 7.011 1 95.38 78 GLU B O 1
ATOM 3054 N N . ALA B 1 79 ? -16.46 -22.608 8.314 1 95.43 79 ALA B N 1
ATOM 3055 C CA . ALA B 1 79 ? -15.762 -21.696 7.413 1 95.43 79 ALA B CA 1
ATOM 3056 C C . ALA B 1 79 ? -14.358 -22.203 7.099 1 95.43 79 ALA B C 1
ATOM 3058 O O . ALA B 1 79 ? -13.623 -22.615 8 1 95.43 79 ALA B O 1
ATOM 3059 N N . SER B 1 80 ? -14.084 -22.312 5.844 1 95.78 80 SER B N 1
ATOM 3060 C CA . SER B 1 80 ? -12.741 -22.44 5.288 1 95.78 80 SER B CA 1
ATOM 3061 C C . SER B 1 80 ? -12.469 -21.362 4.245 1 95.78 80 SER B C 1
ATOM 3063 O O . SER B 1 80 ? -13.374 -20.617 3.864 1 95.78 80 SER B O 1
ATOM 3065 N N . ILE B 1 81 ? -11.263 -21.261 3.85 1 95 81 ILE B N 1
ATOM 3066 C CA . ILE B 1 81 ? -10.882 -20.219 2.903 1 95 81 ILE B CA 1
ATOM 3067 C C . ILE B 1 81 ? -11.682 -20.378 1.612 1 95 81 ILE B C 1
ATOM 3069 O O . ILE B 1 81 ? -12.133 -19.389 1.029 1 95 81 ILE B O 1
ATOM 3073 N N . GLU B 1 82 ? -11.91 -21.583 1.21 1 96.08 82 GLU B N 1
ATOM 3074 C CA . GLU B 1 82 ? -12.518 -21.823 -0.096 1 96.08 82 GLU B CA 1
ATOM 3075 C C . GLU B 1 82 ? -14.02 -22.059 0.03 1 96.08 82 GLU B C 1
ATOM 3077 O O . GLU B 1 82 ? -14.747 -22.01 -0.964 1 96.08 82 GLU B O 1
ATOM 3082 N N . HIS B 1 83 ? -14.426 -22.368 1.28 1 96.94 83 HIS B N 1
ATOM 3083 C CA . HIS B 1 83 ? -15.826 -22.74 1.444 1 96.94 83 HIS B CA 1
ATOM 3084 C C . HIS B 1 83 ? -16.384 -22.22 2.765 1 96.94 83 HIS B C 1
ATOM 3086 O O . HIS B 1 83 ? -15.954 -22.65 3.838 1 96.94 83 HIS B O 1
ATOM 3092 N N . ILE B 1 84 ? -17.412 -21.346 2.681 1 97.46 84 ILE B N 1
ATOM 3093 C CA . ILE B 1 84 ? -18.061 -20.813 3.874 1 97.46 84 ILE B CA 1
ATOM 3094 C C . ILE B 1 84 ? -19.534 -21.216 3.884 1 97.46 84 ILE B C 1
ATOM 3096 O O . ILE B 1 84 ? -20.29 -20.851 2.981 1 97.46 84 ILE B O 1
ATOM 3100 N N . LYS B 1 85 ? -19.939 -21.975 4.839 1 97.75 85 LYS B N 1
ATOM 3101 C CA . LYS B 1 85 ? -21.327 -22.398 5.004 1 97.75 85 LYS B CA 1
ATOM 3102 C C . LYS B 1 85 ? -22.078 -21.462 5.947 1 97.75 85 LYS B C 1
ATOM 3104 O O . LYS B 1 85 ? -21.603 -21.167 7.045 1 97.75 85 LYS B O 1
ATOM 3109 N N . LEU B 1 86 ? -23.242 -21.022 5.49 1 97.43 86 LEU B N 1
ATOM 3110 C CA . LEU B 1 86 ? -24.058 -20.067 6.232 1 97.43 86 LEU B CA 1
ATOM 3111 C C . LEU B 1 86 ? -25.446 -20.634 6.505 1 97.43 86 LEU B C 1
ATOM 3113 O O . LEU B 1 86 ? -25.978 -21.4 5.699 1 97.43 86 LEU B O 1
ATOM 3117 N N . ARG B 1 87 ? -25.967 -20.264 7.636 1 95.96 87 ARG B N 1
ATOM 3118 C CA . ARG B 1 87 ? -27.329 -20.648 7.991 1 95.96 87 ARG B CA 1
ATOM 3119 C C . ARG B 1 87 ? -28.028 -19.535 8.765 1 95.96 87 ARG B C 1
ATOM 3121 O O . ARG B 1 87 ? -27.486 -19.019 9.744 1 95.96 87 ARG B O 1
ATOM 3128 N N . ALA B 1 88 ? -29.145 -19.104 8.258 1 93.51 88 ALA B N 1
ATOM 3129 C CA . ALA B 1 88 ? -29.928 -18.058 8.91 1 93.51 88 ALA B CA 1
ATOM 3130 C C . ALA B 1 88 ? -31.335 -18.549 9.237 1 93.51 88 ALA B C 1
ATOM 3132 O O . ALA B 1 88 ? -31.911 -19.343 8.489 1 93.51 88 ALA B O 1
ATOM 3133 N N . GLN B 1 89 ? -31.822 -18.059 10.353 1 90.48 89 GLN B N 1
ATOM 3134 C CA . GLN B 1 89 ? -33.203 -18.343 10.731 1 90.48 89 GLN B CA 1
ATOM 3135 C C . GLN B 1 89 ? -34.145 -17.251 10.231 1 90.48 89 GLN B C 1
ATOM 3137 O O . GLN B 1 89 ? -33.798 -16.069 10.248 1 90.48 89 GLN B O 1
ATOM 3142 N N . PHE B 1 90 ? -35.19 -17.564 9.655 1 81.43 90 PHE B N 1
ATOM 3143 C CA . PHE B 1 90 ? -36.253 -16.631 9.299 1 81.43 90 PHE B CA 1
ATOM 3144 C C . PHE B 1 90 ? -37.61 -17.16 9.748 1 81.43 90 PHE B C 1
ATOM 3146 O O . PHE B 1 90 ? -37.703 -18.261 10.294 1 81.43 90 PHE B O 1
ATOM 3153 N N . ASN B 1 91 ? -38.624 -16.164 9.729 1 78.58 91 ASN B N 1
ATOM 3154 C CA . ASN B 1 91 ? -39.963 -16.6 10.111 1 78.58 91 ASN B CA 1
ATOM 3155 C C . ASN B 1 91 ? -40.421 -17.795 9.28 1 78.58 91 ASN B C 1
ATOM 3157 O O . ASN B 1 91 ? -40.628 -17.673 8.071 1 78.58 91 ASN B O 1
ATOM 3161 N N . GLY B 1 92 ? -40.593 -18.975 9.799 1 75.65 92 GLY B N 1
ATOM 3162 C CA . GLY B 1 92 ? -41.069 -20.16 9.103 1 75.65 92 GLY B CA 1
ATOM 3163 C C . GLY B 1 92 ? -39.99 -21.206 8.899 1 75.65 92 GLY B C 1
ATOM 3164 O O . GLY B 1 92 ? -40.257 -22.287 8.369 1 75.65 92 GLY B O 1
ATOM 3165 N N . GLY B 1 93 ? -38.726 -20.921 9.24 1 84.5 93 GLY B N 1
ATOM 3166 C CA . GLY B 1 93 ? -37.719 -21.962 9.112 1 84.5 93 GLY B CA 1
ATOM 3167 C C . GLY B 1 93 ? -36.305 -21.418 9.035 1 84.5 93 GLY B C 1
ATOM 3168 O O . GLY B 1 93 ? -35.988 -20.408 9.666 1 84.5 93 GLY B O 1
ATOM 3169 N N . SER B 1 94 ? -35.452 -22.244 8.55 1 92.04 94 SER B N 1
ATOM 3170 C CA . SER B 1 94 ? -34.051 -21.874 8.37 1 92.04 94 SER B CA 1
ATOM 3171 C C . SER B 1 94 ? -33.633 -21.986 6.908 1 92.04 94 SER B C 1
ATOM 3173 O O . SER B 1 94 ? -34.249 -22.723 6.136 1 92.04 94 SER B O 1
ATOM 3175 N N . ILE B 1 95 ? -32.707 -21.139 6.485 1 94.35 95 ILE B N 1
ATOM 3176 C CA . ILE B 1 95 ? -32.207 -21.163 5.114 1 94.35 95 ILE B CA 1
ATOM 3177 C C . ILE B 1 95 ? -30.688 -21.318 5.122 1 94.35 95 ILE B C 1
ATOM 3179 O O . ILE B 1 95 ? -29.999 -20.701 5.938 1 94.35 95 ILE B O 1
ATOM 3183 N N . LYS B 1 96 ? -30.225 -22.173 4.291 1 96.03 96 LYS B N 1
ATOM 3184 C CA . LYS B 1 96 ? -28.795 -22.433 4.147 1 96.03 96 LYS B CA 1
ATOM 3185 C C . LYS B 1 96 ? -28.243 -21.784 2.881 1 96.03 96 LYS B C 1
ATOM 3187 O O . LYS B 1 96 ? -28.928 -21.722 1.859 1 96.03 96 LYS B O 1
ATOM 3192 N N . PHE B 1 97 ? -27.053 -21.32 2.954 1 97.04 97 PHE B N 1
ATOM 3193 C CA . PHE B 1 97 ? -26.323 -20.8 1.803 1 97.04 97 PHE B CA 1
ATOM 3194 C C . PHE B 1 97 ? -24.827 -21.042 1.957 1 97.04 97 PHE B C 1
ATOM 3196 O O . PHE B 1 97 ? -24.352 -21.354 3.051 1 97.04 97 PHE B O 1
ATOM 3203 N N . SER B 1 98 ? -24.113 -21.035 0.845 1 97.52 98 SER B N 1
ATOM 3204 C CA . SER B 1 98 ? -22.668 -21.229 0.913 1 97.52 98 SER B CA 1
ATOM 3205 C C . SER B 1 98 ? -21.939 -20.301 -0.053 1 97.52 98 SER B C 1
ATOM 3207 O O . SER B 1 98 ? -22.494 -19.906 -1.08 1 97.52 98 SER B O 1
ATOM 3209 N N . VAL B 1 99 ? -20.844 -19.907 0.367 1 97.59 99 VAL B N 1
ATOM 3210 C CA . VAL B 1 99 ? -19.947 -19.102 -0.456 1 97.59 99 VAL B CA 1
ATOM 3211 C C . VAL B 1 99 ? -18.734 -19.934 -0.866 1 97.59 99 VAL B C 1
ATOM 3213 O O . VAL B 1 99 ? -18.066 -20.529 -0.017 1 97.59 99 VAL B O 1
ATOM 3216 N N . ASN B 1 100 ? -18.546 -20.069 -2.133 1 98.14 100 ASN B N 1
ATOM 3217 C CA . ASN B 1 100 ? -17.426 -20.816 -2.695 1 98.14 100 ASN B CA 1
ATOM 3218 C C . ASN B 1 100 ? -16.401 -19.889 -3.341 1 98.14 100 ASN B C 1
ATOM 3220 O O . ASN B 1 100 ? -16.622 -19.385 -4.444 1 98.14 100 ASN B O 1
ATOM 3224 N N . LEU B 1 101 ? -15.305 -19.824 -2.674 1 98.29 101 LEU B N 1
ATOM 3225 C CA . LEU B 1 101 ? -14.3 -18.865 -3.119 1 98.29 101 LEU B CA 1
ATOM 3226 C C . LEU B 1 101 ? -13.178 -19.566 -3.877 1 98.29 101 LEU B C 1
ATOM 3228 O O . LEU B 1 101 ? -12.773 -20.672 -3.511 1 98.29 101 LEU B O 1
ATOM 3232 N N . GLU B 1 102 ? -12.741 -18.918 -4.923 1 98.52 102 GLU B N 1
ATOM 3233 C CA . GLU B 1 102 ? -11.594 -19.385 -5.696 1 98.52 102 GLU B CA 1
ATOM 3234 C C . GLU B 1 102 ? -10.427 -18.406 -5.597 1 98.52 102 GLU B C 1
ATOM 3236 O O . GLU B 1 102 ? -10.627 -17.19 -5.615 1 98.52 102 GLU B O 1
ATOM 3241 N N . LYS B 1 103 ? -9.266 -18.998 -5.572 1 98.18 103 LYS B N 1
ATOM 3242 C CA . LYS B 1 103 ? -8.074 -18.16 -5.486 1 98.18 103 LYS B CA 1
ATOM 3243 C C . LYS B 1 103 ? -7.967 -17.231 -6.692 1 98.18 103 LYS B C 1
ATOM 3245 O O . LYS B 1 103 ? -8.138 -17.665 -7.834 1 98.18 103 LYS B O 1
ATOM 3250 N N . GLY B 1 104 ? -7.768 -15.938 -6.407 1 98.17 104 GLY B N 1
ATOM 3251 C CA . GLY B 1 104 ? -7.607 -14.956 -7.468 1 98.17 104 GLY B CA 1
ATOM 3252 C C . GLY B 1 104 ? -6.205 -14.926 -8.047 1 98.17 104 GLY B C 1
ATOM 3253 O O . GLY B 1 104 ? -5.302 -15.59 -7.533 1 98.17 104 GLY B O 1
ATOM 3254 N N . THR B 1 105 ? -6.026 -14.177 -9.115 1 97.83 105 THR B N 1
ATOM 3255 C CA . THR B 1 105 ? -4.741 -13.989 -9.78 1 97.83 105 THR B CA 1
ATOM 3256 C C . THR B 1 105 ? -3.989 -12.806 -9.178 1 97.83 105 THR B C 1
ATOM 3258 O O . THR B 1 105 ? -4.535 -12.07 -8.354 1 97.83 105 THR B O 1
ATOM 3261 N N . SER B 1 106 ? -2.738 -12.656 -9.572 1 97.64 106 SER B N 1
ATOM 3262 C CA . SER B 1 106 ? -1.971 -11.48 -9.175 1 97.64 106 SER B CA 1
ATOM 3263 C C . SER B 1 106 ? -2.621 -10.198 -9.686 1 97.64 106 SER B C 1
ATOM 3265 O O . SER B 1 106 ? -2.564 -9.16 -9.023 1 97.64 106 SER B O 1
ATOM 3267 N N . GLN B 1 107 ? -3.202 -10.339 -10.85 1 97.7 107 GLN B N 1
ATOM 3268 C CA . GLN B 1 107 ? -3.9 -9.191 -11.421 1 97.7 107 GLN B CA 1
ATOM 3269 C C . GLN B 1 107 ? -5.114 -8.811 -10.578 1 97.7 107 GLN B C 1
ATOM 3271 O O . GLN B 1 107 ? -5.394 -7.626 -10.382 1 97.7 107 GLN B O 1
ATOM 3276 N N . ASP B 1 108 ? -5.825 -9.797 -10.09 1 97.92 108 ASP B N 1
ATOM 3277 C CA . ASP B 1 108 ? -6.932 -9.531 -9.176 1 97.92 108 ASP B CA 1
ATOM 3278 C C . ASP B 1 108 ? -6.444 -8.818 -7.916 1 97.92 108 ASP B C 1
ATOM 3280 O O . ASP B 1 108 ? -7.048 -7.836 -7.479 1 97.92 108 ASP B O 1
ATOM 3284 N N . PHE B 1 109 ? -5.386 -9.391 -7.415 1 98.08 109 PHE B N 1
ATOM 3285 C CA . PHE B 1 109 ? -4.829 -8.83 -6.189 1 98.08 109 PHE B CA 1
ATOM 3286 C C . PHE B 1 109 ? -4.421 -7.376 -6.396 1 98.08 109 PHE B C 1
ATOM 3288 O O . PHE B 1 109 ? -4.672 -6.528 -5.538 1 98.08 109 PHE B O 1
ATOM 3295 N N . TRP B 1 110 ? -3.851 -7.073 -7.493 1 97.4 110 TRP B N 1
ATOM 3296 C CA . TRP B 1 110 ? -3.456 -5.715 -7.854 1 97.4 110 TRP B CA 1
ATOM 3297 C C . TRP B 1 110 ? -4.669 -4.794 -7.917 1 97.4 110 TRP B C 1
ATOM 3299 O O . TRP B 1 110 ? -4.695 -3.745 -7.27 1 97.4 110 TRP B O 1
ATOM 3309 N N . GLU B 1 111 ? -5.68 -5.205 -8.58 1 96.62 111 GLU B N 1
ATOM 3310 C CA . GLU B 1 111 ? -6.845 -4.368 -8.848 1 96.62 111 GLU B CA 1
ATOM 3311 C C . GLU B 1 111 ? -7.642 -4.105 -7.573 1 96.62 111 GLU B C 1
ATOM 3313 O O . GLU B 1 111 ? -8.182 -3.013 -7.387 1 96.62 111 GLU B O 1
ATOM 3318 N N . ILE B 1 112 ? -7.663 -5.064 -6.715 1 96.83 112 ILE B N 1
ATOM 3319 C CA . ILE B 1 112 ? -8.61 -5.003 -5.607 1 96.83 112 ILE B CA 1
ATOM 3320 C C . ILE B 1 112 ? -7.898 -4.517 -4.346 1 96.83 112 ILE B C 1
ATOM 3322 O O . ILE B 1 112 ? -8.497 -3.838 -3.51 1 96.83 112 ILE B O 1
ATOM 3326 N N . ILE B 1 113 ? -6.588 -4.858 -4.231 1 97.01 113 ILE B N 1
ATOM 3327 C CA . ILE B 1 113 ? -5.908 -4.612 -2.964 1 97.01 113 ILE B CA 1
ATOM 3328 C C . ILE B 1 113 ? -4.837 -3.539 -3.153 1 97.01 113 ILE B C 1
ATOM 3330 O O . ILE B 1 113 ? -4.948 -2.44 -2.604 1 97.01 113 ILE B O 1
ATOM 3334 N N . THR B 1 114 ? -3.862 -3.763 -3.983 1 96.71 114 THR B N 1
ATOM 3335 C CA . THR B 1 114 ? -2.647 -2.956 -4.001 1 96.71 114 THR B CA 1
ATOM 3336 C C . THR B 1 114 ? -2.898 -1.617 -4.687 1 96.71 114 THR B C 1
ATOM 3338 O O . THR B 1 114 ? -2.39 -0.583 -4.247 1 96.71 114 THR B O 1
ATOM 3341 N N . LYS B 1 115 ? -3.634 -1.656 -5.788 1 95.72 115 LYS B N 1
ATOM 3342 C CA . LYS B 1 115 ? -3.918 -0.415 -6.502 1 95.72 115 LYS B CA 1
ATOM 3343 C C . LYS B 1 115 ? -4.647 0.581 -5.605 1 95.72 115 LYS B C 1
ATOM 3345 O O . LYS B 1 115 ? -4.227 1.733 -5.477 1 95.72 115 LYS B O 1
ATOM 3350 N N . PRO B 1 116 ? -5.723 0.189 -4.945 1 95.35 116 PRO B N 1
ATOM 3351 C CA . PRO B 1 116 ? -6.371 1.097 -3.995 1 95.35 116 PRO B CA 1
ATOM 3352 C C . PRO B 1 116 ? -5.42 1.589 -2.906 1 95.35 116 PRO B C 1
ATOM 3354 O O . PRO B 1 116 ? -5.498 2.747 -2.49 1 95.35 116 PRO B O 1
ATOM 3357 N N . LEU B 1 117 ? -4.546 0.706 -2.492 1 95.95 117 LEU B N 1
ATOM 3358 C CA . LEU B 1 117 ? -3.559 1.079 -1.485 1 95.95 117 LEU B CA 1
ATOM 3359 C C . LEU B 1 117 ? -2.656 2.197 -1.995 1 95.95 117 LEU B C 1
ATOM 3361 O O . LEU B 1 117 ? -2.378 3.155 -1.271 1 95.95 117 LEU B O 1
ATOM 3365 N N . TYR B 1 118 ? -2.249 2.078 -3.229 1 96.01 118 TYR B N 1
ATOM 3366 C CA . TYR B 1 118 ? -1.394 3.092 -3.837 1 96.01 118 TYR B CA 1
ATOM 3367 C C . TYR B 1 118 ? -2.135 4.415 -3.981 1 96.01 118 TYR B C 1
ATOM 3369 O O . TYR B 1 118 ? -1.579 5.48 -3.7 1 96.01 118 TYR B O 1
ATOM 3377 N N . ILE B 1 119 ? -3.352 4.318 -4.369 1 94.84 119 ILE B N 1
ATOM 3378 C CA . ILE B 1 119 ? -4.14 5.529 -4.57 1 94.84 119 ILE B CA 1
ATOM 3379 C C . ILE B 1 119 ? -4.316 6.258 -3.24 1 94.84 119 ILE B C 1
ATOM 3381 O O . ILE B 1 119 ? -4.131 7.475 -3.163 1 94.84 119 ILE B O 1
ATOM 3385 N N . SER B 1 120 ? -4.616 5.537 -2.24 1 95.13 120 SER B N 1
ATOM 3386 C CA . SER B 1 120 ? -4.735 6.111 -0.904 1 95.13 120 SER B CA 1
ATOM 3387 C C . SER B 1 120 ? -3.415 6.722 -0.445 1 95.13 120 SER B C 1
ATOM 3389 O O . SER B 1 120 ? -3.395 7.821 0.113 1 95.13 120 SER B O 1
ATOM 3391 N N . SER B 1 121 ? -2.374 6.011 -0.705 1 95.24 121 SER B N 1
ATOM 3392 C CA . SER B 1 121 ? -1.055 6.494 -0.309 1 95.24 121 SER B CA 1
ATOM 3393 C C . SER B 1 121 ? -0.713 7.804 -1.011 1 95.24 121 SER B C 1
ATOM 3395 O O . SER B 1 121 ? -0.188 8.729 -0.388 1 95.24 121 SER B O 1
ATOM 3397 N N . MET B 1 122 ? -1.014 7.844 -2.262 1 94.24 122 MET B N 1
ATOM 3398 C CA . MET B 1 122 ? -0.757 9.06 -3.027 1 94.24 122 MET B CA 1
ATOM 3399 C C . MET B 1 122 ? -1.471 10.256 -2.405 1 94.24 122 MET B C 1
ATOM 3401 O O . MET B 1 122 ? -0.877 11.323 -2.241 1 94.24 122 MET B O 1
ATOM 3405 N N . GLU B 1 123 ? -2.661 10.022 -2.02 1 93.44 123 GLU B N 1
ATOM 3406 C CA . GLU B 1 123 ? -3.471 11.107 -1.475 1 93.44 123 GLU B CA 1
ATOM 3407 C C . GLU B 1 123 ? -3.003 11.495 -0.075 1 93.44 123 GLU B C 1
ATOM 3409 O O . GLU B 1 123 ? -2.92 12.681 0.251 1 93.44 123 GLU B O 1
ATOM 3414 N N . ILE B 1 124 ? -2.669 10.505 0.71 1 93.98 124 ILE B N 1
ATOM 3415 C CA . ILE B 1 124 ? -2.217 10.804 2.065 1 93.98 124 ILE B CA 1
ATOM 3416 C C . ILE B 1 124 ? -0.887 11.552 2.012 1 93.98 124 ILE B C 1
ATOM 3418 O O . ILE B 1 124 ? -0.645 12.457 2.814 1 93.98 124 ILE B O 1
ATOM 3422 N N . ILE B 1 125 ? -0.072 11.182 1.094 1 94.38 125 ILE B N 1
ATOM 3423 C CA . ILE B 1 125 ? 1.206 11.857 0.901 1 94.38 125 ILE B CA 1
ATOM 3424 C C . ILE B 1 125 ? 0.966 13.308 0.49 1 94.38 125 ILE B C 1
ATOM 3426 O O . ILE B 1 125 ? 1.61 14.222 1.01 1 94.38 125 ILE B O 1
ATOM 3430 N N . ARG B 1 126 ? 0.051 13.484 -0.434 1 93.96 126 ARG B N 1
ATOM 3431 C CA . ARG B 1 126 ? -0.29 14.833 -0.874 1 93.96 126 ARG B CA 1
ATOM 3432 C C . ARG B 1 126 ? -0.795 15.677 0.291 1 93.96 126 ARG B C 1
ATOM 3434 O O . ARG B 1 126 ? -0.358 16.816 0.475 1 93.96 126 ARG B O 1
ATOM 3441 N N . GLN B 1 127 ? -1.693 15.142 1.029 1 94.68 127 GLN B N 1
ATOM 3442 C CA . GLN B 1 127 ? -2.241 15.858 2.176 1 94.68 127 GLN B CA 1
ATOM 3443 C C . GLN B 1 127 ? -1.158 16.148 3.212 1 94.68 127 GLN B C 1
ATOM 3445 O O . GLN B 1 127 ? -1.151 17.216 3.827 1 94.68 127 GLN B O 1
ATOM 3450 N N . HIS B 1 128 ? -0.346 15.172 3.399 1 95.04 128 HIS B N 1
ATOM 3451 C CA . HIS B 1 128 ? 0.76 15.329 4.336 1 95.04 128 HIS B CA 1
ATOM 3452 C C . HIS B 1 128 ? 1.637 16.518 3.96 1 95.04 128 HIS B C 1
ATOM 3454 O O . HIS B 1 128 ? 1.971 17.343 4.813 1 95.04 128 HIS B O 1
ATOM 3460 N N . GLN B 1 129 ? 1.943 16.621 2.745 1 94.87 129 GLN B N 1
ATOM 3461 C CA . GLN B 1 129 ? 2.764 17.728 2.267 1 94.87 129 GLN B CA 1
ATOM 3462 C C . GLN B 1 129 ? 2.037 19.06 2.425 1 94.87 129 GLN B C 1
ATOM 3464 O O . GLN B 1 129 ? 2.643 20.063 2.81 1 94.87 129 GLN B O 1
ATOM 3469 N N . PHE B 1 130 ? 0.773 19.073 2.08 1 95.6 130 PHE B N 1
ATOM 3470 C CA . PHE B 1 130 ? -0.062 20.256 2.254 1 95.6 130 PHE B CA 1
ATOM 3471 C C . PHE B 1 130 ? -0.019 20.741 3.698 1 95.6 130 PHE B C 1
ATOM 3473 O O . PHE B 1 130 ? 0.17 21.933 3.952 1 95.6 130 PHE B O 1
ATOM 3480 N N . LEU B 1 131 ? -0.136 19.774 4.584 1 96.99 131 LEU B N 1
ATOM 3481 C CA . LEU B 1 131 ? -0.168 20.099 6.006 1 96.99 131 LEU B CA 1
ATOM 3482 C C . LEU B 1 131 ? 1.184 20.628 6.474 1 96.99 131 LEU B C 1
ATOM 3484 O O . LEU B 1 131 ? 1.246 21.569 7.268 1 96.99 131 LEU B O 1
ATOM 3488 N N . LEU B 1 132 ? 2.235 20.051 6.005 1 96.73 132 LEU B N 1
ATOM 3489 C CA . LEU B 1 132 ? 3.574 20.52 6.344 1 96.73 132 LEU B CA 1
ATOM 3490 C C . LEU B 1 132 ? 3.77 21.968 5.906 1 96.73 132 LEU B C 1
ATOM 3492 O O . LEU B 1 132 ? 4.276 22.79 6.673 1 96.73 132 LEU B O 1
ATOM 3496 N N . ASP B 1 133 ? 3.303 22.258 4.748 1 96.44 133 ASP B N 1
ATOM 3497 C CA . ASP B 1 133 ? 3.418 23.615 4.223 1 96.44 133 ASP B CA 1
ATOM 3498 C C . ASP B 1 133 ? 2.587 24.596 5.047 1 96.44 133 ASP B C 1
ATOM 3500 O O . ASP B 1 133 ? 3.035 25.708 5.335 1 96.44 133 ASP B O 1
ATOM 3504 N N . LEU B 1 134 ? 1.407 24.148 5.345 1 97.04 134 LEU B N 1
ATOM 3505 C CA . LEU B 1 134 ? 0.511 24.994 6.127 1 97.04 134 LEU B CA 1
ATOM 3506 C C . LEU B 1 134 ? 1.098 25.279 7.505 1 97.04 134 LEU B C 1
ATOM 3508 O O . LEU B 1 134 ? 1.004 26.402 8.004 1 97.04 134 LEU B O 1
ATOM 3512 N N . ILE B 1 135 ? 1.735 24.338 8.096 1 97.46 135 ILE B N 1
ATOM 3513 C CA . ILE B 1 135 ? 2.336 24.49 9.417 1 97.46 135 ILE B CA 1
ATOM 3514 C C . ILE B 1 135 ? 3.471 25.51 9.354 1 97.46 135 ILE B C 1
ATOM 3516 O O . ILE B 1 135 ? 3.601 26.358 10.239 1 97.46 135 ILE B O 1
ATOM 3520 N N . LYS B 1 136 ? 4.24 25.418 8.342 1 96.89 136 LYS B N 1
ATOM 3521 C CA . LYS B 1 136 ? 5.333 26.369 8.168 1 96.89 136 LYS B CA 1
ATOM 3522 C C . LYS B 1 136 ? 4.806 27.795 8.035 1 96.89 136 LYS B C 1
ATOM 3524 O O . LYS B 1 136 ? 5.365 28.726 8.619 1 96.89 136 LYS B O 1
ATOM 3529 N N . LYS B 1 137 ? 3.756 27.943 7.339 1 97.28 137 LYS B N 1
ATOM 3530 C CA . LYS B 1 137 ? 3.131 29.252 7.178 1 97.28 137 LYS B CA 1
ATOM 3531 C C . LYS B 1 137 ? 2.564 29.758 8.501 1 97.28 137 LYS B C 1
ATOM 3533 O O . LYS B 1 137 ? 2.699 30.938 8.83 1 97.28 137 LYS B O 1
ATOM 3538 N N . LYS B 1 138 ? 1.972 28.9 9.205 1 97.42 138 LYS B N 1
ATOM 3539 C CA . LYS B 1 138 ? 1.398 29.294 10.489 1 97.42 138 LYS B CA 1
ATOM 3540 C C . LYS B 1 138 ? 2.491 29.639 11.497 1 97.42 138 LYS B C 1
ATOM 3542 O O . LYS B 1 138 ? 2.332 30.559 12.302 1 97.42 138 LYS B O 1
ATOM 3547 N N . ASP B 1 139 ? 3.53 28.934 11.393 1 97.56 139 ASP B N 1
ATOM 3548 C CA . ASP B 1 139 ? 4.671 29.256 12.245 1 97.56 139 ASP B CA 1
ATOM 3549 C C . ASP B 1 139 ? 5.216 30.647 11.93 1 97.56 139 ASP B C 1
ATOM 3551 O O . ASP B 1 139 ? 5.612 31.384 12.836 1 97.56 139 ASP B O 1
ATOM 3555 N N . GLU B 1 140 ? 5.253 30.944 10.726 1 97.44 140 GLU B N 1
ATOM 3556 C CA . GLU B 1 140 ? 5.702 32.272 10.316 1 97.44 140 GLU B CA 1
ATOM 3557 C C . GLU B 1 140 ? 4.769 33.357 10.845 1 97.44 140 GLU B C 1
ATOM 3559 O O . GLU B 1 140 ? 5.226 34.388 11.343 1 97.44 140 GLU B O 1
ATOM 3564 N N . GLU B 1 141 ? 3.523 33.16 10.752 1 97.67 141 GLU B N 1
ATOM 3565 C CA . GLU B 1 141 ? 2.525 34.096 11.261 1 97.67 141 GLU B CA 1
ATOM 3566 C C . GLU B 1 141 ? 2.649 34.266 12.773 1 97.67 141 GLU B C 1
ATOM 3568 O O . GLU B 1 141 ? 2.662 35.391 13.277 1 97.67 141 GLU B O 1
ATOM 3573 N N . ILE B 1 142 ? 2.823 33.239 13.471 1 97.42 142 ILE B N 1
ATOM 3574 C CA . ILE B 1 142 ? 2.941 33.255 14.925 1 97.42 142 ILE B CA 1
ATOM 3575 C C . ILE B 1 142 ? 4.226 33.975 15.33 1 97.42 142 ILE B C 1
ATOM 3577 O O . ILE B 1 142 ? 4.229 34.765 16.276 1 97.42 142 ILE B O 1
ATOM 3581 N N . ALA B 1 143 ? 5.267 33.662 14.595 1 96.3 143 ALA B N 1
ATOM 3582 C CA . ALA B 1 143 ? 6.554 34.293 14.875 1 96.3 143 ALA B CA 1
ATOM 3583 C C . ALA B 1 143 ? 6.454 35.812 14.768 1 96.3 143 ALA B C 1
ATOM 3585 O O . ALA B 1 143 ? 7.063 36.538 15.557 1 96.3 143 ALA B O 1
ATOM 3586 N N . GLU B 1 144 ? 5.687 36.272 13.804 1 96.39 144 GLU B N 1
ATOM 3587 C CA . GLU B 1 144 ? 5.534 37.717 13.655 1 96.39 144 GLU B CA 1
ATOM 3588 C C . GLU B 1 144 ? 4.71 38.305 14.797 1 96.39 144 GLU B C 1
ATOM 3590 O O . GLU B 1 144 ? 5.03 39.378 15.312 1 96.39 144 GLU B O 1
ATOM 3595 N N . TYR B 1 145 ? 3.66 37.677 15.249 1 96.08 145 TYR B N 1
ATOM 3596 C CA . TYR B 1 145 ? 2.899 38.148 16.401 1 96.08 145 TYR B CA 1
ATOM 3597 C C . TYR B 1 145 ? 3.792 38.277 17.629 1 96.08 145 TYR B C 1
ATOM 3599 O O . TYR B 1 145 ? 3.756 39.293 18.327 1 96.08 145 TYR B O 1
ATOM 3607 N N . LYS B 1 146 ? 4.62 37.324 17.828 1 94.44 146 LYS B N 1
ATOM 3608 C CA . LYS B 1 146 ? 5.518 37.32 18.979 1 94.44 146 LYS B CA 1
ATOM 3609 C C . LYS B 1 146 ? 6.566 38.423 18.862 1 94.44 146 LYS B C 1
ATOM 3611 O O . LYS B 1 146 ? 6.893 39.084 19.85 1 94.44 146 LYS B O 1
ATOM 3616 N N . ALA B 1 147 ? 7.02 38.56 17.66 1 94.26 147 ALA B N 1
ATOM 3617 C CA . ALA B 1 147 ? 8.03 39.585 17.407 1 94.26 147 ALA B CA 1
ATOM 3618 C C . ALA B 1 147 ? 7.466 40.982 17.649 1 94.26 147 ALA B C 1
ATOM 3620 O O . ALA B 1 147 ? 8.191 41.886 18.071 1 94.26 147 ALA B O 1
ATOM 3621 N N . GLU B 1 148 ? 6.156 41.177 17.449 1 91.93 148 GLU B N 1
ATOM 3622 C CA . GLU B 1 148 ? 5.487 42.463 17.616 1 91.93 148 GLU B CA 1
ATOM 3623 C C . GLU B 1 148 ? 5.039 42.669 19.06 1 91.93 148 GLU B C 1
ATOM 3625 O O . GLU B 1 148 ? 4.4 43.673 19.381 1 91.93 148 GLU B O 1
ATOM 3630 N N . GLY B 1 149 ? 5.38 41.668 19.93 1 90.95 149 GLY B N 1
ATOM 3631 C CA . GLY B 1 149 ? 5.174 41.836 21.36 1 90.95 149 GLY B CA 1
ATOM 3632 C C . GLY B 1 149 ? 3.822 41.334 21.831 1 90.95 149 GLY B C 1
ATOM 3633 O O . GLY B 1 149 ? 3.406 41.617 22.956 1 90.95 149 GLY B O 1
ATOM 3634 N N . ALA B 1 150 ? 3.138 40.633 20.868 1 92.39 150 ALA B N 1
ATOM 3635 C CA . ALA B 1 150 ? 1.852 40.072 21.273 1 92.39 150 ALA B CA 1
ATOM 3636 C C . ALA B 1 150 ? 2.037 38.975 22.318 1 92.39 150 ALA B C 1
ATOM 3638 O O . ALA B 1 150 ? 2.992 38.198 22.249 1 92.39 150 ALA B O 1
ATOM 3639 N N . GLU B 1 151 ? 1.093 38.961 23.326 1 91.07 151 GLU B N 1
ATOM 3640 C CA . GLU B 1 151 ? 1.164 37.953 24.38 1 91.07 151 GLU B CA 1
ATOM 3641 C C . GLU B 1 151 ? -0.132 37.153 24.467 1 91.07 151 GLU B C 1
ATOM 3643 O O . GLU B 1 151 ? -1.217 37.69 24.234 1 91.07 151 GLU B O 1
ATOM 3648 N N . LEU B 1 152 ? 0.028 35.904 24.884 1 92.34 152 LEU B N 1
ATOM 3649 C CA . LEU B 1 152 ? -1.125 35.03 25.071 1 92.34 152 LEU B CA 1
ATOM 3650 C C . LEU B 1 152 ? -1.696 35.176 26.478 1 92.34 152 LEU B C 1
ATOM 3652 O O . LEU B 1 152 ? -0.945 35.317 27.445 1 92.34 152 LEU B O 1
ATOM 3656 N N . ILE B 1 153 ? -2.962 35.171 26.6 1 91.48 153 ILE B N 1
ATOM 3657 C CA . ILE B 1 153 ? -3.61 35.103 27.905 1 91.48 153 ILE B CA 1
ATOM 3658 C C . ILE B 1 153 ? -3.496 33.687 28.465 1 91.48 153 ILE B C 1
ATOM 3660 O O . ILE B 1 153 ? -3.084 33.498 29.612 1 91.48 153 ILE B O 1
ATOM 3664 N N . ARG B 1 154 ? -3.918 32.657 27.572 1 93.57 154 ARG B N 1
ATOM 3665 C CA . ARG B 1 154 ? -3.755 31.246 27.908 1 93.57 154 ARG B CA 1
ATOM 3666 C C . ARG B 1 154 ? -2.39 30.731 27.465 1 93.57 154 ARG B C 1
ATOM 3668 O O . ARG B 1 154 ? -2.206 30.369 26.301 1 93.57 154 ARG B O 1
ATOM 3675 N N . LYS B 1 155 ? -1.457 30.597 28.382 1 90.71 155 LYS B N 1
ATOM 3676 C CA . LYS B 1 155 ? -0.083 30.234 28.046 1 90.71 155 LYS B CA 1
ATOM 3677 C C . LYS B 1 155 ? 0.002 28.786 27.571 1 90.71 155 LYS B C 1
ATOM 3679 O O . LYS B 1 155 ? 0.889 28.435 26.791 1 90.71 155 LYS B O 1
ATOM 3684 N N . ASN B 1 156 ? -0.989 27.934 27.942 1 93.22 156 ASN B N 1
ATOM 3685 C CA . ASN B 1 156 ? -0.966 26.505 27.646 1 93.22 156 ASN B CA 1
ATOM 3686 C C . ASN B 1 156 ? -1.234 26.235 26.168 1 93.22 156 ASN B C 1
ATOM 3688 O O . ASN B 1 156 ? -0.983 25.132 25.679 1 93.22 156 ASN B O 1
ATOM 3692 N N . ILE B 1 157 ? -1.695 27.165 25.37 1 94.93 157 ILE B N 1
ATOM 3693 C CA . ILE B 1 157 ? -2.043 26.924 23.974 1 94.93 157 ILE B CA 1
ATOM 3694 C C . ILE B 1 157 ? -0.856 27.272 23.078 1 94.93 157 ILE B C 1
ATOM 3696 O O . ILE B 1 157 ? -0.924 27.113 21.857 1 94.93 157 ILE B O 1
ATOM 3700 N N . GLU B 1 158 ? 0.204 27.837 23.8 1 95.45 158 GLU B N 1
ATOM 3701 C CA . GLU B 1 158 ? 1.396 28.169 23.026 1 95.45 158 GLU B CA 1
ATOM 3702 C C . GLU B 1 158 ? 1.975 26.931 22.346 1 95.45 158 GLU B C 1
ATOM 3704 O O . GLU B 1 158 ? 2.09 25.872 22.967 1 95.45 158 GLU B O 1
ATOM 3709 N N . THR B 1 159 ? 2.33 26.997 21.089 1 96.02 159 THR B N 1
ATOM 3710 C CA . THR B 1 159 ? 2.884 25.883 20.328 1 96.02 159 THR B CA 1
ATOM 3711 C C . THR B 1 159 ? 4.356 26.125 20.008 1 96.02 159 THR B C 1
ATOM 3713 O O . THR B 1 159 ? 4.789 27.273 19.885 1 96.02 159 THR B O 1
ATOM 3716 N N . LYS B 1 160 ? 5.059 25.067 19.932 1 93.95 160 LYS B N 1
ATOM 3717 C CA . LYS B 1 160 ? 6.456 25.153 19.518 1 93.95 160 LYS B CA 1
ATOM 3718 C C . LYS B 1 160 ? 6.577 25.212 17.998 1 93.95 160 LYS B C 1
ATOM 3720 O O . LYS B 1 160 ? 5.698 24.728 17.281 1 93.95 160 LYS B O 1
ATOM 3725 N N . PHE B 1 161 ? 7.706 25.85 17.608 1 95.94 161 PHE B N 1
ATOM 3726 C CA . PHE B 1 161 ? 8.045 25.823 16.191 1 95.94 161 PHE B CA 1
ATOM 3727 C C . PHE B 1 161 ? 8.201 24.389 15.699 1 95.94 161 PHE B C 1
ATOM 3729 O O . PHE B 1 161 ? 8.813 23.559 16.374 1 95.94 161 PHE B O 1
ATOM 3736 N N . PHE B 1 162 ? 7.686 24.122 14.545 1 96.63 162 PHE B N 1
ATOM 3737 C CA . PHE B 1 162 ? 7.669 22.746 14.064 1 96.63 162 PHE B CA 1
ATOM 3738 C C . PHE B 1 162 ? 9.022 22.36 13.479 1 96.63 162 PHE B C 1
ATOM 3740 O O . PHE B 1 162 ? 9.606 23.115 12.699 1 96.63 162 PHE B O 1
ATOM 3747 N N . THR B 1 163 ? 9.456 21.204 13.912 1 94.17 163 THR B N 1
ATOM 3748 C CA . THR B 1 163 ? 10.597 20.53 13.302 1 94.17 163 THR B CA 1
ATOM 3749 C C . THR B 1 163 ? 10.296 19.051 13.078 1 94.17 163 THR B C 1
ATOM 3751 O O . THR B 1 163 ? 9.522 18.45 13.826 1 94.17 163 THR B O 1
ATOM 3754 N N . GLU B 1 164 ? 10.876 18.467 12.101 1 88.7 164 GLU B N 1
ATOM 3755 C CA . GLU B 1 164 ? 10.6 17.078 11.749 1 88.7 164 GLU B CA 1
ATOM 3756 C C . GLU B 1 164 ? 11.046 16.128 12.857 1 88.7 164 GLU B C 1
ATOM 3758 O O . GLU B 1 164 ? 10.641 14.964 12.884 1 88.7 164 GLU B O 1
ATOM 3763 N N . GLU B 1 165 ? 11.814 16.636 13.734 1 88.73 165 GLU B N 1
ATOM 3764 C CA . GLU B 1 165 ? 12.225 15.857 14.898 1 88.73 165 GLU B CA 1
ATOM 3765 C C . GLU B 1 165 ? 11.026 15.493 15.77 1 88.73 165 GLU B C 1
ATOM 3767 O O . GLU B 1 165 ? 11.071 14.516 16.52 1 88.73 165 GLU B O 1
ATOM 3772 N N . GLN B 1 166 ? 10.03 16.283 15.61 1 90.26 166 GLN B N 1
ATOM 3773 C CA . GLN B 1 166 ? 8.824 16.041 16.394 1 90.26 166 GLN B CA 1
ATOM 3774 C C . GLN B 1 166 ? 8.115 14.77 15.935 1 90.26 166 GLN B C 1
ATOM 3776 O O . GLN B 1 166 ? 7.265 14.234 16.65 1 90.26 166 GLN B O 1
ATOM 3781 N N . PHE B 1 167 ? 8.466 14.244 14.742 1 88.95 167 PHE B N 1
ATOM 3782 C CA . PHE B 1 167 ? 7.899 12.996 14.246 1 88.95 167 PHE B CA 1
ATOM 3783 C C . PHE B 1 167 ? 8.545 11.798 14.93 1 88.95 167 PHE B C 1
ATOM 3785 O O . PHE B 1 167 ? 7.991 10.696 14.919 1 88.95 167 PHE B O 1
ATOM 3792 N N . LYS B 1 168 ? 9.725 11.993 15.375 1 82.36 168 LYS B N 1
ATOM 3793 C CA . LYS B 1 168 ? 10.546 10.859 15.79 1 82.36 168 LYS B CA 1
ATOM 3794 C C . LYS B 1 168 ? 9.967 10.187 17.032 1 82.36 168 LYS B C 1
ATOM 3796 O O . LYS B 1 168 ? 9.774 10.836 18.063 1 82.36 168 LYS B O 1
ATOM 3801 N N . ILE B 1 169 ? 9.463 9.075 16.846 1 78.61 169 ILE B N 1
ATOM 3802 C CA . ILE B 1 169 ? 9.009 8.214 17.933 1 78.61 169 ILE B CA 1
ATOM 3803 C C . ILE B 1 169 ? 9.503 6.788 17.703 1 78.61 169 ILE B C 1
ATOM 3805 O O . ILE B 1 169 ? 9.884 6.429 16.587 1 78.61 169 ILE B O 1
ATOM 3809 N N . ASP B 1 170 ? 9.602 6.099 18.708 1 73.61 170 ASP B N 1
ATOM 3810 C CA . ASP B 1 170 ? 9.906 4.68 18.545 1 73.61 170 ASP B CA 1
ATOM 3811 C C . ASP B 1 170 ? 8.753 3.946 17.866 1 73.61 170 ASP B C 1
ATOM 3813 O O . ASP B 1 170 ? 7.645 3.886 18.404 1 73.61 170 ASP B O 1
ATOM 3817 N N . ILE B 1 171 ? 9.04 3.57 16.704 1 72.35 171 ILE B N 1
ATOM 3818 C CA . ILE B 1 171 ? 8.019 2.842 15.96 1 72.35 171 ILE B CA 1
ATOM 3819 C C . ILE B 1 171 ? 8.086 1.356 16.308 1 72.35 171 ILE B C 1
ATOM 3821 O O . ILE B 1 171 ? 9.084 0.69 16.023 1 72.35 171 ILE B O 1
ATOM 3825 N N . PRO B 1 172 ? 7.121 0.948 16.97 1 77.03 172 PRO B N 1
ATOM 3826 C CA . PRO B 1 172 ? 7.117 -0.489 17.252 1 77.03 172 PRO B CA 1
ATOM 3827 C C . PRO B 1 172 ? 6.986 -1.338 15.989 1 77.03 172 PRO B C 1
ATOM 3829 O O . PRO B 1 172 ? 6.516 -0.85 14.959 1 77.03 172 PRO B O 1
ATOM 3832 N N . THR B 1 173 ? 7.453 -2.618 16.103 1 84.8 173 THR B N 1
ATOM 3833 C CA . THR B 1 173 ? 7.238 -3.57 15.018 1 84.8 173 THR B CA 1
ATOM 3834 C C . THR B 1 173 ? 5.753 -3.886 14.863 1 84.8 173 THR B C 1
ATOM 3836 O O . THR B 1 173 ? 5.1 -4.31 15.819 1 84.8 173 THR B O 1
ATOM 3839 N N . PRO B 1 174 ? 5.29 -3.699 13.754 1 89.07 174 PRO B N 1
ATOM 3840 C CA . PRO B 1 174 ? 3.855 -3.926 13.564 1 89.07 174 PRO B CA 1
ATOM 3841 C C . PRO B 1 174 ? 3.469 -5.398 13.689 1 89.07 174 PRO B C 1
ATOM 3843 O O . PRO B 1 174 ? 4.245 -6.278 13.308 1 89.07 174 PRO B O 1
ATOM 3846 N N . ASN B 1 175 ? 2.334 -5.629 14.266 1 88.25 175 ASN B N 1
ATOM 3847 C CA . ASN B 1 175 ? 1.766 -6.972 14.304 1 88.25 175 ASN B CA 1
ATOM 3848 C C . ASN B 1 175 ? 0.64 -7.134 13.286 1 88.25 175 ASN B C 1
ATOM 3850 O O . ASN B 1 175 ? 0.369 -6.22 12.504 1 88.25 175 ASN B O 1
ATOM 3854 N N . ILE B 1 176 ? 0.04 -8.292 13.316 1 87.32 176 ILE B N 1
ATOM 3855 C CA . ILE B 1 176 ? -0.958 -8.629 12.307 1 87.32 176 ILE B CA 1
ATOM 3856 C C . ILE B 1 176 ? -2.147 -7.677 12.419 1 87.32 176 ILE B C 1
ATOM 3858 O O . ILE B 1 176 ? -2.731 -7.282 11.407 1 87.32 176 ILE B O 1
ATOM 3862 N N . THR B 1 177 ? -2.522 -7.32 13.594 1 90.27 177 THR B N 1
ATOM 3863 C CA . THR B 1 177 ? -3.642 -6.415 13.83 1 90.27 177 THR B CA 1
ATOM 3864 C C . THR B 1 177 ? -3.344 -5.028 13.268 1 90.27 177 THR B C 1
ATOM 3866 O O . THR B 1 177 ? -4.235 -4.364 12.733 1 90.27 177 THR B O 1
ATOM 3869 N N . ASP B 1 178 ? -2.099 -4.656 13.363 1 93.74 178 ASP B N 1
ATOM 3870 C CA . ASP B 1 178 ? -1.686 -3.365 12.823 1 93.74 178 ASP B CA 1
ATOM 3871 C C . ASP B 1 178 ? -1.856 -3.323 11.306 1 93.74 178 ASP B C 1
ATOM 3873 O O . ASP B 1 178 ? -2.341 -2.331 10.758 1 93.74 178 ASP B O 1
ATOM 3877 N N . TYR B 1 179 ? -1.514 -4.422 10.683 1 95.9 179 TYR B N 1
ATOM 3878 C CA . TYR B 1 179 ? -1.623 -4.483 9.23 1 95.9 179 TYR B CA 1
ATOM 3879 C C . TYR B 1 179 ? -3.082 -4.453 8.791 1 95.9 179 TYR B C 1
ATOM 3881 O O . TYR B 1 179 ? -3.438 -3.747 7.845 1 95.9 179 TYR B O 1
ATOM 3889 N N . THR B 1 180 ? -3.931 -5.157 9.482 1 95.12 180 THR B N 1
ATOM 3890 C CA . THR B 1 180 ? -5.341 -5.22 9.113 1 95.12 180 THR B CA 1
ATOM 3891 C C . THR B 1 180 ? -6.026 -3.88 9.364 1 95.12 180 THR B C 1
ATOM 3893 O O . THR B 1 180 ? -6.855 -3.441 8.563 1 95.12 180 THR B O 1
ATOM 3896 N N . ASN B 1 181 ? -5.629 -3.255 10.466 1 94.88 181 ASN B N 1
ATOM 3897 C CA . ASN B 1 181 ? -6.171 -1.931 10.75 1 94.88 181 ASN B CA 1
ATOM 3898 C C . ASN B 1 181 ? -5.766 -0.918 9.682 1 94.88 181 ASN B C 1
ATOM 3900 O O . ASN B 1 181 ? -6.59 -0.12 9.233 1 94.88 181 ASN B O 1
ATOM 3904 N N . THR B 1 182 ? -4.527 -0.95 9.386 1 96.64 182 THR B N 1
ATOM 3905 C CA . THR B 1 182 ? -4.036 -0.054 8.344 1 96.64 182 THR B CA 1
ATOM 3906 C C . THR B 1 182 ? -4.73 -0.339 7.015 1 96.64 182 THR B C 1
ATOM 3908 O O . THR B 1 182 ? -5.107 0.588 6.295 1 96.64 182 THR B O 1
ATOM 3911 N N . PHE B 1 183 ? -4.859 -1.6 6.744 1 97.1 183 PHE B N 1
ATOM 3912 C CA . PHE B 1 183 ? -5.571 -2.011 5.54 1 97.1 183 PHE B CA 1
ATOM 3913 C C . PHE B 1 183 ? -6.963 -1.392 5.497 1 97.1 183 PHE B C 1
ATOM 3915 O O . PHE B 1 183 ? -7.341 -0.77 4.501 1 97.1 183 PHE B O 1
ATOM 3922 N N . GLN B 1 184 ? -7.692 -1.534 6.505 1 96.8 184 GLN B N 1
ATOM 3923 C CA . GLN B 1 184 ? -9.056 -1.021 6.563 1 96.8 184 GLN B CA 1
ATOM 3924 C C . GLN B 1 184 ? -9.08 0.498 6.421 1 96.8 184 GLN B C 1
ATOM 3926 O O . GLN B 1 184 ? -9.912 1.046 5.695 1 96.8 184 GLN B O 1
ATOM 3931 N N . ARG B 1 185 ? -8.184 1.113 7.073 1 95.03 185 ARG B N 1
ATOM 3932 C CA . ARG B 1 185 ? -8.115 2.569 6.998 1 95.03 185 ARG B CA 1
ATOM 3933 C C . ARG B 1 185 ? -7.826 3.031 5.573 1 95.03 185 ARG B C 1
ATOM 3935 O O . ARG B 1 185 ? -8.474 3.952 5.071 1 95.03 185 ARG B O 1
ATOM 3942 N N . MET B 1 186 ? -6.902 2.384 4.942 1 96.22 186 MET B N 1
ATOM 3943 C CA . MET B 1 186 ? -6.497 2.763 3.591 1 96.22 186 MET B CA 1
ATOM 3944 C C . MET B 1 186 ? -7.612 2.48 2.59 1 96.22 186 MET B C 1
ATOM 3946 O O . MET B 1 186 ? -7.843 3.27 1.672 1 96.22 186 MET B O 1
ATOM 3950 N N . MET B 1 187 ? -8.281 1.409 2.799 1 96.29 187 MET B N 1
ATOM 3951 C CA . MET B 1 187 ? -9.38 1.057 1.904 1 96.29 187 MET B CA 1
ATOM 3952 C C . MET B 1 187 ? -10.556 2.011 2.085 1 96.29 187 MET B C 1
ATOM 3954 O O . MET B 1 187 ? -11.22 2.377 1.114 1 96.29 187 MET B O 1
ATOM 3958 N N . ASN B 1 188 ? -10.797 2.325 3.325 1 94.17 188 ASN B N 1
ATOM 3959 C CA . ASN B 1 188 ? -11.844 3.307 3.585 1 94.17 188 ASN B CA 1
ATOM 3960 C C . ASN B 1 188 ? -11.509 4.66 2.963 1 94.17 188 ASN B C 1
ATOM 3962 O O . ASN B 1 188 ? -12.387 5.331 2.417 1 94.17 188 ASN B O 1
ATOM 3966 N N . PHE B 1 189 ? -10.302 5.009 3.116 1 92.27 189 PHE B N 1
ATOM 3967 C CA . PHE B 1 189 ? -9.834 6.251 2.512 1 92.27 189 PHE B CA 1
ATOM 3968 C C . PHE B 1 189 ? -10.019 6.22 1 1 92.27 189 PHE B C 1
ATOM 3970 O O . PHE B 1 189 ? -10.522 7.18 0.411 1 92.27 189 PHE B O 1
ATOM 3977 N N . TYR B 1 190 ? -9.707 5.147 0.41 1 93.36 190 TYR B N 1
ATOM 3978 C CA . TYR B 1 190 ? -9.876 4.932 -1.022 1 93.36 190 TYR B CA 1
ATOM 3979 C C . TYR B 1 190 ? -11.34 5.067 -1.425 1 93.36 190 TYR B C 1
ATOM 3981 O O . TYR B 1 190 ? -11.657 5.703 -2.432 1 93.36 190 TYR B O 1
ATOM 3989 N N . ASN B 1 191 ? -12.196 4.478 -0.684 1 91.62 191 ASN B N 1
ATOM 3990 C CA . ASN B 1 191 ? -13.626 4.529 -0.968 1 91.62 191 ASN B CA 1
ATOM 3991 C C . ASN B 1 191 ? -14.164 5.954 -0.877 1 91.62 191 ASN B C 1
ATOM 3993 O O . ASN B 1 191 ? -15.029 6.347 -1.663 1 91.62 191 ASN B O 1
ATOM 3997 N N . GLU B 1 192 ? -13.651 6.657 0.06 1 86.88 192 GLU B N 1
ATOM 3998 C CA . GLU B 1 192 ? -14.065 8.047 0.222 1 86.88 192 GLU B CA 1
ATOM 3999 C C . GLU B 1 192 ? -13.645 8.891 -0.978 1 86.88 192 GLU B C 1
ATOM 4001 O O . GLU B 1 192 ? -14.364 9.808 -1.382 1 86.88 192 GLU B O 1
ATOM 4006 N N . LEU B 1 193 ? -12.486 8.608 -1.494 1 84.29 193 LEU B N 1
ATOM 4007 C CA . LEU B 1 193 ? -11.985 9.326 -2.66 1 84.29 193 LEU B CA 1
ATOM 4008 C C . LEU B 1 193 ? -12.838 9.029 -3.889 1 84.29 193 LEU B C 1
ATOM 4010 O O . LEU B 1 193 ? -13.071 9.913 -4.717 1 84.29 193 LEU B O 1
ATOM 4014 N N . ASN B 1 194 ? -13.234 7.833 -4.027 1 77.4 194 ASN B N 1
ATOM 4015 C CA . ASN B 1 194 ? -13.983 7.409 -5.205 1 77.4 194 ASN B CA 1
ATOM 4016 C C . ASN B 1 194 ? -15.474 7.697 -5.055 1 77.4 194 ASN B C 1
ATOM 4018 O O . ASN B 1 194 ? -16.199 7.771 -6.048 1 77.4 194 ASN B O 1
ATOM 4022 N N . PHE B 1 195 ? -15.997 7.693 -3.805 1 62.2 195 PHE B N 1
ATOM 4023 C CA . PHE B 1 195 ? -17.373 8.128 -3.597 1 62.2 195 PHE B CA 1
ATOM 4024 C C . PHE B 1 195 ? -17.525 9.612 -3.909 1 62.2 195 PHE B C 1
ATOM 4026 O O . PHE B 1 195 ? -18.528 10.03 -4.49 1 62.2 195 PHE B O 1
ATOM 4033 N N . TYR B 1 196 ? -16.582 10.422 -3.442 1 50.82 196 TYR B N 1
ATOM 4034 C CA . TYR B 1 196 ? -16.644 11.849 -3.736 1 50.82 196 TYR B CA 1
ATOM 4035 C C . TYR B 1 196 ? -16.602 12.099 -5.238 1 50.82 196 TYR B C 1
ATOM 4037 O O . TYR B 1 196 ? -17.231 13.036 -5.736 1 50.82 196 TYR B O 1
ATOM 4045 N N . ASP B 1 197 ? -15.922 11.314 -5.948 1 50.28 197 ASP B N 1
ATOM 4046 C CA . ASP B 1 197 ? -15.879 11.516 -7.393 1 50.28 197 ASP B CA 1
ATOM 4047 C C . ASP B 1 197 ? -17.247 11.264 -8.024 1 50.28 197 ASP B C 1
ATOM 4049 O O . ASP B 1 197 ? -17.615 11.919 -9.001 1 50.28 197 ASP B O 1
ATOM 4053 N N . ILE B 1 198 ? -18.02 10.404 -7.362 1 44.1 198 ILE B N 1
ATOM 4054 C CA . ILE B 1 198 ? -19.353 10.162 -7.903 1 44.1 198 ILE B CA 1
ATOM 4055 C C . ILE B 1 198 ? -20.272 11.33 -7.552 1 44.1 198 ILE B C 1
ATOM 4057 O O . ILE B 1 198 ? -21.057 11.784 -8.388 1 44.1 198 ILE B O 1
ATOM 4061 N N . THR B 1 199 ? -20.159 11.847 -6.335 1 42.88 199 THR B N 1
ATOM 4062 C CA . THR B 1 199 ? -21.108 12.879 -5.934 1 42.88 199 THR B CA 1
ATOM 4063 C C . THR B 1 199 ? -20.744 14.222 -6.56 1 42.88 199 THR B C 1
ATOM 4065 O O . THR B 1 199 ? -21.624 15.026 -6.874 1 42.88 199 THR B O 1
ATOM 4068 N N . VAL B 1 200 ? -19.398 14.492 -6.652 1 43.94 200 VAL B N 1
ATOM 4069 C CA . VAL B 1 200 ? -19.041 15.798 -7.195 1 43.94 200 VAL B CA 1
ATOM 4070 C C . VAL B 1 200 ? -19.35 15.839 -8.69 1 43.94 200 VAL B C 1
ATOM 4072 O O . VAL B 1 200 ? -19.745 16.88 -9.221 1 43.94 200 VAL B O 1
ATOM 4075 N N . LYS B 1 201 ? -19.263 14.657 -9.356 1 40.2 201 LYS B N 1
ATOM 4076 C CA . LYS B 1 201 ? -19.623 14.759 -10.767 1 40.2 201 LYS B CA 1
ATOM 4077 C C . LYS B 1 201 ? -21.123 14.987 -10.937 1 40.2 201 LYS B C 1
ATOM 4079 O O . LYS B 1 201 ? -21.564 15.508 -11.963 1 40.2 201 LYS B O 1
ATOM 4084 N N . GLU B 1 202 ? -21.86 14.414 -9.886 1 39.01 202 GLU B N 1
ATOM 4085 C CA . GLU B 1 202 ? -23.288 14.605 -10.122 1 39.01 202 GLU B CA 1
ATOM 4086 C C . GLU B 1 202 ? -23.717 16.029 -9.783 1 39.01 202 GLU B C 1
ATOM 4088 O O . GLU B 1 202 ? -24.805 16.464 -10.167 1 39.01 202 GLU B O 1
ATOM 4093 N N . SER B 1 203 ? -22.836 16.637 -8.847 1 38.17 203 SER B N 1
ATOM 4094 C CA . SER B 1 203 ? -23.433 17.9 -8.424 1 38.17 203 SER B CA 1
ATOM 4095 C C . SER B 1 203 ? -23.385 18.935 -9.542 1 38.17 203 SER B C 1
ATOM 4097 O O . SER B 1 203 ? -23.894 20.047 -9.388 1 38.17 203 SER B O 1
ATOM 4099 N N . THR B 1 204 ? -22.486 18.673 -10.531 1 35.64 204 THR B N 1
ATOM 4100 C CA . THR B 1 204 ? -22.588 19.832 -11.411 1 35.64 204 THR B CA 1
ATOM 4101 C C . THR B 1 204 ? -23.936 19.852 -12.125 1 35.64 204 THR B C 1
ATOM 4103 O O . THR B 1 204 ? -24.182 20.711 -12.975 1 35.64 204 THR B O 1
ATOM 4106 N N . SER B 1 205 ? -24.701 18.685 -12.154 1 31.58 205 SER B N 1
ATOM 4107 C CA . SER B 1 205 ? -25.974 19.015 -12.787 1 31.58 205 SER B CA 1
ATOM 4108 C C . SER B 1 205 ? -26.877 19.797 -11.838 1 31.58 205 SER B C 1
ATOM 4110 O O . SER B 1 205 ? -26.666 19.788 -10.624 1 31.58 205 SER B O 1
ATOM 4112 N N . ASN B 1 206 ? -28.218 20.35 -12.254 1 30.13 206 ASN B N 1
ATOM 4113 C CA . ASN B 1 206 ? -29.168 21.387 -11.865 1 30.13 206 ASN B CA 1
ATOM 4114 C C . ASN B 1 206 ? -29.654 21.193 -10.431 1 30.13 206 ASN B C 1
ATOM 4116 O O . ASN B 1 206 ? -30.203 22.116 -9.827 1 30.13 206 ASN B O 1
ATOM 4120 N N . ASP B 1 207 ? -30.355 19.972 -10.005 1 30.44 207 ASP B N 1
ATOM 4121 C CA . ASP B 1 207 ? -3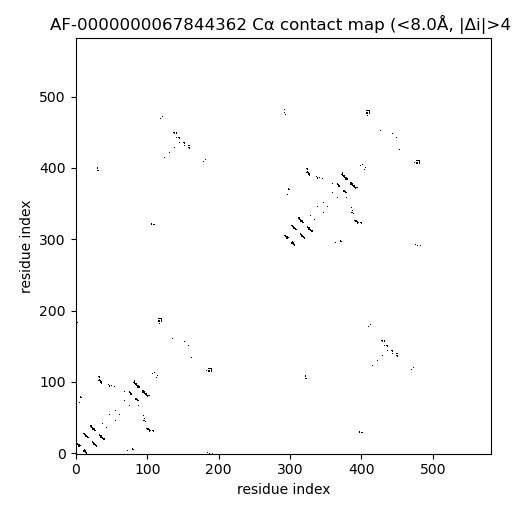1.527 20.141 -9.152 1 30.44 207 ASP B CA 1
ATOM 4122 C C . ASP B 1 207 ? -31.119 20.405 -7.704 1 30.44 207 ASP B C 1
ATOM 4124 O O . ASP B 1 207 ? -30.104 19.885 -7.235 1 30.44 207 ASP B O 1
ATOM 4128 N N . HIS B 1 208 ? -31.745 21.409 -6.796 1 30.55 208 HIS B N 1
ATOM 4129 C CA . HIS B 1 208 ? -31.858 22.033 -5.482 1 30.55 208 HIS B CA 1
ATOM 4130 C C . HIS B 1 208 ? -31.782 20.993 -4.37 1 30.55 208 HIS B C 1
ATOM 4132 O O . HIS B 1 208 ? -31.418 21.315 -3.237 1 30.55 208 HIS B O 1
ATOM 4138 N N . ASN B 1 209 ? -32.533 19.817 -4.455 1 29.93 209 ASN B N 1
ATOM 4139 C CA . ASN B 1 209 ? -33.038 19.166 -3.251 1 29.93 209 ASN B CA 1
ATOM 4140 C C . ASN B 1 209 ? -31.961 18.32 -2.578 1 29.93 209 ASN B C 1
ATOM 4142 O O . ASN B 1 209 ? -32.2 17.728 -1.524 1 29.93 209 ASN B O 1
ATOM 4146 N N . LYS B 1 210 ? -30.925 17.759 -3.329 1 30.15 210 LYS B N 1
ATOM 4147 C CA . LYS B 1 210 ? -30.257 16.646 -2.661 1 30.15 210 LYS B CA 1
ATOM 4148 C C . LYS B 1 210 ? -29.191 17.147 -1.69 1 30.15 210 LYS B C 1
ATOM 4150 O O . LYS B 1 210 ? -27.999 16.903 -1.888 1 30.15 210 LYS B O 1
ATOM 4155 N N . ILE B 1 211 ? -29.16 18.402 -1.191 1 33.95 211 ILE B N 1
ATOM 4156 C CA . ILE B 1 211 ? -28.209 18.88 -0.194 1 33.95 211 ILE B CA 1
ATOM 4157 C C . ILE B 1 211 ? -28.311 18.027 1.069 1 33.95 211 ILE B C 1
ATOM 4159 O O . ILE B 1 211 ? -27.34 17.894 1.816 1 33.95 211 ILE B O 1
ATOM 4163 N N . GLN B 1 212 ? -29.515 17.466 1.365 1 31.77 212 GLN B N 1
ATOM 4164 C CA . GLN B 1 212 ? -29.739 16.949 2.71 1 31.77 212 GLN B CA 1
ATOM 4165 C C . GLN B 1 212 ? -28.961 15.656 2.94 1 31.77 212 GLN B C 1
ATOM 4167 O O . GLN B 1 212 ? -28.504 15.39 4.053 1 31.77 212 GLN B O 1
ATOM 4172 N N . GLN B 1 213 ? -28.862 14.756 1.897 1 32 213 GLN B N 1
ATOM 4173 C CA . GLN B 1 213 ? -28.396 13.412 2.22 1 32 213 GLN B CA 1
ATOM 4174 C C . GLN B 1 213 ? -26.88 13.382 2.394 1 32 213 GLN B C 1
ATOM 4176 O O . GLN B 1 213 ? -26.333 12.428 2.951 1 32 213 GLN B O 1
ATOM 4181 N N . THR B 1 214 ? -26.114 14.277 1.885 1 34.21 214 THR B N 1
ATOM 4182 C CA . THR B 1 214 ? -24.659 14.212 1.969 1 34.21 214 THR B CA 1
ATOM 4183 C C . THR B 1 214 ? -24.184 14.542 3.381 1 34.21 214 THR B C 1
ATOM 4185 O O . THR B 1 214 ? -23.036 14.265 3.736 1 34.21 214 THR B O 1
ATOM 4188 N N . GLU B 1 215 ? -24.96 15.244 4.217 1 34.15 215 GLU B N 1
ATOM 4189 C CA . GLU B 1 215 ? -24.58 15.55 5.592 1 34.15 215 GLU B CA 1
ATOM 4190 C C . GLU B 1 215 ? -24.554 14.289 6.451 1 34.15 215 GLU B C 1
ATOM 4192 O O . GLU B 1 215 ? -23.728 14.165 7.357 1 34.15 215 GLU B O 1
ATOM 4197 N N . ILE B 1 216 ? -25.417 13.334 6.243 1 35.15 216 ILE B N 1
ATOM 4198 C CA . ILE B 1 216 ? -25.516 12.174 7.122 1 35.15 216 ILE B CA 1
ATOM 4199 C C . ILE B 1 216 ? -24.31 11.261 6.909 1 35.15 216 ILE B C 1
ATOM 4201 O O . ILE B 1 216 ? -23.732 10.751 7.872 1 35.15 216 ILE B O 1
ATOM 4205 N N . LEU B 1 217 ? -23.798 11.112 5.7 1 32.24 217 LEU B N 1
ATOM 4206 C CA . LEU B 1 217 ? -22.724 10.149 5.483 1 32.24 217 LEU B CA 1
ATOM 4207 C C . LEU B 1 217 ? -21.4 10.681 6.023 1 32.24 217 LEU B C 1
ATOM 4209 O O . LEU B 1 217 ? -20.556 9.908 6.481 1 32.24 217 LEU B O 1
ATOM 4213 N N . LYS B 1 218 ? -21.119 11.947 6.147 1 33.59 218 LYS B N 1
ATOM 4214 C CA . LYS B 1 218 ? -19.925 12.527 6.756 1 33.59 218 LYS B CA 1
ATOM 4215 C C . LYS B 1 218 ? -19.885 12.255 8.257 1 33.59 218 LYS B C 1
ATOM 4217 O O . LYS B 1 218 ? -18.808 12.129 8.842 1 33.59 218 LYS B O 1
ATOM 4222 N N . GLN B 1 219 ? -20.976 12.221 8.956 1 34.29 219 GLN B N 1
ATOM 4223 C CA . GLN B 1 219 ? -20.987 12.002 10.398 1 34.29 219 GLN B CA 1
ATOM 4224 C C . GLN B 1 219 ? -20.557 10.578 10.741 1 34.29 219 GLN B C 1
ATOM 4226 O O . GLN B 1 219 ? -19.856 10.358 11.731 1 34.29 219 GLN B O 1
ATOM 4231 N N . ASN B 1 220 ? -20.935 9.566 9.993 1 33.74 220 ASN B N 1
ATOM 4232 C CA . ASN B 1 220 ? -20.602 8.194 10.363 1 33.74 220 ASN B CA 1
ATOM 4233 C C . ASN B 1 220 ? -19.132 7.884 10.099 1 33.74 220 ASN B C 1
ATOM 4235 O O . ASN B 1 220 ? -18.541 7.037 10.773 1 33.74 220 ASN B O 1
ATOM 4239 N N . LEU B 1 221 ? -18.464 8.445 9.108 1 32.91 221 LEU B N 1
ATOM 4240 C CA . LEU B 1 221 ? -17.053 8.168 8.861 1 32.91 221 LEU B CA 1
ATOM 4241 C C . LEU B 1 221 ? -16.175 8.854 9.902 1 32.91 221 LEU B C 1
ATOM 4243 O O . LEU B 1 221 ? -15.153 8.303 10.318 1 32.91 221 LEU B O 1
ATOM 4247 N N . THR B 1 222 ? -16.467 10.001 10.465 1 33.01 222 THR B N 1
ATOM 4248 C CA . THR B 1 222 ? -15.702 10.658 11.519 1 33.01 222 THR B CA 1
ATOM 4249 C C . THR B 1 222 ? -15.822 9.891 12.833 1 33.01 222 THR B C 1
ATOM 4251 O O . THR B 1 222 ? -14.9 9.902 13.65 1 33.01 222 THR B O 1
ATOM 4254 N N . ASN B 1 223 ? -16.932 9.291 13.178 1 34.64 223 ASN B N 1
ATOM 4255 C CA . ASN B 1 223 ? -17.084 8.601 14.455 1 34.64 223 ASN B CA 1
ATOM 4256 C C . ASN B 1 223 ? -16.233 7.336 14.513 1 34.64 223 ASN B C 1
ATOM 4258 O O . ASN B 1 223 ? -15.822 6.908 15.594 1 34.64 223 ASN B O 1
ATOM 4262 N N . SER B 1 224 ? -15.991 6.665 13.41 1 33.9 224 SER B N 1
ATOM 4263 C CA . SER B 1 224 ? -15.233 5.427 13.559 1 33.9 224 SER B CA 1
ATOM 4264 C C . SER B 1 224 ? -13.766 5.71 13.869 1 33.9 224 SER B C 1
ATOM 4266 O O . SER B 1 224 ? -13.055 4.842 14.379 1 33.9 224 SER B O 1
ATOM 4268 N N . ILE B 1 225 ? -13.145 6.801 13.425 1 33.91 225 ILE B N 1
ATOM 4269 C CA . ILE B 1 225 ? -11.752 7.053 13.777 1 33.91 225 ILE B CA 1
ATOM 4270 C C .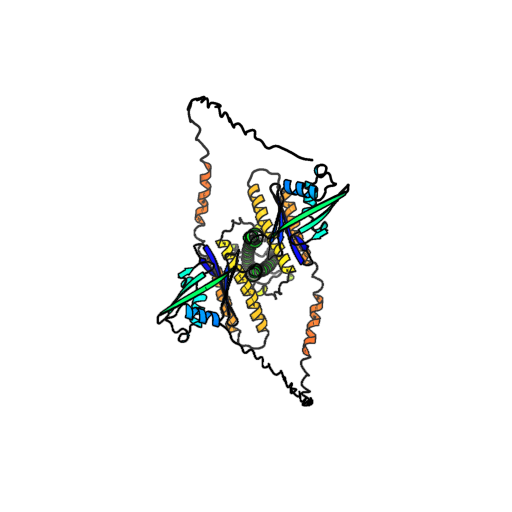 ILE B 1 225 ? -11.658 7.47 15.243 1 33.91 225 ILE B C 1
ATOM 4272 O O . ILE B 1 225 ? -10.696 7.123 15.933 1 33.91 225 ILE B O 1
ATOM 4276 N N . GLN B 1 226 ? -12.648 8.124 15.856 1 32.75 226 GLN B N 1
ATOM 4277 C CA . GLN B 1 226 ? -12.527 8.61 17.226 1 32.75 226 GLN B CA 1
ATOM 4278 C C . GLN B 1 226 ? -12.616 7.462 18.227 1 32.75 226 GLN B C 1
ATOM 4280 O O . GLN B 1 226 ? -12.094 7.559 19.339 1 32.75 226 GLN B O 1
ATOM 4285 N N . ASN B 1 227 ? -13.419 6.48 17.991 1 33.25 227 ASN B N 1
ATOM 4286 C CA . ASN B 1 227 ? -13.662 5.556 19.093 1 33.25 227 ASN B CA 1
ATOM 4287 C C . ASN B 1 227 ? -12.435 4.699 19.387 1 33.25 227 ASN B C 1
ATOM 4289 O O . ASN B 1 227 ? -12.406 3.967 20.378 1 33.25 227 ASN B O 1
ATOM 4293 N N . ASP B 1 228 ? -11.556 4.457 18.461 1 33.17 228 ASP B N 1
ATOM 4294 C CA . ASP B 1 228 ? -10.521 3.508 18.86 1 33.17 228 ASP B CA 1
ATOM 4295 C C . ASP B 1 228 ? -9.499 4.166 19.784 1 33.17 228 ASP B C 1
ATOM 4297 O O . ASP B 1 228 ? -8.604 3.496 20.304 1 33.17 228 ASP B O 1
ATOM 4301 N N . ILE B 1 229 ? -9.419 5.539 19.914 1 32.79 229 ILE B N 1
ATOM 4302 C CA . ILE B 1 229 ? -8.389 6.114 20.771 1 32.79 229 ILE B CA 1
ATOM 4303 C C . ILE B 1 229 ? -8.823 6.024 22.233 1 32.79 229 ILE B C 1
ATOM 4305 O O . ILE B 1 229 ? -8.017 6.239 23.141 1 32.79 229 ILE B O 1
ATOM 4309 N N . SER B 1 230 ? -10.106 5.866 22.618 1 30.45 230 SER B N 1
ATOM 4310 C CA . SER B 1 230 ? -10.403 6.091 24.029 1 30.45 230 SER B CA 1
ATOM 4311 C C . SER B 1 230 ? -9.762 5.021 24.906 1 30.45 230 SER B C 1
ATOM 4313 O O . SER B 1 230 ? -9.663 5.186 26.123 1 30.45 230 SER B O 1
ATOM 4315 N N . ASN B 1 231 ? -9.714 3.782 24.508 1 28.66 231 ASN B N 1
ATOM 4316 C CA . ASN B 1 231 ? -9.516 2.866 25.627 1 28.66 231 ASN B CA 1
ATOM 4317 C C . ASN B 1 231 ? -8.086 2.926 26.154 1 28.66 231 ASN B C 1
ATOM 4319 O O . ASN B 1 231 ? -7.728 2.191 27.077 1 28.66 231 ASN B O 1
ATOM 4323 N N . ASP B 1 232 ? -7.102 3.464 25.382 1 29.23 232 ASP B N 1
ATOM 4324 C CA . ASP B 1 232 ? -5.759 3.182 25.879 1 29.23 232 ASP B CA 1
ATOM 4325 C C . ASP B 1 232 ? -5.349 4.185 26.954 1 29.23 232 ASP B C 1
ATOM 4327 O O . ASP B 1 232 ? -4.171 4.279 27.306 1 29.23 232 ASP B O 1
ATOM 4331 N N . ASN B 1 233 ? -6.219 5.087 27.458 1 29.04 233 ASN B N 1
ATOM 4332 C CA . ASN B 1 233 ? -5.725 6.061 28.426 1 29.04 233 ASN B CA 1
ATOM 4333 C C . ASN B 1 233 ? -5.208 5.381 29.69 1 29.04 233 ASN B C 1
ATOM 4335 O O . ASN B 1 233 ? -4.802 6.054 30.64 1 29.04 233 ASN B O 1
ATOM 4339 N N . LYS B 1 234 ? -5.773 4.225 30.147 1 29.18 234 LYS B N 1
ATOM 4340 C CA . LYS B 1 234 ? -5.462 3.951 31.547 1 29.18 234 LYS B CA 1
ATOM 4341 C C . LYS B 1 234 ? -3.971 3.685 31.736 1 29.18 234 LYS B C 1
ATOM 4343 O O . LYS B 1 234 ? -3.438 3.861 32.834 1 29.18 234 LYS B O 1
ATOM 4348 N N . ASN B 1 235 ? -3.289 2.891 30.867 1 27.47 235 ASN B N 1
ATOM 4349 C CA . ASN B 1 235 ? -2.108 2.215 31.393 1 27.47 235 ASN B CA 1
ATOM 4350 C C . ASN B 1 235 ? -0.893 3.138 31.406 1 27.47 235 ASN B C 1
ATOM 4352 O O . ASN B 1 235 ? 0.063 2.924 30.658 1 27.47 235 ASN B O 1
ATOM 4356 N N . VAL B 1 236 ? -1.058 4.469 31.277 1 29.07 236 VAL B N 1
ATOM 4357 C CA . VAL B 1 236 ? 0.16 5.272 31.305 1 29.07 236 VAL B CA 1
ATOM 4358 C C . VAL B 1 236 ? 0.811 5.177 32.683 1 29.07 236 VAL B C 1
ATOM 4360 O O . VAL B 1 236 ? 1.814 5.842 32.95 1 29.07 236 VAL B O 1
ATOM 4363 N N . SER B 1 237 ? 0.062 4.695 33.75 1 27.53 237 SER B N 1
ATOM 4364 C CA . SER B 1 237 ? 0.712 4.874 35.044 1 27.53 237 SER B CA 1
ATOM 4365 C C . SER B 1 237 ? 2.06 4.161 35.089 1 27.53 237 SER B C 1
ATOM 4367 O O . SER B 1 237 ? 2.993 4.628 35.745 1 27.53 237 SER B O 1
ATOM 4369 N N . ASN B 1 238 ? 2.074 2.946 34.658 1 25.2 238 ASN B N 1
ATOM 4370 C CA . ASN B 1 238 ? 3.029 2.01 35.241 1 25.2 238 ASN B CA 1
ATOM 4371 C C . ASN B 1 238 ? 4.436 2.232 34.694 1 25.2 238 ASN B C 1
ATOM 4373 O O . ASN B 1 238 ? 5.31 1.378 34.854 1 25.2 238 ASN B O 1
ATOM 4377 N N . ILE B 1 239 ? 4.606 3.257 33.831 1 25.61 239 ILE B N 1
ATOM 4378 C CA . ILE B 1 239 ? 5.958 3.241 33.282 1 25.61 239 ILE B CA 1
ATOM 4379 C C . ILE B 1 239 ? 6.952 3.706 34.344 1 25.61 239 ILE B C 1
ATOM 4381 O O . ILE B 1 239 ? 8.152 3.803 34.079 1 25.61 239 ILE B O 1
ATOM 4385 N N . GLU B 1 240 ? 6.448 4.271 35.511 1 26.72 240 GLU B N 1
ATOM 4386 C CA . GLU B 1 240 ? 7.451 4.778 36.442 1 26.72 240 GLU B CA 1
ATOM 4387 C C . GLU B 1 240 ? 8.39 3.666 36.9 1 26.72 240 GLU B C 1
ATOM 4389 O O . GLU B 1 240 ? 9.552 3.921 37.223 1 26.72 240 GLU B O 1
ATOM 4394 N N . ASP B 1 241 ? 7.711 2.571 37.261 1 24.19 241 ASP B N 1
ATOM 4395 C CA . ASP B 1 241 ? 8.403 1.659 38.167 1 24.19 241 ASP B CA 1
ATOM 4396 C C . ASP B 1 241 ? 9.592 0.995 37.476 1 24.19 241 ASP B C 1
ATOM 4398 O O . ASP B 1 241 ? 10.376 0.292 38.117 1 24.19 241 ASP B O 1
ATOM 4402 N N . MET B 1 242 ? 9.433 0.998 36.136 1 22.64 242 MET B N 1
ATOM 4403 C CA . MET B 1 242 ? 10.326 -0.021 35.592 1 22.64 242 MET B CA 1
ATOM 4404 C C . MET B 1 242 ? 11.771 0.468 35.587 1 22.64 242 MET B C 1
ATOM 4406 O O . MET B 1 242 ? 12.64 -0.159 34.98 1 22.64 242 MET B O 1
ATOM 4410 N N . LYS B 1 243 ? 11.97 1.758 36.028 1 24.75 243 LYS B N 1
ATOM 4411 C CA . LYS B 1 243 ? 13.345 2.235 35.914 1 24.75 243 LYS B CA 1
ATOM 4412 C C . LYS B 1 243 ? 14.304 1.342 36.696 1 24.75 243 LYS B C 1
ATOM 4414 O O . LYS B 1 243 ? 15.507 1.328 36.427 1 24.75 243 LYS B O 1
ATOM 4419 N N . ARG B 1 244 ? 13.754 0.957 37.902 1 22.62 244 ARG B N 1
ATOM 4420 C CA . ARG B 1 244 ? 14.765 0.725 38.927 1 22.62 244 ARG B CA 1
ATOM 4421 C C . ARG B 1 244 ? 15.666 -0.447 38.553 1 22.62 244 ARG B C 1
ATOM 4423 O O . ARG B 1 244 ? 16.865 -0.432 38.839 1 22.62 244 ARG B O 1
ATOM 4430 N N . ASN B 1 245 ? 15.056 -1.568 38.201 1 21.92 245 ASN B N 1
ATOM 4431 C CA . ASN B 1 245 ? 15.695 -2.763 38.742 1 21.92 245 ASN B CA 1
ATOM 4432 C C . ASN B 1 245 ? 16.924 -3.159 37.928 1 21.92 245 ASN B C 1
ATOM 4434 O O . ASN B 1 245 ? 17.459 -4.256 38.097 1 21.92 245 ASN B O 1
ATOM 4438 N N . ILE B 1 246 ? 17.122 -2.432 36.805 1 23.22 246 ILE B N 1
ATOM 4439 C CA . ILE B 1 246 ? 17.944 -3.273 35.941 1 23.22 246 ILE B CA 1
ATOM 4440 C C . ILE B 1 246 ? 19.367 -3.342 36.491 1 23.22 246 ILE B C 1
ATOM 4442 O O . ILE B 1 246 ? 20.294 -3.744 35.784 1 23.22 246 ILE B O 1
ATOM 4446 N N . GLU B 1 247 ? 19.536 -2.522 37.667 1 22.62 247 GLU B N 1
ATOM 4447 C CA . GLU B 1 247 ? 20.972 -2.348 37.86 1 22.62 247 GLU B CA 1
ATOM 4448 C C . GLU B 1 247 ? 21.686 -3.695 37.937 1 22.62 247 GLU B C 1
ATOM 4450 O O . GLU B 1 247 ? 22.776 -3.858 37.385 1 22.62 247 GLU B O 1
ATOM 4455 N N . THR B 1 248 ? 21.118 -4.535 38.859 1 22.17 248 THR B N 1
ATOM 4456 C CA . THR B 1 248 ? 22.063 -5.099 39.817 1 22.17 248 THR B CA 1
ATOM 4457 C C . THR B 1 248 ? 22.859 -6.238 39.184 1 22.17 248 THR B C 1
ATOM 4459 O O . THR B 1 248 ? 23.922 -6.611 39.683 1 22.17 248 THR B O 1
ATOM 4462 N N . THR B 1 249 ? 22.211 -6.959 38.234 1 21.49 249 THR B N 1
ATOM 4463 C CA . THR B 1 249 ? 22.532 -8.354 38.512 1 21.49 249 THR B CA 1
ATOM 4464 C C . THR B 1 249 ? 23.911 -8.712 37.966 1 21.49 249 THR B C 1
ATOM 4466 O O . THR B 1 249 ? 24.25 -9.891 37.845 1 21.49 249 THR B O 1
ATOM 4469 N N . PHE B 1 250 ? 24.672 -7.714 37.496 1 22.6 250 PHE B N 1
ATOM 4470 C CA . PHE B 1 250 ? 25.744 -8.213 36.643 1 22.6 250 PHE B CA 1
ATOM 4471 C C . PHE B 1 250 ? 26.701 -9.095 37.436 1 22.6 250 PHE B C 1
ATOM 4473 O O . PHE B 1 250 ? 27.724 -9.538 36.912 1 22.6 250 PHE B O 1
ATOM 4480 N N . SER B 1 251 ? 26.533 -8.927 38.856 1 19.64 251 SER B N 1
ATOM 4481 C CA . SER B 1 251 ? 27.835 -9.127 39.485 1 19.64 251 SER B CA 1
ATOM 4482 C C . SER B 1 251 ? 28.396 -10.509 39.165 1 19.64 251 SER B C 1
ATOM 4484 O O . SER B 1 251 ? 29.577 -10.643 38.836 1 19.64 251 SER B O 1
ATOM 4486 N N . GLU B 1 252 ? 27.779 -11.475 39.823 1 19.33 252 GLU B N 1
ATOM 4487 C CA . GLU B 1 252 ? 28.565 -12.318 40.719 1 19.33 252 GLU B CA 1
ATOM 4488 C C . GLU B 1 252 ? 29.238 -13.456 39.957 1 19.33 252 GLU B C 1
ATOM 4490 O O . GLU B 1 252 ? 30.017 -14.219 40.532 1 19.33 252 GLU B O 1
ATOM 4495 N N . ASN B 1 253 ? 28.79 -13.704 38.774 1 19.83 253 ASN B N 1
ATOM 4496 C CA . ASN B 1 253 ? 28.931 -15.146 38.602 1 19.83 253 ASN B CA 1
ATOM 4497 C C . ASN B 1 253 ? 30.39 -15.547 38.404 1 19.83 253 ASN B C 1
ATOM 4499 O O . ASN B 1 253 ? 30.851 -15.687 37.27 1 19.83 253 ASN B O 1
ATOM 4503 N N . LYS B 1 254 ? 31.311 -14.776 39.03 1 19.24 254 LYS B N 1
ATOM 4504 C CA . LYS B 1 254 ? 32.69 -15.108 38.683 1 19.24 254 LYS B CA 1
ATOM 4505 C C . LYS B 1 254 ? 32.933 -16.612 38.774 1 19.24 254 LYS B C 1
ATOM 4507 O O . LYS B 1 254 ? 33.833 -17.141 38.118 1 19.24 254 LYS B O 1
ATOM 4512 N N . LYS B 1 255 ? 32.324 -17.092 39.968 1 17.9 255 LYS B N 1
ATOM 4513 C CA . LYS B 1 255 ? 33.376 -17.868 40.619 1 17.9 255 LYS B CA 1
ATOM 4514 C C . LYS B 1 255 ? 33.74 -19.1 39.796 1 17.9 255 LYS B C 1
ATOM 4516 O O . LYS B 1 255 ? 34.92 -19.376 39.569 1 17.9 255 LYS B O 1
ATOM 4521 N N . LYS B 1 256 ? 32.906 -20.168 40.043 1 17.24 256 LYS B N 1
ATOM 4522 C CA . LYS B 1 256 ? 33.477 -21.407 40.564 1 17.24 256 LYS B CA 1
ATOM 4523 C C . LYS B 1 256 ? 33.89 -22.341 39.43 1 17.24 256 LYS B C 1
ATOM 4525 O O . LYS B 1 256 ? 33.037 -22.869 38.713 1 17.24 256 LYS B O 1
ATOM 4530 N N . SER B 1 257 ? 34.903 -22.051 38.624 1 18.49 257 SER B N 1
ATOM 4531 C CA . SER B 1 257 ? 35.478 -22.856 37.551 1 18.49 257 SER B CA 1
ATOM 4532 C C . SER B 1 257 ? 35.759 -24.28 38.019 1 18.49 257 SER B C 1
ATOM 4534 O O . SER B 1 257 ? 36.434 -25.045 37.327 1 18.49 257 SER B O 1
ATOM 4536 N N . LYS B 1 258 ? 35.115 -24.647 39.312 1 17.09 258 LYS B N 1
ATOM 4537 C CA . LYS B 1 258 ? 35.874 -25.784 39.825 1 17.09 258 LYS B CA 1
ATOM 4538 C C . LYS B 1 258 ? 35.994 -26.885 38.775 1 17.09 258 LYS B C 1
ATOM 4540 O O . LYS B 1 258 ? 35.211 -26.93 37.824 1 17.09 258 LYS B O 1
ATOM 4545 N N . ASN B 1 259 ? 36.535 -28.049 39.231 1 17.95 259 ASN B N 1
ATOM 4546 C CA . ASN B 1 259 ? 37.48 -29.145 39.051 1 17.95 259 ASN B CA 1
ATOM 4547 C C . ASN B 1 259 ? 36.825 -30.344 38.372 1 17.95 259 ASN B C 1
ATOM 4549 O O . ASN B 1 259 ? 37.419 -31.421 38.295 1 17.95 259 ASN B O 1
ATOM 4553 N N . ILE B 1 260 ? 35.513 -30.123 37.823 1 17.53 260 ILE B N 1
ATOM 4554 C CA . ILE B 1 260 ? 34.948 -31.468 37.816 1 17.53 260 ILE B CA 1
ATOM 4555 C C . ILE B 1 260 ? 35.82 -32.39 36.967 1 17.53 260 ILE B C 1
ATOM 4557 O O . ILE B 1 260 ? 36.063 -32.114 35.789 1 17.53 260 ILE B O 1
ATOM 4561 N N . THR B 1 261 ? 36.542 -33.308 37.606 1 18.19 261 THR B N 1
ATOM 4562 C CA . THR B 1 261 ? 37.524 -34.372 37.428 1 18.19 261 THR B CA 1
ATOM 4563 C C . THR B 1 261 ? 36.976 -35.467 36.518 1 18.19 261 THR B C 1
ATOM 4565 O O . THR B 1 261 ? 37.719 -36.349 36.082 1 18.19 261 THR B O 1
ATOM 4568 N N . ASN B 1 262 ? 35.636 -35.358 36.173 1 15.98 262 ASN B N 1
ATOM 4569 C CA . ASN B 1 262 ? 35.163 -36.735 36.079 1 15.98 262 ASN B CA 1
ATOM 4570 C C . ASN B 1 262 ? 36.018 -37.557 35.119 1 15.98 262 ASN B C 1
ATOM 4572 O O . ASN B 1 262 ? 36.634 -37.008 34.204 1 15.98 262 ASN B O 1
ATOM 4576 N N . LYS B 1 263 ? 35.905 -38.873 35.376 1 17.04 263 LYS B N 1
ATOM 4577 C CA . LYS B 1 263 ? 36.463 -40.216 35.248 1 17.04 263 LYS B CA 1
ATOM 4578 C C . LYS B 1 263 ? 36.423 -40.693 33.799 1 17.04 263 LYS B C 1
ATOM 4580 O O . LYS B 1 263 ? 35.418 -40.513 33.108 1 17.04 263 LYS B O 1
ATOM 4585 N N . LYS B 1 264 ? 37.515 -40.857 33.284 1 19.77 264 LYS B N 1
ATOM 4586 C CA . LYS B 1 264 ? 38.152 -41.377 32.077 1 19.77 264 LYS B CA 1
ATOM 4587 C C . LYS B 1 264 ? 37.505 -42.686 31.634 1 19.77 264 LYS B C 1
ATOM 4589 O O . LYS B 1 264 ? 38.053 -43.401 30.791 1 19.77 264 LYS B O 1
ATOM 4594 N N . VAL B 1 265 ? 36.073 -42.857 31.878 1 17.77 265 VAL B N 1
ATOM 4595 C CA . VAL B 1 265 ? 35.779 -44.282 31.771 1 17.77 265 VAL B CA 1
ATOM 4596 C C . VAL B 1 265 ? 36.206 -44.796 30.398 1 17.77 265 VAL B C 1
ATOM 4598 O O . VAL B 1 265 ? 35.937 -44.157 29.378 1 17.77 265 VAL B O 1
ATOM 4601 N N . ILE B 1 266 ? 37.061 -45.717 30.385 1 19.54 266 ILE B N 1
ATOM 4602 C CA . ILE B 1 266 ? 37.955 -46.539 29.576 1 19.54 266 ILE B CA 1
ATOM 4603 C C . ILE B 1 266 ? 37.138 -47.392 28.608 1 19.54 266 ILE B C 1
ATOM 4605 O O . ILE B 1 266 ? 37.693 -48.014 27.7 1 19.54 266 ILE B O 1
ATOM 4609 N N . ASN B 1 267 ? 35.709 -47.258 28.63 1 16.58 267 ASN B N 1
ATOM 4610 C CA . ASN B 1 267 ? 35.239 -48.616 28.373 1 16.58 267 ASN B CA 1
ATOM 4611 C C . ASN B 1 267 ? 35.722 -49.129 27.02 1 16.58 267 ASN B C 1
ATOM 4613 O O . ASN B 1 267 ? 35.828 -48.362 26.062 1 16.58 267 ASN B O 1
ATOM 4617 N N . LYS B 1 268 ? 36.289 -50.278 27.027 1 18.64 268 LYS B N 1
ATOM 4618 C CA . LYS B 1 268 ? 36.996 -51.315 26.281 1 18.64 268 LYS B CA 1
ATOM 4619 C C . LYS B 1 268 ? 36.143 -51.844 25.132 1 18.64 268 LYS B C 1
ATOM 4621 O O . LYS B 1 268 ? 35.241 -52.658 25.344 1 18.64 268 LYS B O 1
ATOM 4626 N N . ILE B 1 269 ? 35.43 -50.896 24.426 1 18.11 269 ILE B N 1
ATOM 4627 C CA . ILE B 1 269 ? 34.484 -51.562 23.538 1 18.11 269 ILE B CA 1
ATOM 4628 C C . ILE B 1 269 ? 35.22 -52.577 22.667 1 18.11 269 ILE B C 1
ATOM 4630 O O . ILE B 1 269 ? 36.141 -52.219 21.928 1 18.11 269 ILE B O 1
ATOM 4634 N N . GLY B 1 270 ? 35.343 -53.783 23.194 1 18.62 270 GLY B N 1
ATOM 4635 C CA . GLY B 1 270 ? 35.865 -55.036 22.671 1 18.62 270 GLY B CA 1
ATOM 4636 C C . GLY B 1 270 ? 35.311 -55.388 21.304 1 18.62 270 GLY B C 1
ATOM 4637 O O . GLY B 1 270 ? 34.098 -55.528 21.136 1 18.62 270 GLY B O 1
ATOM 4638 N N . THR B 1 271 ? 35.672 -54.587 20.349 1 18.32 271 THR B N 1
ATOM 4639 C CA . THR B 1 271 ? 35.235 -54.853 18.983 1 18.32 271 THR B CA 1
ATOM 4640 C C . THR B 1 271 ? 35.346 -56.341 18.659 1 18.32 271 THR B C 1
ATOM 4642 O O . THR B 1 271 ? 36.433 -56.918 18.732 1 18.32 271 THR B O 1
ATOM 4645 N N . ALA B 1 272 ? 34.301 -57.078 18.985 1 17.14 272 ALA B N 1
ATOM 4646 C CA . ALA B 1 272 ? 34.041 -58.504 18.808 1 17.14 272 ALA B CA 1
ATOM 4647 C C . ALA B 1 272 ? 34.441 -58.965 17.409 1 17.14 272 ALA B C 1
ATOM 4649 O O . ALA B 1 272 ? 34.357 -58.197 16.448 1 17.14 272 ALA B O 1
ATOM 4650 N N . ASN B 1 273 ? 35.095 -60.163 17.307 1 18.18 273 ASN B N 1
ATOM 4651 C CA . ASN B 1 273 ? 35.814 -61.173 16.537 1 18.18 273 ASN B CA 1
ATOM 4652 C C . ASN B 1 273 ? 34.937 -61.768 15.438 1 18.18 273 ASN B C 1
ATOM 4654 O O . ASN B 1 273 ? 35.339 -62.718 14.764 1 18.18 273 ASN B O 1
ATOM 4658 N N . LEU B 1 274 ? 33.749 -61.185 15.046 1 17.45 274 LEU B N 1
ATOM 4659 C CA . LEU B 1 274 ? 32.886 -62.225 14.497 1 17.45 274 LEU B CA 1
ATOM 4660 C C . LEU B 1 274 ? 33.531 -62.882 13.282 1 17.45 274 LEU B C 1
ATOM 4662 O O . LEU B 1 274 ? 33.944 -62.194 12.345 1 17.45 274 LEU B O 1
ATOM 4666 N N . THR B 1 275 ? 33.947 -64.162 13.345 1 19.17 275 THR B N 1
ATOM 4667 C CA . THR B 1 275 ? 34.576 -65.274 12.64 1 19.17 275 THR B CA 1
ATOM 4668 C C . THR B 1 275 ? 33.719 -65.718 11.458 1 19.17 275 THR B C 1
ATOM 4670 O O . THR B 1 275 ? 34.075 -66.658 10.745 1 19.17 275 THR B O 1
ATOM 4673 N N . TYR B 1 276 ? 33.192 -64.801 10.631 1 16.94 276 TYR B N 1
ATOM 4674 C CA . TYR B 1 276 ? 32.278 -65.446 9.694 1 16.94 276 TYR B CA 1
ATOM 4675 C C . TYR B 1 276 ? 32.987 -66.544 8.909 1 16.94 276 TYR B C 1
ATOM 4677 O O . TYR B 1 276 ? 33.995 -66.289 8.246 1 16.94 276 TYR B O 1
ATOM 4685 N N . ARG B 1 277 ? 32.671 -67.834 9.062 1 17.82 277 ARG B N 1
ATOM 4686 C CA . ARG B 1 277 ? 33.117 -69.16 8.646 1 17.82 277 ARG B CA 1
ATOM 4687 C C . ARG B 1 277 ? 32.691 -69.456 7.212 1 17.82 277 ARG B C 1
ATOM 4689 O O . ARG B 1 277 ? 33.253 -70.34 6.561 1 17.82 277 ARG B O 1
ATOM 4696 N N . PRO B 1 278 ? 31.887 -68.784 6.353 1 18.04 278 PRO B N 1
ATOM 4697 C CA . PRO B 1 278 ? 31.07 -69.75 5.614 1 18.04 278 PRO B CA 1
ATOM 4698 C C . PRO B 1 278 ? 31.902 -70.655 4.708 1 18.04 278 PRO B C 1
ATOM 4700 O O . PRO B 1 278 ? 33 -70.276 4.291 1 18.04 278 PRO B O 1
ATOM 4703 N N . VAL B 1 279 ? 31.263 -71.832 4.209 1 18.71 279 VAL B N 1
ATOM 4704 C CA . VAL B 1 279 ? 31.449 -73.242 3.882 1 18.71 279 VAL B CA 1
ATOM 4705 C C . VAL B 1 279 ? 32.044 -73.375 2.482 1 18.71 279 VAL B C 1
ATOM 4707 O O . VAL B 1 279 ? 31.958 -72.447 1.674 1 18.71 279 VAL B O 1
ATOM 4710 N N . LYS B 1 280 ? 32.107 -74.62 2.097 1 18.03 280 LYS B N 1
ATOM 4711 C CA . LYS B 1 280 ? 32.729 -75.683 1.313 1 18.03 280 LYS B CA 1
ATOM 4712 C C . LYS B 1 280 ? 32.087 -75.796 -0.067 1 18.03 280 LYS B C 1
ATOM 4714 O O . LYS B 1 280 ? 30.919 -76.174 -0.185 1 18.03 280 LYS B O 1
ATOM 4719 N N . ILE B 1 281 ? 31.962 -74.906 -0.9 1 18.49 281 ILE B N 1
ATOM 4720 C CA . ILE B 1 281 ? 31.193 -75.344 -2.06 1 18.49 281 ILE B CA 1
ATOM 4721 C C . ILE B 1 281 ? 31.856 -76.569 -2.686 1 18.49 281 ILE B C 1
ATOM 4723 O O . ILE B 1 281 ? 33.052 -76.549 -2.987 1 18.49 281 ILE B O 1
ATOM 4727 N N . LEU B 1 282 ? 31.076 -77.702 -2.891 1 16.7 282 LEU B N 1
ATOM 4728 C CA . LEU B 1 282 ? 31.113 -79.1 -3.305 1 16.7 282 LEU B CA 1
ATOM 4729 C C . LEU B 1 282 ? 31.579 -79.227 -4.751 1 16.7 282 LEU B C 1
ATOM 4731 O O . LEU B 1 282 ? 31.419 -78.294 -5.543 1 16.7 282 LEU B O 1
ATOM 4735 N N . LYS B 1 283 ? 31.733 -80.543 -5.275 1 16.77 283 LYS B N 1
ATOM 4736 C CA . LYS B 1 283 ? 32.421 -81.554 -6.073 1 16.77 283 LYS B CA 1
ATOM 4737 C C . LYS B 1 283 ? 31.719 -81.769 -7.411 1 16.77 283 LYS B C 1
ATOM 4739 O O . LYS B 1 283 ? 32.312 -82.304 -8.35 1 16.77 283 LYS B O 1
ATOM 4744 N N . LYS B 1 284 ? 30.478 -81.606 -7.828 1 17.45 284 LYS B N 1
ATOM 4745 C CA . LYS B 1 284 ? 29.942 -82.746 -8.566 1 17.45 284 LYS B CA 1
ATOM 4746 C C . LYS B 1 284 ? 30.697 -82.957 -9.876 1 17.45 284 LYS B C 1
ATOM 4748 O O . LYS B 1 284 ? 31.129 -81.993 -10.511 1 17.45 284 LYS B O 1
ATOM 4753 N N . GLY B 1 285 ? 30.688 -84.399 -10.664 1 17.38 285 GLY B N 1
ATOM 4754 C CA . GLY B 1 285 ? 31.142 -85.609 -11.332 1 17.38 285 GLY B CA 1
ATOM 4755 C C . GLY B 1 285 ? 30.895 -85.593 -12.829 1 17.38 285 GLY B C 1
ATOM 4756 O O . GLY B 1 285 ? 31.537 -86.333 -13.577 1 17.38 285 GLY B O 1
ATOM 4757 N N . LEU B 1 286 ? 29.798 -85.395 -13.628 1 20.44 286 LEU B N 1
ATOM 4758 C CA . LEU B 1 286 ? 29.486 -86.439 -14.599 1 20.44 286 LEU B CA 1
ATOM 4759 C C . LEU B 1 286 ? 30.547 -86.498 -15.693 1 20.44 286 LEU B C 1
ATOM 4761 O O . LEU B 1 286 ? 31.078 -85.464 -16.105 1 20.44 286 LEU B O 1
ATOM 4765 N N . ASN B 1 287 ? 30.893 -87.876 -16.389 1 20.29 287 ASN B N 1
ATOM 4766 C CA . ASN B 1 287 ? 31.418 -88.96 -17.213 1 20.29 287 ASN B CA 1
ATOM 4767 C C . ASN B 1 287 ? 31.18 -88.7 -18.698 1 20.29 287 ASN B C 1
ATOM 4769 O O . ASN B 1 287 ? 32.108 -88.784 -19.504 1 20.29 287 ASN B O 1
ATOM 4773 N N . ASP B 1 288 ? 30.077 -89.485 -19.393 1 20.87 288 ASP B N 1
ATOM 4774 C CA . ASP B 1 288 ? 30.068 -90.579 -20.36 1 20.87 288 ASP B CA 1
ATOM 4775 C C . ASP B 1 288 ? 30.194 -90.052 -21.787 1 20.87 288 ASP B C 1
ATOM 4777 O O . ASP B 1 288 ? 29.945 -88.872 -22.043 1 20.87 288 ASP B O 1
ATOM 4781 N N . SER B 1 289 ? 29.673 -90.981 -22.94 1 21.49 289 SER B N 1
ATOM 4782 C CA . SER B 1 289 ? 30.004 -91.79 -24.108 1 21.49 289 SER B CA 1
ATOM 4783 C C . SER B 1 289 ? 29.729 -91.032 -25.402 1 21.49 289 SER B C 1
ATOM 4785 O O . SER B 1 289 ? 30.589 -90.965 -26.283 1 21.49 289 SER B O 1
ATOM 4787 N N . ILE B 1 290 ? 28.358 -91.244 -26.009 1 23.77 290 ILE B N 1
ATOM 4788 C CA . ILE B 1 290 ? 28.04 -91.972 -27.233 1 23.77 290 ILE B CA 1
ATOM 4789 C C . ILE B 1 290 ? 28.319 -91.088 -28.446 1 23.77 290 ILE B C 1
ATOM 4791 O O . ILE B 1 290 ? 28.262 -89.86 -28.354 1 23.77 290 ILE B O 1
ATOM 4795 N N . LEU B 1 291 ? 27.584 -91.591 -29.711 1 21.51 291 LEU B N 1
ATOM 4796 C CA . LEU B 1 291 ? 27.515 -91.774 -31.157 1 21.51 291 LEU B CA 1
ATOM 4797 C C . LEU B 1 291 ? 27.111 -90.477 -31.849 1 21.51 291 LEU B C 1
ATOM 4799 O O . LEU B 1 291 ? 26.22 -89.767 -31.376 1 21.51 291 LEU B O 1
#

Nearest PDB structures (foldseek):
  2qm4-assembly1_A  TM=7.855E-01  e=4.126E-10  Homo sapiens
  8ezb-assembly1_I  TM=8.360E-01  e=1.787E-09  Hom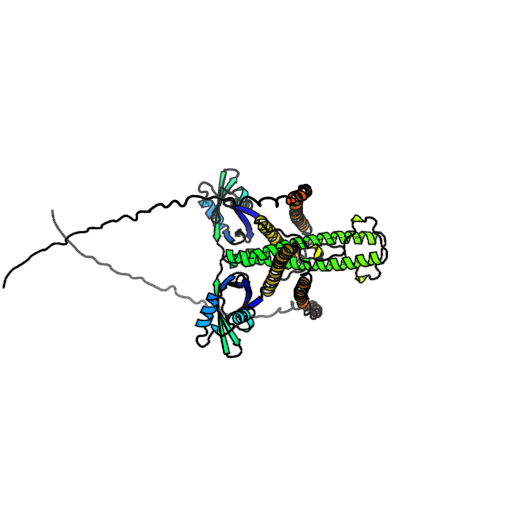o sapiens
  3w03-assembly1_B  TM=7.933E-01  e=1.685E-09  Homo sapiens
  7lt3-assembly1_H  TM=7.893E-01  e=1.895E-09  Homo sapiens
  3sr2-assembly5_G  TM=7.425E-01  e=3.212E-09  Homo sapiens

InterPro domains:
  IPR015381 XLF-like, N-terminal [PF09302] (1-103)
  IPR038051 XRCC4-like, N-terminal domain superfamily [G3DSA:2.170.210.10] (1-118)
  IPR052287 Non-homologous end-joining factor [PTHR32235] (2-256)

Secondary structure (DSSP, 8-state):
-EEEEEETTEEEEEEEEEETTEEEEEEE-SS-EEEEEEEHHHHHHHHHHH-TTS-GGGTTHHHHHHHHHHTGGGTEEEE-SSEEEEEEEETTEEEEEEEE-EEPPHHHHIIIIIHHHHHHHHHHHHHHHHHHHHHHHHHHHHHHHHHTT---SSGGG--PPP-GGGG----PPP-HHHHHHHHHHHHHHHHHHHHHHHHHHHHTS--SSTTSHHHHHHHHHHHHHHTTSGGGGSTTGGGSGGGGGGGSTT-----------------------------------------/-EEEEEETTEEEEEEEEEETTEEEEEEE-SS-EEEEEEEHHHHHHHHHHH-TTS-GGGTTHHHHHHHHHHTGGGTEEEE-SSEEEEEEEETTEEEEEEEE-EEPPHHHHIIIIIHHHHHHHHHHHHHHHHHHHHHHHHHHHHHHHHHTT---SSGGG--PPP-GGGG----PPP-HHHHHHHHHHHHHHHHHHHHHHHHHHHHTSS-SSTTSHHHHHHHHHHHHHHTTTGGGGSTTGGGSGGGGGGGGGGS-TT-------------------------------------

Organism: Apis mellifera (NCBI:txid7460)